Protein AF-A0AA94XTZ2-F1 (afdb_monomer_lite)

Organism: NCBI:txid1933880

Sequence (750 aa):
MRGGTSKCWVFERSELDVPGFTTDEVLLRLFGSPDPRQIDGVGGGSSTTSKAVILSPSDEPGIDVEYTFAQVGIDQAVVDWGSNCGNCSAVIAPYALKRGWVDPDHGILTVRIRNTNTGQILIERMDLDSSQAPVLIPGVPFPGQVVDIGFLDPAGATTGALFPDGQQLTTLGVHDEDADARSEISATLIDAGAPLVIIDADAAGLGAIGFGDWITESITEMPRLERIRRAGAVAMGLARTEAEAQRAIPKLAIVAAAEPGGDADINVMMLSMGAPHPALAITGSIGLSIAAHHPGTLIAQKLASAPDGELRLQTPAGLLTTWQRQIDGQLSVGTTRTARELADATLSFDPIGDRSGDPTVTVAQVAGLDEQQLEPDPEPHRRRTVFASVAAFAVLGLGATLVGGGLLNPPATTADGDYAGETLQMVIPLAEGGGTDTWARFVGQELVQDIPGQPGFAPVNEAGGEGITGSNRFASSAADDGTELLVSTATTVVPWVLDRHVVKYSFEDLEPVLVNGTGGVIYARTAAGVKSPKDLIGRKKPVVFGGITATGLDLTTLVAFDLLEADISATFGFEGRGPVNLALQRGEVDIDYSTTSSYHSAVEPIAKEGSATVLMSFGQLDEHGKVVRDPNFKDTPTVVEVYEQLYGKAPSGPKFEAYKTLLGLTYTYQKGLWAPKDAPEEAVDLLRNSAHELSGDTDFNNKAEKVLGGYPIVADENLSQRVKDAYTVTDETKGYVTALLKDSYGIELD

InterPro domains:
  IPR007400 PrpF-like [PF04303] (1-345)
  IPR007400 PrpF-like [PTHR43709] (1-348)
  IPR042100 Bordetella uptake gene, domain 1 [G3DSA:3.40.190.150] (422-706)

Foldseek 3Di:
DFFFLAAEAEEEQVVQPDPPDDSLRSLCQQQCPQDCCSPRHQARSDQRRQKYWYWDQDPDPPAGMEIFIWRCHHNDSDIDRQADFPSVVRVVQVVCVVVVSFDADPQKTWHWYQHPNQRWTKIKIFRRDPPDDFDDDQNDPGGFGKIWIWTFQQFCSPLNGQQLLPALKDWFWFADPPNVDTDTFIWGFGGGLATETEGECVQLVCPVPDLLCCQVVSVVSLVVQLRSQLSSCCSSVVAVHSVRDDQAPDKYKYKAADDPPDPAQIEIWIDGSSHTDQWDGFSVVQSLLVSLQDPPHPNVVRGPHRDPQKHWYQTNSGIFIKGWDQDPNTIIITGMIGDDDDDDDDGDDDCDDDPPDDDDDDDDDDPDDDPPDDDDDDDDDDDDDDDDPPPPPPPPPPPPPPPDPPPPDDPDFCLVQACAAHEQEEEELADPPDPLNLVCVLLQQLLLVLRHNSHHYHYHYNYDDLSQRSQLCCQVPNDQRLSYKYKFFQSLQLCVLLVFVSHPHDPVQWDFQWFWFWKKFKKWFVVVVDAELVVQAPDPAHFEEEEADCSGLCVLVLLLCVLSVGRYAYDHNDPDVQVRLVCRLVVVGTMYMDIPLCCVPRPVVCVVVVRMPTHAMQAAQDPVLDGHHDPSCNPGHHSQVSSCVVPVDGGDDQSVVLSSLSRLDRGHGGITIIRGNSHNPSNSVSSLVSQVVLLVDPVSQVVCCVRVVRTGMDSDPCRVVSNVVSSDDDPSSSVVSQCSCCVVPVDHRD

Radius of gyration: 29.19 Å; chains: 1; bounding box: 80×77×74 Å

pLDDT: mean 84.77, std 17.82, range [25.02, 98.75]

Structure (mmCIF, N/CA/C/O backbone):
data_AF-A0AA94XTZ2-F1
#
_entry.id   AF-A0AA94XTZ2-F1
#
loop_
_atom_site.group_PDB
_atom_site.id
_atom_site.type_symbol
_atom_site.label_atom_id
_atom_site.label_alt_id
_atom_site.label_comp_id
_atom_site.label_asym_id
_atom_site.label_entity_id
_atom_site.label_seq_id
_atom_site.pdbx_PDB_ins_code
_atom_site.Cartn_x
_atom_site.Cartn_y
_atom_site.Cartn_z
_atom_site.occupancy
_atom_site.B_iso_or_equiv
_atom_site.auth_seq_id
_atom_site.auth_comp_id
_atom_site.auth_asym_id
_atom_site.auth_atom_id
_atom_site.pdbx_PDB_model_num
ATOM 1 N N . MET A 1 1 ? -20.927 -5.439 2.887 1.00 95.62 1 MET A N 1
ATOM 2 C CA . MET A 1 1 ? -21.098 -4.326 3.860 1.00 95.62 1 MET A CA 1
ATOM 3 C C . MET A 1 1 ? -19.753 -3.647 4.134 1.00 95.62 1 MET A C 1
ATOM 5 O O . MET A 1 1 ? -18.718 -4.244 3.866 1.00 95.62 1 MET A O 1
ATOM 9 N N . ARG A 1 2 ? -19.734 -2.411 4.648 1.00 94.50 2 ARG A N 1
ATOM 10 C CA . ARG A 1 2 ? -18.543 -1.795 5.261 1.00 94.50 2 ARG A CA 1
ATOM 11 C C . ARG A 1 2 ? -18.619 -1.988 6.775 1.00 94.50 2 ARG A C 1
ATOM 13 O O . ARG A 1 2 ? -19.620 -1.591 7.365 1.00 94.50 2 ARG A O 1
ATOM 20 N N . GLY A 1 3 ? -17.567 -2.528 7.381 1.00 92.81 3 GLY A N 1
ATOM 21 C CA . GLY A 1 3 ? -17.376 -2.585 8.832 1.00 92.81 3 GLY A CA 1
ATOM 22 C C . GLY A 1 3 ? -16.056 -1.913 9.196 1.00 92.81 3 GLY A C 1
ATOM 23 O O . GLY A 1 3 ? -14.999 -2.319 8.711 1.00 92.81 3 GLY A O 1
ATOM 24 N N . GLY A 1 4 ? -16.105 -0.833 9.978 1.00 89.12 4 GLY A N 1
ATOM 25 C CA . GLY A 1 4 ? -14.921 -0.017 10.248 1.00 89.12 4 GLY A CA 1
ATOM 26 C C . GLY A 1 4 ? -14.252 0.462 8.951 1.00 89.12 4 GLY A C 1
ATOM 27 O O . GLY A 1 4 ? -14.915 0.904 8.014 1.00 89.12 4 GLY A O 1
ATOM 28 N N . THR A 1 5 ? -12.936 0.325 8.858 1.00 83.31 5 THR A N 1
ATOM 29 C CA . THR A 1 5 ? -12.151 0.669 7.659 1.00 83.31 5 THR A CA 1
ATOM 30 C C . THR A 1 5 ? -12.007 -0.502 6.670 1.00 83.31 5 THR A C 1
ATOM 32 O O . THR A 1 5 ? -11.021 -0.598 5.945 1.00 83.31 5 THR A O 1
ATOM 35 N N . SER A 1 6 ? -12.951 -1.452 6.642 1.00 85.44 6 SER A N 1
ATOM 36 C CA . SER A 1 6 ? -12.912 -2.620 5.744 1.00 85.44 6 SER A CA 1
ATOM 37 C C . SER A 1 6 ? -14.237 -2.843 5.014 1.00 85.44 6 SER A C 1
ATOM 39 O O . SER A 1 6 ? -15.312 -2.541 5.539 1.00 85.44 6 SER A O 1
ATOM 41 N N . LYS A 1 7 ? -14.166 -3.400 3.798 1.00 94.06 7 LYS A N 1
ATOM 42 C CA . LYS A 1 7 ? -15.328 -3.962 3.094 1.00 94.06 7 LYS A CA 1
ATOM 43 C C . LYS A 1 7 ? -15.348 -5.468 3.334 1.00 94.06 7 LYS A C 1
ATOM 45 O O . LYS A 1 7 ? -14.356 -6.141 3.077 1.00 94.06 7 LYS A O 1
ATOM 50 N N . CYS A 1 8 ? -16.472 -5.968 3.830 1.00 94.75 8 CYS A N 1
ATOM 51 C CA . CYS A 1 8 ? -16.656 -7.361 4.215 1.00 94.75 8 CYS A CA 1
ATOM 52 C C . CYS A 1 8 ? -17.920 -7.903 3.541 1.00 94.75 8 CYS A C 1
ATOM 54 O O . CYS A 1 8 ? -18.991 -7.285 3.631 1.00 94.75 8 CYS A O 1
ATOM 56 N N . TRP A 1 9 ? -17.799 -9.033 2.854 1.00 97.38 9 TRP A N 1
ATOM 57 C CA . TRP A 1 9 ? -18.938 -9.755 2.294 1.00 97.38 9 TRP A CA 1
ATOM 58 C C . TRP A 1 9 ? -19.522 -10.670 3.358 1.00 97.38 9 TRP A C 1
ATOM 60 O O . TRP A 1 9 ? -18.792 -11.459 3.948 1.00 97.38 9 TRP A O 1
ATOM 70 N N . VAL A 1 10 ? -20.811 -10.496 3.640 1.00 97.88 10 VAL A N 1
ATOM 71 C CA . VAL A 1 10 ? -21.521 -11.231 4.687 1.00 97.88 10 VAL A CA 1
ATOM 72 C C . VAL A 1 10 ? -22.329 -12.335 4.023 1.00 97.88 10 VAL A C 1
ATOM 74 O O . VAL A 1 10 ? -23.107 -12.044 3.119 1.00 97.88 10 VAL A O 1
ATOM 77 N N . PHE A 1 11 ? -22.133 -13.567 4.475 1.00 97.56 11 PHE A N 1
ATOM 78 C CA . PHE A 1 11 ? -22.809 -14.767 3.997 1.00 97.56 11 PHE A CA 1
ATOM 79 C C . PHE A 1 11 ? -23.503 -15.446 5.171 1.00 97.56 11 PHE A C 1
ATOM 81 O O . PHE A 1 11 ? -22.929 -15.523 6.262 1.00 97.56 11 PHE A O 1
ATOM 88 N N . GLU A 1 12 ? -24.698 -15.990 4.961 1.00 97.19 12 GLU A N 1
ATOM 89 C CA . GLU A 1 12 ? -25.225 -16.962 5.918 1.00 97.19 12 GLU A CA 1
ATOM 90 C C . GLU A 1 12 ? -24.527 -18.306 5.706 1.00 97.19 12 GLU A C 1
ATOM 92 O O . GLU A 1 12 ? -24.270 -18.710 4.572 1.00 97.19 12 GLU A O 1
ATOM 97 N N . ARG A 1 13 ? -24.216 -19.028 6.790 1.00 95.44 13 ARG A N 1
ATOM 98 C CA . ARG A 1 13 ? -23.502 -20.316 6.714 1.00 95.44 13 ARG A CA 1
ATOM 99 C C . ARG A 1 13 ? -24.133 -21.270 5.696 1.00 95.44 13 ARG A C 1
ATOM 101 O O . ARG A 1 13 ? -23.410 -21.848 4.892 1.00 95.44 13 ARG A O 1
ATOM 108 N N . SER A 1 14 ? -25.460 -21.378 5.704 1.00 94.06 14 SER A N 1
ATOM 109 C CA . SER A 1 14 ? -26.218 -22.257 4.809 1.00 94.06 14 SER A CA 1
ATOM 110 C C . SER A 1 14 ? -26.118 -21.890 3.327 1.00 94.06 14 SER A C 1
ATOM 112 O O . SER A 1 14 ? -26.384 -22.733 2.478 1.00 94.06 14 SER A O 1
ATOM 114 N N . GLU A 1 15 ? -25.760 -20.647 2.994 1.00 93.00 15 GLU A N 1
ATOM 115 C CA . GLU A 1 15 ? -25.596 -20.199 1.603 1.00 93.00 15 GLU A CA 1
ATOM 116 C C . GLU A 1 15 ? -24.255 -20.640 1.000 1.00 93.00 15 GLU A C 1
ATOM 118 O O . GLU A 1 15 ? -24.104 -20.659 -0.220 1.00 93.00 15 GLU A O 1
ATOM 123 N N . LEU A 1 16 ? -23.287 -21.019 1.841 1.00 93.94 16 LEU A N 1
ATOM 124 C CA . LEU A 1 16 ? -21.974 -21.514 1.416 1.00 93.94 16 LEU A CA 1
ATOM 125 C C . LEU A 1 16 ? -21.906 -23.047 1.330 1.00 93.94 16 LEU A C 1
ATOM 127 O O . LEU A 1 16 ? -20.900 -23.584 0.865 1.00 93.94 16 LEU A O 1
ATOM 131 N N . ASP A 1 17 ? -22.964 -23.752 1.740 1.00 90.75 17 ASP A N 1
ATOM 132 C CA . ASP A 1 17 ? -23.073 -25.213 1.670 1.00 90.75 17 ASP A CA 1
ATOM 133 C C . ASP A 1 17 ? -23.455 -25.668 0.247 1.00 90.75 17 ASP A C 1
ATOM 135 O O . ASP A 1 17 ? -24.562 -26.146 -0.016 1.00 90.75 17 ASP A O 1
ATOM 139 N N . VAL A 1 18 ? -22.528 -25.506 -0.703 1.00 88.69 18 VAL A N 1
ATOM 140 C CA . VAL A 1 18 ? -22.740 -25.875 -2.110 1.00 88.69 18 VAL A CA 1
ATOM 141 C C . VAL A 1 18 ? -22.352 -27.343 -2.352 1.00 88.69 18 VAL A C 1
ATOM 143 O O . VAL A 1 18 ? -21.190 -27.709 -2.162 1.00 88.69 18 VAL A O 1
ATOM 146 N N . PRO A 1 19 ? -23.274 -28.214 -2.814 1.00 87.44 19 PRO A N 1
ATOM 147 C CA . PRO A 1 19 ? -22.969 -29.623 -3.051 1.00 87.44 19 PRO A CA 1
ATOM 148 C C . PRO A 1 19 ? -21.793 -29.826 -4.013 1.00 87.44 19 PRO A C 1
ATOM 150 O O . PRO A 1 19 ? -21.813 -29.351 -5.146 1.00 87.44 19 PRO A O 1
ATOM 153 N N . GLY A 1 20 ? -20.794 -30.590 -3.570 1.00 86.56 20 GLY A N 1
ATOM 154 C CA . GLY A 1 20 ? -19.604 -30.906 -4.365 1.00 86.56 20 GLY A CA 1
ATOM 155 C C . GLY A 1 20 ? -18.461 -29.894 -4.254 1.00 86.56 20 GLY A C 1
ATOM 156 O O . GLY A 1 20 ? -17.419 -30.145 -4.849 1.00 86.56 20 GLY A O 1
ATOM 157 N N . PHE A 1 21 ? -18.622 -28.819 -3.476 1.00 89.00 21 PHE A N 1
ATOM 158 C CA . PHE A 1 21 ? -17.580 -27.827 -3.215 1.00 89.00 21 PHE A CA 1
ATOM 159 C C . PHE A 1 21 ? -17.342 -27.673 -1.713 1.00 89.00 21 PHE A C 1
ATOM 161 O O . PHE A 1 21 ? -18.264 -27.731 -0.900 1.00 89.00 21 PHE A O 1
ATOM 168 N N . THR A 1 22 ? -16.088 -27.467 -1.336 1.00 93.00 22 THR A N 1
ATOM 169 C CA . THR A 1 22 ? -15.715 -27.012 0.006 1.00 93.00 22 THR A CA 1
ATOM 170 C C . THR A 1 22 ? -15.983 -25.513 0.154 1.00 93.00 22 THR A C 1
ATOM 172 O O . THR A 1 22 ? -16.002 -24.775 -0.831 1.00 93.00 22 THR A O 1
ATOM 175 N N . THR A 1 23 ? -16.144 -25.026 1.390 1.00 93.81 23 THR A N 1
ATOM 176 C CA . THR A 1 23 ? -16.305 -23.583 1.646 1.00 93.81 23 THR A CA 1
ATOM 177 C C . THR A 1 23 ? -15.130 -22.769 1.097 1.00 93.81 23 THR A C 1
ATOM 179 O O . THR A 1 23 ? -15.351 -21.687 0.564 1.00 93.81 23 THR A O 1
ATOM 182 N N . ASP A 1 24 ? -13.902 -23.294 1.164 1.00 93.44 24 ASP A N 1
ATOM 183 C CA . ASP A 1 24 ? -12.717 -22.647 0.590 1.00 93.44 24 ASP A CA 1
ATOM 184 C C . ASP A 1 24 ? -12.854 -22.467 -0.923 1.00 93.44 24 ASP A C 1
ATOM 186 O O . ASP A 1 24 ? -12.644 -21.369 -1.433 1.00 93.44 24 ASP A O 1
ATOM 190 N N . GLU A 1 25 ? -13.253 -23.517 -1.645 1.00 93.19 25 GLU A N 1
ATOM 191 C CA . GLU A 1 25 ? -13.452 -23.454 -3.097 1.00 93.19 25 GLU A CA 1
ATOM 192 C C . GLU A 1 25 ? -14.556 -22.467 -3.473 1.00 93.19 25 GLU A C 1
ATOM 194 O O . GLU A 1 25 ? -14.376 -21.679 -4.402 1.00 93.19 25 GLU A O 1
ATOM 199 N N . VAL A 1 26 ? -15.667 -22.470 -2.729 1.00 94.94 26 VAL A N 1
ATOM 200 C CA . VAL A 1 26 ? -16.755 -21.506 -2.922 1.00 94.94 26 VAL A CA 1
ATOM 201 C C . VAL A 1 26 ? -16.233 -20.088 -2.713 1.00 94.94 26 VAL A C 1
ATOM 203 O O . VAL A 1 26 ? -16.354 -19.261 -3.611 1.00 94.94 26 VAL A O 1
ATOM 206 N N . LEU A 1 27 ? -15.603 -19.796 -1.573 1.00 95.88 27 LEU A N 1
ATOM 207 C CA . LEU A 1 27 ? -15.111 -18.452 -1.264 1.00 95.88 27 LEU A CA 1
ATOM 208 C C . LEU A 1 27 ? -14.063 -17.975 -2.268 1.00 95.88 27 LEU A C 1
ATOM 210 O O . LEU A 1 27 ? -14.152 -16.840 -2.725 1.00 95.88 27 LEU A O 1
ATOM 214 N N . LEU A 1 28 ? -13.111 -18.824 -2.659 1.00 94.81 28 LEU A N 1
ATOM 215 C CA . LEU A 1 28 ? -12.130 -18.471 -3.683 1.00 94.81 28 LEU A CA 1
ATOM 216 C C . LEU A 1 28 ? -12.817 -18.079 -4.992 1.00 94.81 28 LEU A C 1
ATOM 218 O O . LEU A 1 28 ? -12.464 -17.055 -5.568 1.00 94.81 28 LEU A O 1
ATOM 222 N N . ARG A 1 29 ? -13.845 -18.815 -5.431 1.00 92.88 29 ARG A N 1
ATOM 223 C CA . ARG A 1 29 ? -14.587 -18.451 -6.648 1.00 92.88 29 ARG A CA 1
ATOM 224 C C . ARG A 1 29 ? -15.426 -17.202 -6.495 1.00 92.88 29 ARG A C 1
ATOM 226 O O . ARG A 1 29 ? -15.356 -16.340 -7.358 1.00 92.88 29 ARG A O 1
ATOM 233 N N . LEU A 1 30 ? -16.164 -17.069 -5.398 1.00 95.75 30 LEU A N 1
ATOM 234 C CA . LEU A 1 30 ? -16.982 -15.885 -5.155 1.00 95.75 30 LEU A CA 1
ATOM 235 C C . LEU A 1 30 ? -16.135 -14.613 -5.134 1.00 95.75 30 LEU A C 1
ATOM 237 O O . LEU A 1 30 ? -16.575 -13.580 -5.625 1.00 95.75 30 LEU A O 1
ATOM 241 N N . PHE A 1 31 ? -14.919 -14.685 -4.595 1.00 95.56 31 PHE A N 1
ATOM 242 C CA . PHE A 1 31 ? -13.994 -13.558 -4.528 1.00 95.56 31 PHE A CA 1
ATOM 243 C C . PHE A 1 31 ? -13.140 -13.378 -5.783 1.00 95.56 31 PHE A C 1
ATOM 245 O O . PHE A 1 31 ? -12.438 -12.378 -5.854 1.00 95.56 31 PHE A O 1
ATOM 252 N N . GLY A 1 32 ? -13.202 -14.283 -6.763 1.00 93.69 32 GLY A N 1
ATOM 253 C CA . GLY A 1 32 ? -12.398 -14.188 -7.983 1.00 93.69 32 GLY A CA 1
ATOM 254 C C . GLY A 1 32 ? -10.924 -14.523 -7.758 1.00 93.69 32 GLY A C 1
ATOM 255 O O . GLY A 1 32 ? -10.070 -14.021 -8.473 1.00 93.69 32 GLY A O 1
ATOM 256 N N . SER A 1 33 ? -10.610 -15.340 -6.754 1.00 88.62 33 SER A N 1
ATOM 257 C CA . SER A 1 33 ? -9.248 -15.700 -6.362 1.00 88.62 33 SER A CA 1
ATOM 258 C C . SER A 1 33 ? -8.827 -17.086 -6.882 1.00 88.62 33 SER A C 1
ATOM 260 O O . SER A 1 33 ? -9.641 -18.015 -6.905 1.00 88.62 33 SER A O 1
ATOM 262 N N . PRO A 1 34 ? -7.538 -17.293 -7.222 1.00 82.00 34 PRO A N 1
ATOM 263 C CA . PRO A 1 34 ? -6.449 -16.317 -7.183 1.00 82.00 34 PRO A CA 1
ATOM 264 C C . PRO A 1 34 ? -6.459 -15.382 -8.403 1.00 82.00 34 PRO A C 1
ATOM 266 O O . PRO A 1 34 ? -6.365 -15.832 -9.541 1.00 82.00 34 PRO A O 1
ATOM 269 N N . ASP A 1 35 ? -6.514 -14.084 -8.147 1.00 70.62 35 ASP A N 1
ATOM 270 C CA . ASP A 1 35 ? -6.313 -12.997 -9.102 1.00 70.62 35 ASP A CA 1
ATOM 271 C C . ASP A 1 35 ? -5.981 -11.750 -8.275 1.00 70.62 35 ASP A C 1
ATOM 273 O O . ASP A 1 35 ? -6.823 -11.326 -7.484 1.00 70.62 35 ASP A O 1
ATOM 277 N N . PRO A 1 36 ? -4.795 -11.143 -8.433 1.00 58.16 36 PRO A N 1
ATOM 278 C CA . PRO A 1 36 ? -4.441 -9.881 -7.784 1.00 58.16 36 PRO A CA 1
ATOM 279 C C . PRO A 1 36 ? -5.519 -8.783 -7.920 1.00 58.16 36 PRO A C 1
ATOM 281 O O . PRO A 1 36 ? -5.777 -8.042 -6.971 1.00 58.16 36 PRO A O 1
ATOM 284 N N . ARG A 1 37 ? -6.257 -8.778 -9.040 1.00 67.25 37 ARG A N 1
ATOM 285 C CA . ARG A 1 37 ? -7.345 -7.824 -9.311 1.00 67.25 37 ARG A CA 1
ATOM 286 C C . ARG A 1 37 ? -8.694 -8.270 -8.759 1.00 67.25 37 ARG A C 1
ATOM 288 O O . ARG A 1 37 ? -9.579 -7.433 -8.597 1.00 67.25 37 ARG A O 1
ATOM 295 N N . GLN A 1 38 ? -8.861 -9.576 -8.532 1.00 83.38 38 GLN A N 1
ATOM 296 C CA . GLN A 1 38 ? -10.132 -10.221 -8.198 1.00 83.38 38 GLN A CA 1
ATOM 297 C C . GLN A 1 38 ? -11.257 -9.858 -9.185 1.00 83.38 38 GLN A C 1
ATOM 299 O O . GLN A 1 38 ? -12.404 -9.662 -8.790 1.00 83.38 38 GLN A O 1
ATOM 304 N N . ILE A 1 39 ? -10.925 -9.741 -10.480 1.00 87.19 39 ILE A N 1
ATOM 305 C CA . ILE A 1 39 ? -11.826 -9.157 -11.489 1.00 87.19 39 ILE A CA 1
ATOM 306 C C . ILE A 1 39 ? -13.051 -10.034 -11.772 1.00 87.19 39 ILE A C 1
ATOM 308 O O . ILE A 1 39 ? -14.094 -9.521 -12.168 1.00 87.19 39 ILE A O 1
ATOM 312 N N . ASP A 1 40 ? -12.918 -11.346 -11.564 1.00 91.69 40 ASP A N 1
ATOM 313 C CA . ASP A 1 40 ? -13.964 -12.355 -11.780 1.00 91.69 40 ASP A CA 1
ATOM 314 C C . ASP A 1 40 ? -14.642 -12.767 -10.463 1.00 91.69 40 ASP A C 1
ATOM 316 O O . ASP A 1 40 ? -14.956 -13.929 -10.217 1.00 91.69 40 ASP A O 1
ATOM 320 N N . GLY A 1 41 ? -14.812 -11.808 -9.555 1.00 93.62 41 GLY A N 1
ATOM 321 C CA . GLY A 1 41 ? -15.511 -12.024 -8.301 1.00 93.62 41 GLY A CA 1
ATOM 322 C C . GLY A 1 41 ? -15.730 -10.737 -7.526 1.00 93.62 41 GLY A C 1
ATOM 323 O O . GLY A 1 41 ? -15.625 -9.630 -8.046 1.00 93.62 41 GLY A O 1
ATOM 324 N N . VAL A 1 42 ? -16.097 -10.885 -6.258 1.00 94.88 42 VAL A N 1
ATOM 325 C CA . VAL A 1 42 ? -16.476 -9.756 -5.403 1.00 94.88 42 VAL A CA 1
ATOM 326 C C . VAL A 1 42 ? -15.341 -9.173 -4.572 1.00 94.88 42 VAL A C 1
ATOM 328 O O . VAL A 1 42 ? -15.544 -8.201 -3.829 1.00 94.88 42 VAL A O 1
ATOM 331 N N . GLY A 1 43 ? -14.165 -9.790 -4.650 1.00 93.19 43 GLY A N 1
ATOM 332 C CA . GLY A 1 43 ? -12.965 -9.269 -4.031 1.00 93.19 43 GLY A CA 1
ATOM 333 C C . GLY A 1 43 ? -12.576 -7.919 -4.636 1.00 93.19 43 GLY A C 1
ATOM 334 O O . GLY A 1 43 ? -12.951 -7.584 -5.754 1.00 93.19 43 GLY A O 1
ATOM 335 N N . GLY A 1 44 ? -11.881 -7.090 -3.862 1.00 87.19 44 GLY A N 1
ATOM 336 C CA . GLY A 1 44 ? -11.485 -5.747 -4.300 1.00 87.19 44 GLY A CA 1
ATOM 337 C C . GLY A 1 44 ? -9.994 -5.593 -4.584 1.00 87.19 44 GLY A C 1
ATOM 338 O O . GLY A 1 44 ? -9.522 -4.459 -4.594 1.00 87.19 44 GLY A O 1
ATOM 339 N N . GLY A 1 45 ? -9.253 -6.697 -4.714 1.00 77.88 45 GLY A N 1
ATOM 340 C CA . GLY A 1 45 ? -7.815 -6.686 -4.995 1.00 77.88 45 GLY A CA 1
ATOM 341 C C . GLY A 1 45 ? -6.950 -6.170 -3.839 1.00 77.88 45 GLY A C 1
ATOM 342 O O . GLY A 1 45 ? -5.783 -5.842 -4.016 1.00 77.88 45 GLY A O 1
ATOM 343 N N . SER A 1 46 ? -7.500 -6.063 -2.622 1.00 73.06 46 SER A N 1
ATOM 344 C CA . SER A 1 46 ? -6.746 -5.617 -1.446 1.00 73.06 46 SER A CA 1
ATOM 345 C C . SER A 1 46 ? -7.118 -6.380 -0.179 1.00 73.06 46 SER A C 1
ATOM 347 O O . SER A 1 46 ? -8.223 -6.909 -0.029 1.00 73.06 46 SER A O 1
ATOM 349 N N . SER A 1 47 ? -6.205 -6.415 0.796 1.00 70.06 47 SER A N 1
ATOM 350 C CA . SER A 1 47 ? -6.418 -7.163 2.044 1.00 70.06 47 SER A CA 1
ATOM 351 C C . SER A 1 47 ? -7.606 -6.637 2.861 1.00 70.06 47 SER A C 1
ATOM 353 O O . SER A 1 47 ? -8.223 -7.402 3.602 1.00 70.06 47 SER A O 1
ATOM 355 N N . THR A 1 48 ? -7.965 -5.354 2.712 1.00 78.00 48 THR A N 1
ATOM 356 C CA . THR A 1 48 ? -9.110 -4.691 3.366 1.00 78.00 48 THR A CA 1
ATOM 357 C C . THR A 1 48 ? -10.439 -4.890 2.634 1.00 78.00 48 THR A C 1
ATOM 359 O O . THR A 1 48 ? -11.486 -4.516 3.173 1.00 78.00 48 THR A O 1
ATOM 362 N N . THR A 1 49 ? -10.412 -5.486 1.438 1.00 90.19 49 THR A N 1
ATOM 363 C CA . THR A 1 49 ? -11.584 -5.690 0.573 1.00 90.19 49 THR A CA 1
ATOM 364 C C . THR A 1 49 ? -11.794 -7.144 0.129 1.00 90.19 49 THR A C 1
ATOM 366 O O . THR A 1 49 ? -12.863 -7.463 -0.382 1.00 90.19 49 THR A O 1
ATOM 369 N N . SER A 1 50 ? -10.840 -8.040 0.400 1.00 93.25 50 SER A N 1
ATOM 370 C CA . SER A 1 50 ? -10.945 -9.496 0.216 1.00 93.25 50 SER A CA 1
ATOM 371 C C . SER A 1 50 ? -11.256 -10.214 1.541 1.00 93.25 50 SER A C 1
ATOM 373 O O . SER A 1 50 ? -10.424 -10.927 2.109 1.00 93.25 50 SER A O 1
ATOM 375 N N . LYS A 1 51 ? -12.430 -9.938 2.120 1.00 94.69 51 LYS A N 1
ATOM 376 C CA . LYS A 1 51 ? -12.831 -10.420 3.452 1.00 94.69 51 LYS A CA 1
ATOM 377 C C . LYS A 1 51 ? -14.240 -11.005 3.453 1.00 94.69 51 LYS A C 1
ATOM 379 O O . LYS A 1 51 ? -15.189 -10.302 3.100 1.00 94.69 51 LYS A O 1
ATOM 384 N N . ALA A 1 52 ? -14.374 -12.243 3.921 1.00 97.19 52 ALA A N 1
ATOM 385 C CA . ALA A 1 52 ? -15.650 -12.918 4.121 1.00 97.19 52 ALA A CA 1
ATOM 386 C C . ALA A 1 52 ? -16.018 -12.974 5.612 1.00 97.19 52 ALA A C 1
ATOM 388 O O . ALA A 1 52 ? -15.176 -13.219 6.478 1.00 97.19 52 ALA A O 1
ATOM 389 N N . VAL A 1 53 ? -17.294 -12.737 5.893 1.00 97.88 53 VAL A N 1
ATOM 390 C CA . VAL A 1 53 ? -17.941 -12.839 7.201 1.00 97.88 53 VAL A CA 1
ATOM 391 C C . VAL A 1 53 ? -19.053 -13.861 7.048 1.00 97.88 53 VAL A C 1
ATOM 393 O O . VAL A 1 53 ? -19.956 -13.664 6.244 1.00 97.88 53 VAL A O 1
ATOM 396 N N . ILE A 1 54 ? -18.979 -14.955 7.790 1.00 98.25 54 ILE A N 1
ATOM 397 C CA . ILE A 1 54 ? -19.951 -16.045 7.727 1.00 98.25 54 ILE A CA 1
ATOM 398 C C . ILE A 1 54 ? -20.716 -16.044 9.037 1.00 98.25 54 ILE A C 1
ATOM 400 O O . ILE A 1 54 ? -20.096 -16.108 10.099 1.00 98.25 54 ILE A O 1
ATOM 404 N N . LEU A 1 55 ? -22.040 -15.945 8.958 1.00 98.31 55 LEU A N 1
ATOM 405 C CA . LEU A 1 55 ? -22.906 -15.819 10.122 1.00 98.31 55 LEU A CA 1
ATOM 406 C C . LEU A 1 55 ? -23.972 -16.908 10.161 1.00 98.31 55 LEU A C 1
ATOM 408 O O . LEU A 1 55 ? -24.466 -17.367 9.130 1.00 98.31 55 LEU A O 1
ATOM 412 N N . SER A 1 56 ? -24.373 -17.278 11.368 1.00 97.75 56 SER A N 1
ATOM 413 C CA . SER A 1 56 ? -25.596 -18.036 11.618 1.00 97.75 56 SER A CA 1
ATOM 414 C C . SER A 1 56 ? -26.151 -17.689 12.999 1.00 97.75 56 SER A C 1
ATOM 416 O O . SER A 1 56 ? -25.363 -17.363 13.890 1.00 97.75 56 SER A O 1
ATOM 418 N N . PRO A 1 57 ? -27.474 -17.781 13.223 1.00 97.62 57 PRO A N 1
ATOM 419 C CA . PRO A 1 57 ? -28.006 -17.768 14.582 1.00 97.62 57 PRO A CA 1
ATOM 420 C C . PRO A 1 57 ? -27.388 -18.921 15.390 1.00 97.62 57 PRO A C 1
ATOM 422 O O . PRO A 1 57 ? -27.102 -19.983 14.830 1.00 97.62 57 PRO A O 1
ATOM 425 N N . SER A 1 58 ? -27.152 -18.706 16.684 1.00 96.88 58 SER A N 1
ATOM 426 C CA . SER A 1 58 ? -26.683 -19.766 17.583 1.00 96.88 58 SER A CA 1
ATOM 427 C C . SER A 1 58 ? -27.859 -20.423 18.304 1.00 96.88 58 SER A C 1
ATOM 429 O O . SER A 1 58 ? -28.794 -19.752 18.736 1.00 96.88 58 SER A O 1
ATOM 431 N N . ASP A 1 59 ? -27.792 -21.744 18.468 1.00 93.31 59 ASP A N 1
ATOM 432 C CA . ASP A 1 59 ? -28.706 -22.497 19.337 1.00 93.31 59 ASP A CA 1
ATOM 433 C C . ASP A 1 59 ? -28.193 -22.563 20.790 1.00 93.31 59 ASP A C 1
ATOM 435 O O . ASP A 1 59 ? -28.862 -23.112 21.672 1.00 93.31 59 ASP A O 1
ATOM 439 N N . GLU A 1 60 ? -26.982 -22.057 21.061 1.00 94.62 60 GLU A N 1
ATOM 440 C CA . GLU A 1 60 ? -26.392 -22.127 22.391 1.00 94.62 60 GLU A CA 1
ATOM 441 C C . GLU A 1 60 ? -26.969 -21.054 23.325 1.00 94.62 60 GLU A C 1
ATOM 443 O O . GLU A 1 60 ? -26.884 -19.862 23.027 1.00 94.62 60 GLU A O 1
ATOM 448 N N . PRO A 1 61 ? -27.487 -21.434 24.510 1.00 92.88 61 PRO A N 1
ATOM 449 C CA . PRO A 1 61 ? -27.982 -20.465 25.474 1.00 92.88 61 PRO A CA 1
ATOM 450 C C . PRO A 1 61 ? -26.938 -19.400 25.820 1.00 92.88 61 PRO A C 1
ATOM 452 O O . PRO A 1 61 ? -25.872 -19.698 26.356 1.00 92.88 61 PRO A O 1
ATOM 455 N N . GLY A 1 62 ? -27.293 -18.143 25.571 1.00 91.94 62 GLY A N 1
ATOM 456 C CA . GLY A 1 62 ? -26.451 -16.991 25.867 1.00 91.94 62 GLY A CA 1
ATOM 457 C C . GLY A 1 62 ? -25.582 -16.523 24.703 1.00 91.94 62 GLY A C 1
ATOM 458 O O . GLY A 1 62 ? -25.005 -15.451 24.838 1.00 91.94 62 GLY A O 1
ATOM 459 N N . ILE A 1 63 ? -25.514 -17.244 23.584 1.00 97.81 63 ILE A N 1
ATOM 460 C CA . ILE A 1 63 ? -24.922 -16.759 22.333 1.00 97.81 63 ILE A CA 1
ATOM 461 C C . ILE A 1 63 ? -26.058 -16.489 21.351 1.00 97.81 63 ILE A C 1
ATOM 463 O O . ILE A 1 63 ? -26.931 -17.329 21.173 1.00 97.81 63 ILE A O 1
ATOM 467 N N . ASP A 1 64 ? -26.044 -15.325 20.713 1.00 98.19 64 ASP A N 1
ATOM 468 C CA . ASP A 1 64 ? -27.068 -14.948 19.740 1.00 98.19 64 ASP A CA 1
ATOM 469 C C . ASP A 1 64 ? -26.630 -15.310 18.313 1.00 98.19 64 ASP A C 1
ATOM 471 O O . ASP A 1 64 ? -27.410 -15.836 17.518 1.00 98.19 64 ASP A O 1
ATOM 475 N N . VAL A 1 65 ? -25.359 -15.049 17.981 1.00 98.50 65 VAL A N 1
ATOM 476 C CA . VAL A 1 65 ? -24.810 -15.222 16.627 1.00 98.50 65 VAL A CA 1
ATOM 477 C C . VAL A 1 65 ? -23.468 -15.949 16.671 1.00 98.50 65 VAL A C 1
ATOM 479 O O . VAL A 1 65 ? -22.563 -15.582 17.423 1.00 98.50 65 VAL A O 1
ATOM 482 N N . GLU A 1 66 ? -23.317 -16.954 15.815 1.00 98.25 66 GLU A N 1
ATOM 483 C CA . GLU A 1 66 ? -22.028 -17.554 15.477 1.00 98.25 66 GLU A CA 1
ATOM 484 C C . GLU A 1 66 ? -21.397 -16.775 14.318 1.00 98.25 66 GLU A C 1
ATOM 486 O O . GLU A 1 66 ? -22.048 -16.495 13.309 1.00 98.25 66 GLU A O 1
ATOM 491 N N . TYR A 1 67 ? -20.120 -16.433 14.459 1.00 97.12 67 TYR A N 1
ATOM 492 C CA . TYR A 1 67 ? -19.353 -15.657 13.488 1.00 97.12 67 TYR A CA 1
ATOM 493 C C . TYR A 1 67 ? -18.076 -16.394 13.096 1.00 97.12 67 TYR A C 1
ATOM 495 O O . TYR A 1 67 ? -17.286 -16.781 13.956 1.00 97.12 67 TYR A O 1
ATOM 503 N N . THR A 1 68 ? -17.848 -16.571 11.797 1.00 96.12 68 THR A N 1
ATOM 504 C CA . THR A 1 68 ? -16.563 -17.004 11.241 1.00 96.12 68 THR A CA 1
ATOM 505 C C . THR A 1 68 ? -16.027 -15.934 10.297 1.00 96.12 68 THR A C 1
ATOM 507 O O . THR A 1 68 ? -16.708 -15.500 9.369 1.00 96.12 68 THR A O 1
ATOM 510 N N . PHE A 1 69 ? -14.785 -15.527 10.506 1.00 94.38 69 PHE A N 1
ATOM 511 C CA . PHE A 1 69 ? -14.019 -14.696 9.593 1.00 94.38 69 PHE A CA 1
ATOM 512 C C . PHE A 1 69 ? -13.174 -15.557 8.650 1.00 94.38 69 PHE A C 1
ATOM 514 O O . PHE A 1 69 ? -12.516 -16.503 9.087 1.00 94.38 69 PHE A O 1
ATOM 521 N N . ALA A 1 70 ? -13.149 -15.177 7.374 1.00 92.50 70 ALA A N 1
ATOM 522 C CA . ALA A 1 70 ? -12.227 -15.709 6.379 1.00 92.50 70 ALA A CA 1
ATOM 523 C C . ALA A 1 70 ? -11.503 -14.561 5.668 1.00 92.50 70 ALA A C 1
ATOM 525 O O . ALA A 1 70 ? -12.125 -13.694 5.040 1.00 92.50 70 ALA A O 1
ATOM 526 N N . GLN A 1 71 ? -10.173 -14.573 5.731 1.00 87.88 71 GLN A N 1
ATOM 527 C CA . GLN A 1 71 ? -9.345 -13.748 4.861 1.00 87.88 71 GLN A CA 1
ATOM 528 C C . GLN A 1 71 ? -9.117 -14.524 3.565 1.00 87.88 71 GLN A C 1
ATOM 530 O O . GLN A 1 71 ? -8.386 -15.512 3.547 1.00 87.88 71 GLN A O 1
ATOM 535 N N . VAL A 1 72 ? -9.735 -14.079 2.473 1.00 89.44 72 VAL A N 1
ATOM 536 C CA . VAL A 1 72 ? -9.571 -14.743 1.178 1.00 89.44 72 VAL A CA 1
ATOM 537 C C . VAL A 1 72 ? -8.284 -14.231 0.534 1.00 89.44 72 VAL A C 1
ATOM 539 O O . VAL A 1 72 ? -8.086 -13.015 0.413 1.00 89.44 72 VAL A O 1
ATOM 542 N N . GLY A 1 73 ? -7.382 -15.149 0.183 1.00 73.75 73 GLY A N 1
ATOM 543 C CA . GLY A 1 73 ? -6.140 -14.850 -0.522 1.00 73.75 73 GLY A CA 1
ATOM 544 C C . GLY A 1 73 ? -6.432 -14.172 -1.854 1.00 73.75 73 GLY A C 1
ATOM 545 O O . GLY A 1 73 ? -7.424 -14.484 -2.504 1.00 73.75 73 GLY A O 1
ATOM 546 N N . ILE A 1 74 ? -5.609 -13.199 -2.235 1.00 74.31 74 ILE A N 1
ATOM 547 C CA . ILE A 1 74 ? -5.835 -12.397 -3.444 1.00 74.31 74 ILE A CA 1
ATOM 548 C C . ILE A 1 74 ? -5.091 -13.061 -4.602 1.00 74.31 74 ILE A C 1
ATOM 550 O O . ILE A 1 74 ? -5.697 -13.563 -5.536 1.00 74.31 74 ILE A O 1
ATOM 554 N N . ASP A 1 75 ? -3.773 -13.171 -4.477 1.00 56.72 75 ASP A N 1
ATOM 555 C CA . ASP A 1 75 ? -2.854 -13.766 -5.451 1.00 56.72 75 ASP A CA 1
ATOM 556 C C . ASP A 1 75 ? -2.637 -15.277 -5.245 1.00 56.72 75 ASP A C 1
ATOM 558 O O . ASP A 1 75 ? -1.955 -15.934 -6.030 1.00 56.72 75 ASP A O 1
ATOM 562 N N . GLN A 1 76 ? -3.204 -15.840 -4.178 1.00 57.12 76 GLN A N 1
ATOM 563 C CA . GLN A 1 76 ? -3.038 -17.235 -3.779 1.00 57.12 76 GLN A CA 1
ATOM 564 C C . GLN A 1 76 ? -4.396 -17.895 -3.570 1.00 57.12 76 GLN A C 1
ATOM 566 O O . GLN A 1 76 ? -5.302 -17.309 -2.979 1.00 57.12 76 GLN A O 1
ATOM 571 N N . ALA A 1 77 ? -4.517 -19.146 -4.019 1.00 81.50 77 ALA A N 1
ATOM 572 C CA . ALA A 1 77 ? -5.707 -19.977 -3.847 1.00 81.50 77 ALA A CA 1
ATOM 573 C C . ALA A 1 77 ? -5.793 -20.534 -2.414 1.00 81.50 77 ALA A C 1
ATOM 575 O O . ALA A 1 77 ? -5.755 -21.744 -2.202 1.00 81.50 77 ALA A O 1
ATOM 576 N N . VAL A 1 78 ? -5.823 -19.644 -1.425 1.00 75.62 78 VAL A N 1
ATOM 577 C CA . VAL A 1 78 ? -5.847 -19.972 0.003 1.00 75.62 78 VAL A CA 1
ATOM 578 C C . VAL A 1 78 ? -6.906 -19.124 0.691 1.00 75.62 78 VAL A C 1
ATOM 580 O O . VAL A 1 78 ? -7.011 -17.926 0.431 1.00 75.62 78 VAL A O 1
ATOM 583 N N . VAL A 1 79 ? -7.657 -19.731 1.606 1.00 84.88 79 VAL A N 1
ATOM 584 C CA . VAL A 1 79 ? -8.494 -19.015 2.571 1.00 84.88 79 VAL A CA 1
ATOM 585 C C . VAL A 1 79 ? -7.858 -19.165 3.949 1.00 84.88 79 VAL A C 1
ATOM 587 O O . VAL A 1 79 ? -7.593 -20.275 4.406 1.00 84.88 79 VAL A O 1
ATOM 590 N N . ASP A 1 80 ? -7.565 -18.041 4.598 1.00 78.94 80 ASP A N 1
ATOM 591 C CA . ASP A 1 80 ? -7.006 -18.024 5.947 1.00 78.94 80 ASP A CA 1
ATOM 592 C C . ASP A 1 80 ? -8.127 -17.886 6.986 1.00 78.94 80 ASP A C 1
ATOM 594 O O . ASP A 1 80 ? -8.859 -16.890 7.036 1.00 78.94 80 ASP A O 1
ATOM 598 N N . TRP A 1 81 ? -8.229 -18.921 7.819 1.00 82.62 81 TRP A N 1
ATOM 599 C CA . TRP A 1 81 ? -9.197 -19.084 8.903 1.00 82.62 81 TRP A CA 1
ATOM 600 C C . TRP A 1 81 ? -8.589 -18.847 10.293 1.00 82.62 81 TRP A C 1
ATOM 602 O O . TRP A 1 81 ? -9.285 -18.968 11.299 1.00 82.62 81 TRP A O 1
ATOM 612 N N . GLY A 1 82 ? -7.290 -18.550 10.383 1.00 67.75 82 GLY A N 1
ATOM 613 C CA . GLY A 1 82 ? -6.535 -18.541 11.638 1.00 67.75 82 GLY A CA 1
ATOM 614 C C . GLY A 1 82 ? -6.732 -17.301 12.509 1.00 67.75 82 GLY A C 1
ATOM 615 O O . GLY A 1 82 ? -6.073 -17.172 13.539 1.00 67.75 82 GLY A O 1
ATOM 616 N N . SER A 1 83 ? -7.588 -16.354 12.114 1.00 67.06 83 SER A N 1
ATOM 617 C CA . SER A 1 83 ? -7.712 -15.073 12.813 1.00 67.06 83 SER A CA 1
ATOM 618 C C . SER A 1 83 ? -9.142 -14.543 12.890 1.00 67.06 83 SER A C 1
ATOM 620 O O . SER A 1 83 ? -10.058 -15.035 12.242 1.00 67.06 83 SER A O 1
ATOM 622 N N . ASN A 1 84 ? -9.308 -13.494 13.694 1.00 80.50 84 ASN A N 1
ATOM 623 C CA . ASN A 1 84 ? -10.493 -12.646 13.754 1.00 80.50 84 ASN A CA 1
ATOM 624 C C . ASN A 1 84 ? -10.225 -11.323 13.011 1.00 80.50 84 ASN A C 1
ATOM 626 O O . ASN A 1 84 ? -9.099 -10.818 13.000 1.00 80.50 84 ASN A O 1
ATOM 630 N N . CYS A 1 85 ? -11.270 -10.682 12.490 1.00 84.69 85 CYS A N 1
ATOM 631 C CA . CYS A 1 85 ? -11.221 -9.299 12.033 1.00 84.69 85 CYS A CA 1
ATOM 632 C C . CYS A 1 85 ? -12.210 -8.420 12.809 1.00 84.69 85 CYS A C 1
ATOM 634 O O . CYS A 1 85 ? -13.400 -8.396 12.508 1.00 84.69 85 CYS A O 1
ATOM 636 N N . GLY A 1 86 ? -11.712 -7.622 13.758 1.00 81.94 86 GLY A N 1
ATOM 637 C CA . GLY A 1 86 ? -12.577 -6.730 14.544 1.00 81.94 86 GLY A CA 1
ATOM 638 C C . GLY A 1 86 ? -13.146 -5.529 13.771 1.00 81.94 86 GLY A C 1
ATOM 639 O O . GLY A 1 86 ? -14.079 -4.897 14.240 1.00 81.94 86 GLY A O 1
ATOM 640 N N . ASN A 1 87 ? -12.633 -5.207 12.575 1.00 86.44 87 ASN A N 1
ATOM 641 C CA . ASN A 1 87 ? -13.321 -4.260 11.684 1.00 86.44 87 ASN A CA 1
ATOM 642 C C . ASN A 1 87 ? -14.558 -4.912 11.056 1.00 86.44 87 ASN A C 1
ATOM 644 O O . ASN A 1 87 ? -15.626 -4.308 11.032 1.00 86.44 87 ASN A O 1
ATOM 648 N N . CYS A 1 88 ? -14.416 -6.148 10.566 1.00 92.31 88 CYS A N 1
ATOM 649 C CA . CYS A 1 88 ? -15.529 -6.871 9.970 1.00 92.31 88 CYS A CA 1
ATOM 650 C C . CYS A 1 88 ? -16.569 -7.315 10.993 1.00 92.31 88 CYS A C 1
ATOM 652 O O . CYS A 1 88 ? -17.726 -7.414 10.608 1.00 92.31 88 CYS A O 1
ATOM 654 N N . SER A 1 89 ? -16.209 -7.518 12.266 1.00 93.56 89 SER A N 1
ATOM 655 C CA . SER A 1 89 ? -17.214 -7.848 13.282 1.00 93.56 89 SER A CA 1
ATOM 656 C C . SER A 1 89 ? -18.287 -6.761 13.385 1.00 93.56 89 SER A C 1
ATOM 658 O O . SER A 1 89 ? -19.453 -7.100 13.465 1.00 93.56 89 SER A O 1
ATOM 660 N N . ALA A 1 90 ? -17.931 -5.483 13.186 1.00 94.75 90 ALA A N 1
ATOM 661 C CA . ALA A 1 90 ? -18.855 -4.344 13.245 1.00 94.75 90 ALA A CA 1
ATOM 662 C C . ALA A 1 90 ? -20.117 -4.477 12.368 1.00 94.75 90 ALA A C 1
ATOM 664 O O . ALA A 1 90 ? -21.066 -3.718 12.539 1.00 94.75 90 ALA A O 1
ATOM 665 N N . VAL A 1 91 ? -20.119 -5.364 11.366 1.00 96.62 91 VAL A N 1
ATOM 666 C CA . VAL A 1 91 ? -21.283 -5.588 10.497 1.00 96.62 91 VAL A CA 1
ATOM 667 C C . VAL A 1 91 ? -22.312 -6.544 11.109 1.00 96.62 91 VAL A C 1
ATOM 669 O O . VAL A 1 91 ? -23.427 -6.610 10.597 1.00 96.62 91 VAL A O 1
ATOM 672 N N . ILE A 1 92 ? -21.960 -7.270 12.175 1.00 97.94 92 ILE A N 1
ATOM 673 C CA . ILE A 1 92 ? -22.745 -8.379 12.723 1.00 97.94 92 ILE A CA 1
ATOM 674 C C . ILE A 1 92 ? -24.008 -7.864 13.397 1.00 97.94 92 ILE A C 1
ATOM 676 O O . ILE A 1 92 ? -25.088 -8.291 13.001 1.00 97.94 92 ILE A O 1
ATOM 680 N N . ALA A 1 93 ? -23.915 -6.930 14.348 1.00 96.75 93 ALA A N 1
ATOM 681 C CA . ALA A 1 93 ? -25.110 -6.368 14.981 1.00 96.75 93 ALA A CA 1
ATOM 682 C C . ALA A 1 93 ? -26.090 -5.719 13.972 1.00 96.75 93 ALA A C 1
ATOM 684 O O . ALA A 1 93 ? -27.275 -6.067 14.002 1.00 96.75 93 ALA A O 1
ATOM 685 N N . PRO A 1 94 ? -25.642 -4.882 13.008 1.00 95.31 94 PRO A N 1
ATOM 686 C CA . PRO A 1 94 ? -26.514 -4.385 11.942 1.00 95.31 94 PRO A CA 1
ATOM 687 C C . PRO A 1 94 ? -27.167 -5.496 11.107 1.00 95.31 94 PRO A C 1
ATOM 689 O O . PRO A 1 94 ? -28.343 -5.397 10.755 1.00 95.31 94 PRO A O 1
ATOM 692 N N . TYR A 1 95 ? -26.422 -6.559 10.785 1.00 97.31 95 TYR A N 1
ATOM 693 C CA . TYR A 1 95 ? -26.944 -7.679 10.003 1.00 97.31 95 TYR A CA 1
ATOM 694 C C . TYR A 1 95 ? -27.951 -8.519 10.804 1.00 97.31 95 TYR A C 1
ATOM 696 O O . TYR A 1 95 ? -29.026 -8.829 10.296 1.00 97.31 95 TYR A O 1
ATOM 704 N N . ALA A 1 96 ? -27.663 -8.817 12.073 1.00 97.44 96 ALA A N 1
ATOM 705 C CA . ALA A 1 96 ? -28.561 -9.536 12.974 1.00 97.44 96 ALA A CA 1
ATOM 706 C C . ALA A 1 96 ? -29.885 -8.783 13.179 1.00 97.44 96 ALA A C 1
ATOM 708 O O . ALA A 1 96 ? -30.951 -9.399 13.139 1.00 97.44 96 ALA A O 1
ATOM 709 N N . LEU A 1 97 ? -29.830 -7.450 13.299 1.00 95.88 97 LEU A N 1
ATOM 710 C CA . LEU A 1 97 ? -31.019 -6.594 13.320 1.00 95.88 97 LEU A CA 1
ATOM 711 C C . LEU A 1 97 ? -31.815 -6.704 12.016 1.00 95.88 97 LEU A C 1
ATOM 713 O O . LEU A 1 97 ? -33.024 -6.916 12.047 1.00 95.88 97 LEU A O 1
ATOM 717 N N . LYS A 1 98 ? -31.138 -6.591 10.863 1.00 94.62 98 LYS A N 1
ATOM 718 C CA . LYS A 1 98 ? -31.764 -6.699 9.533 1.00 94.62 98 LYS A CA 1
ATOM 719 C C . LYS A 1 98 ? -32.465 -8.045 9.336 1.00 94.62 98 LYS A C 1
ATOM 721 O O . LYS A 1 98 ? -33.533 -8.091 8.727 1.00 94.62 98 LYS A O 1
ATOM 726 N N . ARG A 1 99 ? -31.869 -9.134 9.825 1.00 96.25 99 ARG A N 1
ATOM 727 C CA . ARG A 1 99 ? -32.419 -10.493 9.715 1.00 96.25 99 ARG A CA 1
ATOM 728 C C . ARG A 1 99 ? -33.440 -10.836 10.802 1.00 96.25 99 ARG A C 1
ATOM 730 O O . ARG A 1 99 ? -34.081 -11.878 10.698 1.00 96.25 99 ARG A O 1
ATOM 737 N N . GLY A 1 100 ? -33.622 -9.974 11.805 1.00 96.44 100 GLY A N 1
ATOM 738 C CA . GLY A 1 100 ? -34.520 -10.230 12.933 1.00 96.44 100 GLY A CA 1
ATOM 739 C C . GLY A 1 100 ? -34.053 -11.392 13.811 1.00 96.44 100 GLY A C 1
ATOM 740 O O . GLY A 1 100 ? -34.878 -12.133 14.334 1.00 96.44 100 GLY A O 1
ATOM 741 N N . TRP A 1 101 ? -32.737 -11.598 13.920 1.00 97.00 101 TRP A N 1
ATOM 742 C CA . TRP A 1 101 ? -32.160 -12.645 14.770 1.00 97.00 101 TRP A CA 1
ATOM 743 C C . TRP A 1 101 ? -32.129 -12.249 16.244 1.00 97.00 101 TRP A C 1
ATOM 745 O O . TRP A 1 101 ? -32.181 -13.116 17.110 1.00 97.00 101 TRP A O 1
ATOM 755 N N . VAL A 1 102 ? -32.051 -10.946 16.521 1.00 96.88 102 VAL A N 1
ATOM 756 C CA . VAL A 1 102 ? -32.031 -10.389 17.874 1.00 96.88 102 VAL A CA 1
ATOM 757 C C . VAL A 1 102 ? -32.952 -9.180 17.919 1.00 96.88 102 VAL A C 1
ATOM 759 O O . VAL A 1 102 ? -32.836 -8.274 17.090 1.00 96.88 102 VAL A O 1
ATOM 762 N N . ASP A 1 103 ? -33.852 -9.163 18.899 1.00 94.25 103 ASP A N 1
ATOM 763 C CA . ASP A 1 103 ? -34.752 -8.041 19.132 1.00 94.25 103 ASP A CA 1
ATOM 764 C C . ASP A 1 103 ? -34.076 -6.980 20.018 1.00 94.25 103 ASP A C 1
ATOM 766 O O . ASP A 1 103 ? -33.467 -7.320 21.037 1.00 94.25 103 ASP A O 1
ATOM 770 N N . PRO A 1 104 ? -34.179 -5.684 19.676 1.00 95.31 104 PRO A N 1
ATOM 771 C CA . PRO A 1 104 ? -33.679 -4.620 20.534 1.00 95.31 104 PRO A CA 1
ATOM 772 C C . PRO A 1 104 ? -34.540 -4.470 21.794 1.00 95.31 104 PRO A C 1
ATOM 774 O O . PRO A 1 104 ? -35.771 -4.505 21.731 1.00 95.31 104 PRO A O 1
ATOM 777 N N . ASP A 1 105 ? -33.898 -4.194 22.928 1.00 93.25 105 ASP A N 1
ATOM 778 C CA . ASP A 1 105 ? -34.563 -3.880 24.191 1.00 93.25 105 ASP A CA 1
ATOM 779 C C . ASP A 1 105 ? -34.505 -2.373 24.460 1.00 93.25 105 ASP A C 1
ATOM 781 O O . ASP A 1 105 ? -33.434 -1.767 24.479 1.00 93.25 105 ASP A O 1
ATOM 785 N N . HIS A 1 106 ? -35.668 -1.740 24.632 1.00 91.62 106 HIS A N 1
ATOM 786 C CA . HIS A 1 106 ? -35.792 -0.294 24.860 1.00 91.62 106 HIS A CA 1
ATOM 787 C C . HIS A 1 106 ? -34.986 0.590 23.879 1.00 91.62 106 HIS A C 1
ATOM 789 O O . HIS A 1 106 ? -34.469 1.638 24.259 1.00 91.62 106 HIS A O 1
ATOM 795 N N . GLY A 1 107 ? -34.903 0.184 22.607 1.00 90.69 107 GLY A N 1
ATOM 796 C CA . GLY A 1 107 ? -34.161 0.906 21.565 1.00 90.69 107 GLY A CA 1
ATOM 797 C C . GLY A 1 107 ? -32.665 0.589 21.520 1.00 90.69 107 GLY A C 1
ATOM 798 O O . GLY A 1 107 ? -31.966 1.122 20.670 1.00 90.69 107 GLY A O 1
ATOM 799 N N . ILE A 1 108 ? -32.169 -0.303 22.377 1.00 93.69 108 ILE A N 1
ATOM 800 C CA . ILE A 1 108 ? -30.778 -0.748 22.389 1.00 93.69 108 ILE A CA 1
ATOM 801 C C . ILE A 1 108 ? -30.723 -2.193 21.904 1.00 93.69 108 ILE A C 1
ATOM 803 O O . ILE A 1 108 ? -31.275 -3.100 22.522 1.00 93.69 108 ILE A O 1
ATOM 807 N N . LEU A 1 109 ? -30.006 -2.426 20.812 1.00 96.19 109 LEU A N 1
ATOM 808 C CA . LEU A 1 109 ? -29.652 -3.767 20.375 1.00 96.19 109 LEU A CA 1
ATOM 809 C C . LEU A 1 109 ? -28.359 -4.191 21.070 1.00 96.19 109 LEU A C 1
ATOM 811 O O . LEU A 1 109 ? -27.365 -3.471 20.999 1.00 96.19 109 LEU A O 1
ATOM 815 N N . THR A 1 110 ? -28.361 -5.354 21.717 1.00 96.25 110 THR A N 1
ATOM 816 C CA . THR A 1 110 ? -27.148 -5.993 22.245 1.00 96.25 110 THR A CA 1
ATOM 817 C C . THR A 1 110 ? -27.058 -7.391 21.658 1.00 96.25 110 THR A C 1
ATOM 819 O O . THR A 1 110 ? -27.994 -8.163 21.818 1.00 96.25 110 THR A O 1
ATOM 822 N N . VAL A 1 111 ? -25.955 -7.704 20.983 1.00 97.75 111 VAL A N 1
ATOM 823 C CA . VAL A 1 111 ? -25.724 -9.000 20.338 1.00 97.75 111 VAL A CA 1
ATOM 824 C C . VAL A 1 111 ? -24.502 -9.645 20.977 1.00 97.75 111 VAL A C 1
ATOM 826 O O . VAL A 1 111 ? -23.399 -9.094 20.907 1.00 97.75 111 VAL A O 1
ATOM 829 N N . ARG A 1 112 ? -24.680 -10.810 21.605 1.00 97.56 112 ARG A N 1
ATOM 830 C CA . ARG A 1 112 ? -23.585 -11.651 22.093 1.00 97.56 112 ARG A CA 1
ATOM 831 C C . ARG A 1 112 ? -23.176 -12.624 20.994 1.00 97.56 112 ARG A C 1
ATOM 833 O O . ARG A 1 112 ? -23.958 -13.449 20.532 1.00 97.56 112 ARG A O 1
ATOM 840 N N . ILE A 1 113 ? -21.928 -12.517 20.570 1.00 97.88 113 ILE A N 1
ATOM 841 C CA . ILE A 1 113 ? -21.416 -13.173 19.372 1.00 97.88 113 ILE A CA 1
ATOM 842 C C . ILE A 1 113 ? -20.292 -14.109 19.784 1.00 97.88 113 ILE A C 1
ATOM 844 O O . ILE A 1 113 ? -19.374 -13.696 20.494 1.00 97.88 113 ILE A O 1
ATOM 848 N N . ARG A 1 114 ? -20.304 -15.345 19.294 1.00 96.19 114 ARG A N 1
ATOM 849 C CA . ARG A 1 114 ? -19.132 -16.215 19.375 1.00 96.19 114 ARG A CA 1
ATOM 850 C C . ARG A 1 114 ? -18.349 -16.141 18.075 1.00 96.19 114 ARG A C 1
ATOM 852 O O . ARG A 1 114 ? -18.847 -16.506 17.014 1.00 96.19 114 ARG A O 1
ATOM 859 N N . ASN A 1 115 ? -17.089 -15.729 18.164 1.00 92.88 115 ASN A N 1
ATOM 860 C CA . ASN A 1 115 ? -16.154 -15.899 17.065 1.00 92.88 115 ASN A CA 1
ATOM 861 C C . ASN A 1 115 ? -15.662 -17.350 17.018 1.00 92.88 115 ASN A C 1
ATOM 863 O O . ASN A 1 115 ? -14.793 -17.752 17.788 1.00 92.88 115 ASN A O 1
ATOM 867 N N . THR A 1 116 ? -16.180 -18.124 16.082 1.00 92.88 116 THR A N 1
ATOM 868 C CA . THR A 1 116 ? -15.835 -19.534 15.870 1.00 92.88 116 THR A CA 1
ATOM 869 C C . THR A 1 116 ? -14.371 -19.766 15.478 1.00 92.88 116 THR A C 1
ATOM 871 O O . THR A 1 116 ? -13.867 -20.856 15.730 1.00 92.88 116 THR A O 1
ATOM 874 N N . ASN A 1 117 ? -13.650 -18.767 14.939 1.00 86.31 117 ASN A N 1
ATOM 875 C CA . ASN A 1 117 ? -12.215 -18.912 14.652 1.00 86.31 117 ASN A CA 1
ATOM 876 C C . ASN A 1 117 ? -11.373 -19.055 15.928 1.00 86.31 117 ASN A C 1
ATOM 878 O O . ASN A 1 117 ? -10.361 -19.748 15.921 1.00 86.31 117 ASN A O 1
ATOM 882 N N . THR A 1 118 ? -11.756 -18.363 17.007 1.00 83.56 118 THR A N 1
ATOM 883 C CA . THR A 1 118 ? -10.917 -18.223 18.214 1.00 83.56 118 THR A CA 1
ATOM 884 C C . THR A 1 118 ? -11.624 -18.606 19.513 1.00 83.56 118 THR A C 1
ATOM 886 O O . THR A 1 118 ? -11.001 -18.606 20.566 1.00 83.56 118 THR A O 1
ATOM 889 N N . GLY A 1 119 ? -12.932 -18.867 19.479 1.00 88.50 119 GLY A N 1
ATOM 890 C CA . GLY A 1 119 ? -13.776 -19.035 20.667 1.00 88.50 119 GLY A CA 1
ATOM 891 C C . GLY A 1 119 ? -14.076 -17.735 21.428 1.00 88.50 119 GLY A C 1
ATOM 892 O O . GLY A 1 119 ? -14.845 -17.759 22.385 1.00 88.50 119 GLY A O 1
ATOM 893 N N . GLN A 1 120 ? -13.508 -16.599 21.006 1.00 90.44 120 GLN A N 1
ATOM 894 C CA . GLN A 1 120 ? -13.686 -15.301 21.657 1.00 90.44 120 GLN A CA 1
ATOM 895 C C . GLN A 1 120 ? -15.154 -14.867 21.628 1.00 90.44 120 GLN A C 1
ATOM 897 O O . GLN A 1 120 ? -15.778 -14.848 20.565 1.00 90.44 120 GLN A O 1
ATOM 902 N N . ILE A 1 121 ? -15.671 -14.436 22.778 1.00 94.06 121 ILE A N 1
ATOM 903 C CA . ILE A 1 121 ? -16.997 -13.828 22.871 1.00 94.06 121 ILE A CA 1
ATOM 904 C C . ILE A 1 121 ? -16.886 -12.321 22.641 1.00 94.06 121 ILE A C 1
ATOM 906 O O . ILE A 1 121 ? -16.085 -11.641 23.290 1.00 94.06 121 ILE A O 1
ATOM 910 N N . LEU A 1 122 ? -17.682 -11.811 21.706 1.00 95.06 122 LEU A N 1
ATOM 911 C CA . LEU A 1 122 ? -17.855 -10.389 21.445 1.00 95.06 122 LEU A CA 1
ATOM 912 C C . LEU A 1 122 ? -19.237 -9.952 21.933 1.00 95.06 122 LEU A C 1
ATOM 914 O O . LEU A 1 122 ? -20.197 -10.720 21.886 1.00 95.06 122 LEU A O 1
ATOM 918 N N . ILE A 1 123 ? -19.338 -8.711 22.387 1.00 95.88 123 ILE A N 1
ATOM 919 C CA . ILE A 1 123 ? -20.602 -8.056 22.705 1.00 95.88 123 ILE A CA 1
ATOM 920 C C . ILE A 1 123 ? -20.670 -6.802 21.854 1.00 95.88 123 ILE A C 1
ATOM 922 O O . ILE A 1 123 ? -19.879 -5.876 22.046 1.00 95.88 123 ILE A O 1
ATOM 926 N N . GLU A 1 124 ? -21.604 -6.787 20.912 1.00 96.38 124 GLU A N 1
ATOM 927 C CA . GLU A 1 124 ? -21.871 -5.619 20.086 1.00 96.38 124 GLU A CA 1
ATOM 928 C C . GLU A 1 124 ? -23.129 -4.909 20.559 1.00 96.38 124 GLU A C 1
ATOM 930 O O . GLU A 1 124 ? -24.153 -5.544 20.808 1.00 96.38 124 GLU A O 1
ATOM 935 N N . ARG A 1 125 ? -23.054 -3.585 20.694 1.00 94.50 125 ARG A N 1
ATOM 936 C CA . ARG A 1 125 ? -24.176 -2.759 21.134 1.00 94.50 125 ARG A CA 1
ATOM 937 C C . ARG A 1 125 ? -24.436 -1.631 20.147 1.00 94.50 125 ARG A C 1
ATOM 939 O O . ARG A 1 125 ? -23.520 -0.902 19.770 1.00 94.50 125 ARG A O 1
ATOM 946 N N . MET A 1 126 ? -25.698 -1.471 19.769 1.00 93.75 126 MET A N 1
ATOM 947 C CA . MET A 1 126 ? -26.184 -0.362 18.953 1.00 93.75 126 MET A CA 1
ATOM 948 C C . MET A 1 126 ? -27.321 0.336 19.686 1.00 93.75 126 MET A C 1
ATOM 950 O O . MET A 1 126 ? -28.250 -0.310 20.163 1.00 93.75 126 MET A O 1
ATOM 954 N N . ASP A 1 127 ? -27.255 1.655 19.758 1.00 91.56 127 ASP A N 1
ATOM 955 C CA . ASP A 1 127 ? -28.380 2.481 20.176 1.00 91.56 127 ASP A CA 1
ATOM 956 C C . ASP A 1 127 ? -29.131 2.922 18.917 1.00 91.56 127 ASP A C 1
ATOM 958 O O . ASP A 1 127 ? -28.552 3.508 18.001 1.00 91.56 127 ASP A O 1
ATOM 962 N N . LEU A 1 128 ? -30.401 2.540 18.835 1.00 89.62 128 LEU A N 1
ATOM 963 C CA . LEU A 1 128 ? -31.253 2.742 17.669 1.00 89.62 128 LEU A CA 1
ATOM 964 C C . LEU A 1 128 ? -32.034 4.062 17.742 1.00 89.62 128 LEU A C 1
ATOM 966 O O . LEU A 1 128 ? -32.852 4.326 16.856 1.00 89.62 128 LEU A O 1
ATOM 970 N N . ASP A 1 129 ? -31.812 4.895 18.765 1.00 81.25 129 ASP A N 1
ATOM 971 C CA . ASP A 1 129 ? -32.419 6.221 18.817 1.00 81.25 129 ASP A CA 1
ATOM 972 C C . ASP A 1 129 ? -31.833 7.158 17.740 1.00 81.25 129 ASP A C 1
ATOM 974 O O . ASP A 1 129 ? -30.632 7.414 17.650 1.00 81.25 129 ASP A O 1
ATOM 978 N N . SER A 1 130 ? -32.725 7.728 16.927 1.00 58.56 130 SER A N 1
ATOM 979 C CA . SER A 1 130 ? -32.431 8.628 15.800 1.00 58.56 130 SER A CA 1
ATOM 980 C C . SER A 1 130 ? -31.817 9.983 16.186 1.00 58.56 130 SER A C 1
ATOM 982 O O . SER A 1 130 ? -31.517 10.791 15.307 1.00 58.56 130 SER A O 1
ATOM 984 N N . SER A 1 131 ? -31.660 10.254 17.485 1.00 63.09 131 SER A N 1
ATOM 985 C CA . SER A 1 131 ? -31.099 11.499 18.018 1.00 63.09 131 SER A CA 1
ATOM 986 C C . SER A 1 131 ? -29.563 11.543 18.014 1.00 63.09 131 SER A C 1
ATOM 988 O O . SER A 1 131 ? -28.987 12.614 18.232 1.00 63.09 131 SER A O 1
ATOM 990 N N . GLN A 1 132 ? -28.887 10.418 17.748 1.00 63.81 132 GLN A N 1
ATOM 991 C CA . GLN A 1 132 ? -27.426 10.360 17.746 1.00 63.81 132 GLN A CA 1
ATOM 992 C C . GLN A 1 132 ? -26.811 11.148 16.582 1.00 63.81 132 GLN A C 1
ATOM 994 O O . GLN A 1 132 ? -27.210 11.024 15.422 1.00 63.81 132 GLN A O 1
ATOM 999 N N . ALA A 1 133 ? -25.799 11.958 16.901 1.00 63.50 133 ALA A N 1
ATOM 1000 C CA . ALA A 1 133 ? -25.040 12.689 15.898 1.00 63.50 133 ALA A CA 1
ATOM 1001 C C . ALA A 1 133 ? -24.306 11.712 14.956 1.00 63.50 133 ALA A C 1
ATOM 1003 O O . ALA A 1 133 ? -23.824 10.672 15.412 1.00 63.50 133 ALA A O 1
ATOM 1004 N N . PRO A 1 134 ? -24.170 12.034 13.657 1.00 69.81 134 PRO A N 1
ATOM 1005 C CA . PRO A 1 134 ? -23.394 11.215 12.734 1.00 69.81 134 PRO A CA 1
ATOM 1006 C C . PRO A 1 134 ? -21.951 11.052 13.229 1.00 69.81 134 PRO A C 1
ATOM 1008 O O . PRO A 1 134 ? -21.244 12.041 13.414 1.00 69.81 134 PRO A O 1
ATOM 1011 N N . VAL A 1 135 ? -21.503 9.810 13.421 1.00 79.00 135 VAL A N 1
ATOM 1012 C CA . VAL A 1 135 ? -20.127 9.520 13.847 1.00 79.00 135 VAL A CA 1
ATOM 1013 C C . VAL A 1 135 ? -19.250 9.281 12.626 1.00 79.00 135 VAL A C 1
ATOM 1015 O O . VAL A 1 135 ? -19.504 8.384 11.816 1.00 79.00 135 VAL A O 1
ATOM 1018 N N . LEU A 1 136 ? -18.194 10.081 12.514 1.00 79.25 136 LEU A N 1
ATOM 1019 C CA . LEU A 1 136 ? -17.085 9.855 11.596 1.00 79.25 136 LEU A CA 1
ATOM 1020 C C . LEU A 1 136 ? -16.017 9.034 12.317 1.00 79.25 136 LEU A C 1
ATOM 1022 O O . LEU A 1 136 ? -15.729 9.278 13.487 1.00 79.25 136 LEU A O 1
ATOM 1026 N N . ILE A 1 137 ? -15.435 8.061 11.619 1.00 79.44 137 ILE A N 1
ATOM 1027 C CA . ILE A 1 137 ? -14.250 7.350 12.105 1.00 79.44 137 ILE A CA 1
ATOM 1028 C C . ILE A 1 137 ? -13.084 7.640 11.161 1.00 79.44 137 ILE A C 1
ATOM 1030 O O . ILE A 1 137 ? -13.306 7.725 9.948 1.00 79.44 137 ILE A O 1
ATOM 1034 N N . PRO A 1 138 ? -11.854 7.769 11.677 1.00 70.69 138 PRO A N 1
ATOM 1035 C CA . PRO A 1 138 ? -10.700 8.002 10.824 1.00 70.69 138 PRO A CA 1
ATOM 1036 C C . PRO A 1 138 ? -10.532 6.900 9.765 1.00 70.69 138 PRO A C 1
ATOM 1038 O O . PRO A 1 138 ? -10.743 5.715 10.041 1.00 70.69 138 PRO A O 1
ATOM 1041 N N . GLY A 1 139 ? -10.193 7.297 8.536 1.00 68.62 139 GLY A N 1
ATOM 1042 C CA . GLY A 1 139 ? -10.102 6.403 7.375 1.00 68.62 139 GLY A CA 1
ATOM 1043 C C . GLY A 1 139 ? -11.432 6.090 6.671 1.00 68.62 139 GLY A C 1
ATOM 1044 O O . GLY A 1 139 ? -11.456 5.238 5.784 1.00 68.62 139 GLY A O 1
ATOM 1045 N N . VAL A 1 140 ? -12.546 6.740 7.041 1.00 77.81 140 VAL A N 1
ATOM 1046 C CA . VAL A 1 140 ? -13.839 6.604 6.345 1.00 77.81 140 VAL A CA 1
ATOM 1047 C C . VAL A 1 140 ? -14.444 7.990 6.072 1.00 77.81 140 VAL A C 1
ATOM 1049 O O . VAL A 1 140 ? -14.729 8.715 7.021 1.00 77.81 140 VAL A O 1
ATOM 1052 N N . PRO A 1 141 ? -14.714 8.355 4.803 1.00 76.44 141 PRO A N 1
ATOM 1053 C CA . PRO A 1 141 ? -15.142 9.714 4.445 1.00 76.44 141 PRO A CA 1
ATOM 1054 C C . PRO A 1 141 ? -16.601 10.036 4.805 1.00 76.44 141 PRO A C 1
ATOM 1056 O O . PRO A 1 141 ? -16.983 11.200 4.856 1.00 76.44 141 PRO A O 1
ATOM 1059 N N . PHE A 1 142 ? -17.434 9.019 5.044 1.00 84.62 142 PHE A N 1
ATOM 1060 C CA . PHE A 1 142 ? -18.859 9.186 5.333 1.00 84.62 142 PHE A CA 1
ATOM 1061 C C . PHE A 1 142 ? -19.235 8.536 6.668 1.00 84.62 142 PHE A C 1
ATOM 1063 O O . PHE A 1 142 ? -18.706 7.468 6.995 1.00 84.62 142 PHE A O 1
ATOM 1070 N N . PRO A 1 143 ? -20.194 9.113 7.414 1.00 84.81 143 PRO A N 1
ATOM 1071 C CA . PRO A 1 143 ? -20.662 8.521 8.657 1.00 84.81 143 PRO A CA 1
ATOM 1072 C C . PRO A 1 143 ? -21.359 7.175 8.411 1.00 84.81 143 PRO A C 1
ATOM 1074 O O . PRO A 1 143 ? -21.800 6.854 7.301 1.00 84.81 143 PRO A O 1
ATOM 1077 N N . GLY A 1 144 ? -21.464 6.366 9.462 1.00 87.38 144 GLY A N 1
ATOM 1078 C CA . GLY A 1 144 ? -22.193 5.096 9.440 1.00 87.38 144 GLY A CA 1
ATOM 1079 C C . GLY A 1 144 ? -22.942 4.845 10.742 1.00 87.38 144 GLY A C 1
ATOM 1080 O O . GLY A 1 144 ? -22.868 5.649 11.667 1.00 87.38 144 GLY A O 1
ATOM 1081 N N . GLN A 1 145 ? -23.648 3.717 10.806 1.00 89.75 145 GLN A N 1
ATOM 1082 C CA . GLN A 1 145 ? -24.316 3.272 12.027 1.00 89.75 145 GLN A CA 1
ATOM 1083 C C . GLN A 1 145 ? -23.269 2.950 13.085 1.00 89.75 145 GLN A C 1
ATOM 1085 O O . GLN A 1 145 ? -22.313 2.234 12.787 1.00 89.75 145 GLN A O 1
ATOM 1090 N N . VAL A 1 146 ? -23.442 3.490 14.285 1.00 92.12 146 VAL A N 1
ATOM 1091 C CA . VAL A 1 146 ? -22.516 3.305 15.402 1.00 92.12 146 VAL A CA 1
ATOM 1092 C C . VAL A 1 146 ? -22.688 1.909 15.986 1.00 92.12 146 VAL A C 1
ATOM 1094 O O . VAL A 1 146 ? -23.807 1.477 16.250 1.00 92.12 146 VAL A O 1
ATOM 1097 N N . VAL A 1 147 ? -21.569 1.217 16.183 1.00 93.44 147 VAL A N 1
ATOM 1098 C CA . VAL A 1 147 ? -21.509 -0.109 16.797 1.00 93.44 147 VAL A CA 1
ATOM 1099 C C . VAL A 1 147 ? -20.394 -0.094 17.833 1.00 93.44 147 VAL A C 1
ATOM 1101 O O . VAL A 1 147 ? -19.217 0.036 17.488 1.00 93.44 147 VAL A O 1
ATOM 1104 N N . ASP A 1 148 ? -20.757 -0.213 19.105 1.00 93.50 148 ASP A N 1
ATOM 1105 C CA . ASP A 1 148 ? -19.795 -0.468 20.172 1.00 93.50 148 ASP A CA 1
ATOM 1106 C C . ASP A 1 148 ? -19.430 -1.946 20.150 1.00 93.50 148 ASP A C 1
ATOM 1108 O O . ASP A 1 148 ? -20.312 -2.792 20.258 1.00 93.50 148 ASP A O 1
ATOM 1112 N N . ILE A 1 149 ? -18.141 -2.257 20.026 1.00 94.81 149 ILE A N 1
ATOM 1113 C CA . ILE A 1 149 ? -17.642 -3.634 19.970 1.00 94.81 149 ILE A CA 1
ATOM 1114 C C . ILE A 1 149 ? -16.804 -3.886 21.215 1.00 94.81 149 ILE A C 1
ATOM 1116 O O . ILE A 1 149 ? -15.777 -3.234 21.405 1.00 94.81 149 ILE A O 1
ATOM 1120 N N . GLY A 1 150 ? -17.224 -4.837 22.045 1.00 95.12 150 GLY A N 1
ATOM 1121 C CA . GLY A 1 150 ? -16.500 -5.305 23.222 1.00 95.12 150 GLY A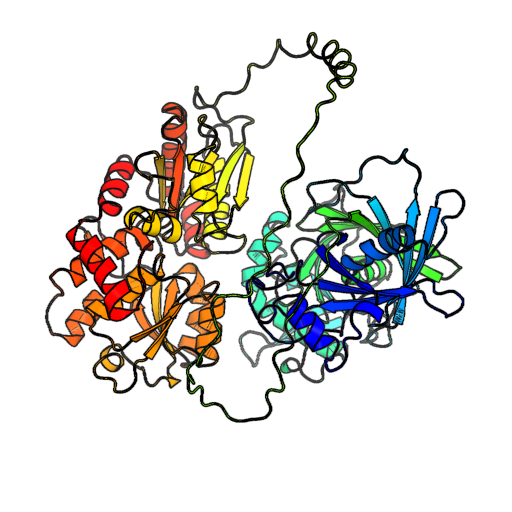 CA 1
ATOM 1122 C C . GLY A 1 150 ? -16.025 -6.744 23.073 1.00 95.12 150 GLY A C 1
ATOM 1123 O O . GLY A 1 150 ? -16.770 -7.600 22.614 1.00 95.12 150 GLY A O 1
ATOM 1124 N N . PHE A 1 151 ? -14.796 -7.021 23.491 1.00 94.94 151 PHE A N 1
ATOM 1125 C CA . PHE A 1 151 ? -14.235 -8.360 23.612 1.00 94.94 151 PHE A CA 1
ATOM 1126 C C . PHE A 1 151 ? -14.300 -8.764 25.082 1.00 94.94 151 PHE A C 1
ATOM 1128 O O . PHE A 1 151 ? -13.666 -8.123 25.923 1.00 94.94 151 PHE A O 1
ATOM 1135 N N . LEU A 1 152 ? -15.085 -9.796 25.383 1.00 95.06 152 LEU A N 1
ATOM 1136 C CA . LEU A 1 152 ? -15.334 -10.269 26.741 1.00 95.06 152 LEU A CA 1
ATOM 1137 C C . LEU A 1 152 ? -14.212 -11.208 27.198 1.00 95.06 152 LEU A C 1
ATOM 1139 O O . LEU A 1 152 ? -13.933 -12.196 26.528 1.00 95.06 152 LEU A O 1
ATOM 1143 N N . ASP A 1 153 ? -13.579 -10.891 28.321 1.00 93.50 153 ASP A N 1
ATOM 1144 C CA . ASP A 1 153 ? -12.441 -11.610 28.907 1.00 93.50 153 ASP A CA 1
ATOM 1145 C C . ASP A 1 153 ? -11.377 -12.031 27.867 1.00 93.50 153 ASP A C 1
ATOM 1147 O O . ASP A 1 153 ? -11.120 -13.217 27.664 1.00 93.50 153 ASP A O 1
ATOM 1151 N N . PRO A 1 154 ? -10.777 -11.076 27.130 1.00 93.19 154 PRO A N 1
ATOM 1152 C CA . PRO A 1 154 ? -10.034 -11.384 25.907 1.00 93.19 154 PRO A CA 1
ATOM 1153 C C . PRO A 1 154 ? -8.647 -12.001 26.127 1.00 93.19 154 PRO A C 1
ATOM 1155 O O . PRO A 1 154 ? -7.892 -12.148 25.167 1.00 93.19 154 PRO A O 1
ATOM 1158 N N . ALA A 1 155 ? -8.264 -12.291 27.368 1.00 93.38 155 ALA A N 1
ATOM 1159 C CA . ALA A 1 155 ? -6.905 -12.661 27.733 1.00 93.38 155 ALA A CA 1
ATOM 1160 C C . ALA A 1 155 ? -6.554 -14.103 27.330 1.00 93.38 155 ALA A C 1
ATOM 1162 O O . ALA A 1 155 ? -7.222 -15.056 27.721 1.00 93.38 155 ALA A O 1
ATOM 1163 N N . GLY A 1 156 ? -5.439 -14.272 26.615 1.00 89.12 156 GLY A N 1
ATOM 1164 C CA . GLY A 1 156 ? -4.795 -15.564 26.382 1.00 89.12 156 GLY A CA 1
ATOM 1165 C C . GLY A 1 156 ? -5.553 -16.530 25.473 1.00 89.12 156 GLY A C 1
ATOM 1166 O O . GLY A 1 156 ? -5.286 -17.728 25.528 1.00 89.12 156 GLY A O 1
ATOM 1167 N N . ALA A 1 157 ? -6.489 -16.052 24.648 1.00 83.81 157 ALA A N 1
ATOM 1168 C CA . ALA A 1 157 ? -7.313 -16.918 23.802 1.00 83.81 157 ALA A CA 1
ATOM 1169 C C . ALA A 1 157 ? -6.499 -17.759 22.793 1.00 83.81 157 ALA A C 1
ATOM 1171 O O . ALA A 1 157 ? -6.939 -18.839 22.406 1.00 83.81 157 ALA A O 1
ATOM 1172 N N . THR A 1 158 ? -5.316 -17.297 22.375 1.00 84.31 158 THR A N 1
ATOM 1173 C CA . THR A 1 158 ? -4.496 -17.964 21.347 1.00 84.31 158 THR A CA 1
ATOM 1174 C C . THR A 1 158 ? -3.373 -18.808 21.950 1.00 84.31 158 THR A C 1
ATOM 1176 O O . THR A 1 158 ? -3.085 -19.912 21.497 1.00 84.31 158 THR A O 1
ATOM 1179 N N . THR A 1 159 ? -2.710 -18.266 22.964 1.00 89.81 159 THR A N 1
ATOM 1180 C CA . THR A 1 159 ? -1.478 -18.786 23.580 1.00 89.81 159 THR A CA 1
ATOM 1181 C C . THR A 1 159 ? -1.722 -19.446 24.940 1.00 89.81 159 THR A C 1
ATOM 1183 O O . THR A 1 159 ? -0.842 -20.122 25.466 1.00 89.81 159 THR A O 1
ATOM 1186 N N . GLY A 1 160 ? -2.911 -19.262 25.521 1.00 90.31 160 GLY A N 1
ATOM 1187 C CA . GLY A 1 160 ? -3.301 -19.768 26.838 1.00 90.31 160 GLY A CA 1
ATOM 1188 C C . GLY A 1 160 ? -2.966 -18.846 28.017 1.00 90.31 160 GLY A C 1
ATOM 1189 O O . GLY A 1 160 ? -3.326 -19.170 29.148 1.00 90.31 160 GLY A O 1
ATOM 1190 N N . ALA A 1 161 ? -2.293 -17.712 27.795 1.00 94.94 161 ALA A N 1
ATOM 1191 C CA . ALA A 1 161 ? -1.941 -16.757 28.846 1.00 94.94 161 ALA A CA 1
ATOM 1192 C C . ALA A 1 161 ? -1.929 -15.314 28.326 1.00 94.94 161 ALA A C 1
ATOM 1194 O O . ALA A 1 161 ? -1.591 -15.073 27.174 1.00 94.94 161 ALA A O 1
ATOM 1195 N N . LEU A 1 162 ? -2.239 -14.340 29.191 1.00 96.44 162 LEU A N 1
ATOM 1196 C CA . LEU A 1 162 ? -2.189 -12.918 28.823 1.00 96.44 162 LEU A CA 1
ATOM 1197 C C . LEU A 1 162 ? -0.779 -12.481 28.395 1.00 96.44 162 LEU A C 1
ATOM 1199 O O . LEU A 1 162 ? -0.634 -11.791 27.394 1.00 96.44 162 LEU A O 1
ATOM 1203 N N . PHE A 1 163 ? 0.242 -12.902 29.146 1.00 98.12 163 PHE A N 1
ATOM 1204 C CA . PHE A 1 163 ? 1.660 -12.696 28.838 1.00 98.12 163 PHE A CA 1
ATOM 1205 C C . PHE A 1 163 ? 2.285 -14.071 28.568 1.00 98.12 163 PHE A C 1
ATOM 1207 O O . PHE A 1 163 ? 2.558 -14.797 29.529 1.00 98.12 163 PHE A O 1
ATOM 1214 N N . PRO A 1 164 ? 2.451 -14.485 27.298 1.00 96.56 164 PRO A N 1
ATOM 1215 C CA . PRO A 1 164 ? 2.808 -15.866 26.957 1.00 96.56 164 PRO A CA 1
ATOM 1216 C C . PRO A 1 164 ? 4.186 -16.308 27.465 1.00 96.56 164 PRO A C 1
ATOM 1218 O O . PRO A 1 164 ? 4.392 -17.481 27.761 1.00 96.56 164 PRO A O 1
ATOM 1221 N N . ASP A 1 165 ? 5.118 -15.368 27.613 1.00 94.94 165 ASP A N 1
ATOM 1222 C CA . ASP A 1 165 ? 6.452 -15.596 28.179 1.00 94.94 165 ASP A CA 1
ATOM 1223 C C . ASP A 1 165 ? 6.503 -15.402 29.710 1.00 94.94 165 ASP A C 1
ATOM 1225 O O . ASP A 1 165 ? 7.555 -15.546 30.337 1.00 94.94 165 ASP A O 1
ATOM 1229 N N . GLY A 1 166 ? 5.359 -15.083 30.323 1.00 95.56 166 GLY A N 1
ATOM 1230 C CA . GLY A 1 166 ? 5.202 -14.853 31.755 1.00 95.56 166 GLY A CA 1
ATOM 1231 C C . GLY A 1 166 ? 5.680 -13.485 32.250 1.00 95.56 166 GLY A C 1
ATOM 1232 O O . GLY A 1 166 ? 5.671 -13.272 33.465 1.00 95.56 166 GLY A O 1
ATOM 1233 N N . GLN A 1 167 ? 6.087 -12.565 31.367 1.00 96.62 167 GLN A N 1
ATOM 1234 C CA . GLN A 1 167 ? 6.657 -11.268 31.747 1.00 96.62 167 GLN A CA 1
ATOM 1235 C C . GLN A 1 167 ? 5.867 -10.100 31.142 1.00 96.62 167 GLN A C 1
ATOM 1237 O O . GLN A 1 167 ? 5.442 -10.134 29.994 1.00 96.62 167 GLN A O 1
ATOM 1242 N N . GLN A 1 168 ? 5.682 -9.018 31.906 1.00 97.06 168 GLN A N 1
ATOM 1243 C CA . GLN A 1 168 ? 5.059 -7.795 31.376 1.00 97.06 168 GLN A CA 1
ATOM 1244 C C . GLN A 1 168 ? 5.996 -7.035 30.422 1.00 97.06 16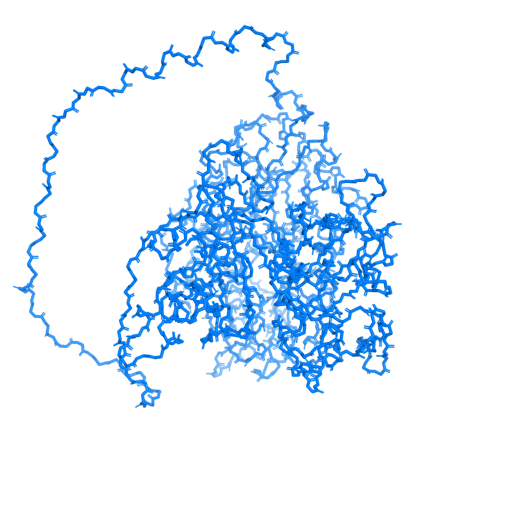8 GLN A C 1
ATOM 1246 O O . GLN A 1 168 ? 5.530 -6.362 29.501 1.00 97.06 168 GLN A O 1
ATOM 1251 N N . LEU A 1 169 ? 7.307 -7.144 30.639 1.00 97.94 169 LEU A N 1
ATOM 1252 C CA . LEU A 1 169 ? 8.360 -6.627 29.772 1.00 97.94 169 LEU A CA 1
ATOM 1253 C C . LEU A 1 169 ? 9.473 -7.671 29.697 1.00 97.94 169 LEU A C 1
ATOM 1255 O O . LEU A 1 169 ? 9.931 -8.149 30.731 1.00 97.94 169 LEU A O 1
ATOM 1259 N N . THR A 1 170 ? 9.902 -7.984 28.483 1.00 97.31 170 THR A N 1
ATOM 1260 C CA . THR A 1 170 ? 10.918 -8.987 28.175 1.00 97.31 170 THR A CA 1
ATOM 1261 C C . THR A 1 170 ? 12.001 -8.389 27.287 1.00 97.31 170 THR A C 1
ATOM 1263 O O . THR A 1 170 ? 11.809 -7.321 26.699 1.00 97.31 170 THR A O 1
ATOM 1266 N N . THR A 1 171 ? 13.121 -9.093 27.153 1.00 96.81 171 THR A N 1
ATOM 1267 C CA . THR A 1 171 ? 14.191 -8.744 26.213 1.00 96.81 171 THR A CA 1
ATOM 1268 C C . THR A 1 171 ? 14.248 -9.796 25.113 1.00 96.81 171 THR A C 1
ATOM 1270 O O . THR A 1 171 ? 14.586 -10.953 25.363 1.00 96.81 171 THR A O 1
ATOM 1273 N N . LEU A 1 172 ? 13.929 -9.396 23.884 1.00 95.56 172 LEU A N 1
ATOM 1274 C CA . LEU A 1 172 ? 14.043 -10.232 22.695 1.00 95.56 172 LEU A CA 1
ATOM 1275 C C . LEU A 1 172 ? 15.457 -10.141 22.124 1.00 95.56 172 LEU A C 1
ATOM 1277 O O . LEU A 1 172 ? 15.942 -9.048 21.842 1.00 95.56 172 LEU A O 1
ATOM 1281 N N . GLY A 1 173 ? 16.093 -11.290 21.897 1.00 93.00 173 GLY A N 1
ATOM 1282 C CA . GLY A 1 173 ? 17.287 -11.367 21.058 1.00 93.00 173 GLY A CA 1
ATOM 1283 C C . GLY A 1 173 ? 16.879 -11.437 19.590 1.00 93.00 173 GLY A C 1
ATOM 1284 O O . GLY A 1 173 ? 16.211 -12.388 19.194 1.00 93.00 173 GLY A O 1
ATOM 1285 N N . VAL A 1 174 ? 17.281 -10.449 18.796 1.00 91.38 174 VAL A N 1
ATOM 1286 C CA . VAL A 1 174 ? 16.928 -10.325 17.377 1.00 91.38 174 VAL A CA 1
ATOM 1287 C C . VAL A 1 174 ? 18.199 -10.378 16.546 1.00 91.38 174 VAL A C 1
ATOM 1289 O O . VAL A 1 174 ? 19.161 -9.676 16.840 1.00 91.38 174 VAL A O 1
ATOM 1292 N N . HIS A 1 175 ? 18.213 -11.224 15.520 1.00 82.88 175 HIS A N 1
ATOM 1293 C CA . HIS A 1 175 ? 19.339 -11.300 14.594 1.00 82.88 175 HIS A CA 1
ATOM 1294 C C . HIS A 1 175 ? 19.491 -9.993 13.802 1.00 82.88 175 HIS A C 1
ATOM 1296 O O . HIS A 1 175 ? 18.514 -9.472 13.249 1.00 82.88 175 HIS A O 1
ATOM 1302 N N . ASP A 1 176 ? 20.716 -9.474 13.748 1.00 74.00 176 ASP A N 1
ATOM 1303 C CA . ASP A 1 176 ? 21.059 -8.321 12.917 1.00 74.00 176 ASP A CA 1
ATOM 1304 C C . ASP A 1 176 ? 21.301 -8.751 11.458 1.00 74.00 176 ASP A C 1
ATOM 1306 O O . ASP A 1 176 ? 21.096 -9.908 11.088 1.00 74.00 176 ASP A O 1
ATOM 1310 N N . GLU A 1 177 ? 21.683 -7.808 10.592 1.00 66.75 177 GLU A N 1
ATOM 1311 C CA . GLU A 1 177 ? 22.061 -8.126 9.203 1.00 66.75 177 GLU A CA 1
ATOM 1312 C C . GLU A 1 177 ? 23.319 -9.002 9.127 1.00 66.75 177 GLU A C 1
ATOM 1314 O O . GLU A 1 177 ? 23.461 -9.810 8.210 1.00 66.75 177 GLU A O 1
ATOM 1319 N N . ASP A 1 178 ? 24.203 -8.875 10.117 1.00 68.25 178 ASP A N 1
ATOM 1320 C CA . ASP A 1 178 ? 25.279 -9.826 10.366 1.00 68.25 178 ASP A CA 1
ATOM 1321 C C . ASP A 1 178 ? 24.723 -11.002 11.184 1.00 68.25 178 ASP A C 1
ATOM 1323 O O . ASP A 1 178 ? 24.292 -10.831 12.325 1.00 68.25 178 ASP A O 1
ATOM 1327 N N . ALA A 1 179 ? 24.724 -12.201 10.597 1.00 61.16 179 ALA A N 1
ATOM 1328 C CA . ALA A 1 179 ? 24.126 -13.398 11.187 1.00 61.16 179 ALA A CA 1
ATOM 1329 C C . ALA A 1 179 ? 24.717 -13.780 12.560 1.00 61.16 179 ALA A C 1
ATOM 1331 O O . ALA A 1 179 ? 24.034 -14.443 13.350 1.00 61.16 179 ALA A O 1
ATOM 1332 N N . ASP A 1 180 ? 25.950 -13.348 12.851 1.00 68.12 180 ASP A N 1
ATOM 1333 C CA . ASP A 1 180 ? 26.636 -13.609 14.119 1.00 68.12 180 ASP A CA 1
ATOM 1334 C C . ASP A 1 180 ? 26.331 -12.555 15.205 1.00 68.12 180 ASP A C 1
ATOM 1336 O O . ASP A 1 180 ? 26.613 -12.786 16.386 1.00 68.12 180 ASP A O 1
ATOM 1340 N N . ALA A 1 181 ? 25.725 -11.420 14.839 1.00 72.12 181 ALA A N 1
ATOM 1341 C CA . ALA A 1 181 ? 25.344 -10.351 15.758 1.00 72.12 181 ALA A CA 1
ATOM 1342 C C . ALA A 1 181 ? 23.858 -10.434 16.153 1.00 72.12 181 ALA A C 1
ATOM 1344 O O . ALA A 1 181 ? 22.981 -10.820 15.372 1.00 72.12 181 ALA A O 1
ATOM 1345 N N . ARG A 1 182 ? 23.576 -10.096 17.416 1.00 82.06 182 ARG A N 1
ATOM 1346 C CA . ARG A 1 182 ? 22.219 -10.033 17.962 1.00 82.06 182 ARG A CA 1
ATOM 1347 C C . ARG A 1 182 ? 22.015 -8.733 18.720 1.00 82.06 182 ARG A C 1
ATOM 1349 O O . ARG A 1 182 ? 22.746 -8.455 19.671 1.00 82.06 182 ARG A O 1
ATOM 1356 N N . SER A 1 183 ? 20.958 -8.022 18.358 1.00 88.19 183 SER A N 1
ATOM 1357 C CA . SER A 1 183 ? 20.435 -6.891 19.111 1.00 88.19 183 SER A CA 1
ATOM 1358 C C . SER A 1 183 ? 19.477 -7.370 20.198 1.00 88.19 183 SER A C 1
ATOM 1360 O O . SER A 1 183 ? 18.669 -8.275 19.983 1.00 88.19 183 SER A O 1
ATOM 1362 N N . GLU A 1 184 ? 19.540 -6.739 21.368 1.00 94.12 184 GLU A N 1
ATOM 1363 C CA . GLU A 1 184 ? 18.579 -6.939 22.453 1.00 94.12 184 GLU A CA 1
ATOM 1364 C C . GLU A 1 184 ? 17.511 -5.845 22.413 1.00 94.12 184 GLU A C 1
ATOM 1366 O O . GLU A 1 184 ? 17.826 -4.655 22.448 1.00 94.12 184 GLU A O 1
ATOM 1371 N N . ILE A 1 185 ? 16.241 -6.244 22.333 1.00 95.69 185 ILE A N 1
ATOM 1372 C CA . ILE A 1 185 ? 15.108 -5.326 22.200 1.00 95.69 185 ILE A CA 1
ATOM 1373 C C . ILE A 1 185 ? 14.114 -5.559 23.328 1.00 95.69 185 ILE A C 1
ATOM 1375 O O . ILE A 1 185 ? 13.567 -6.652 23.471 1.00 95.69 185 ILE A O 1
ATOM 1379 N N . SER A 1 186 ? 13.837 -4.511 24.100 1.00 97.44 186 SER A N 1
ATOM 1380 C CA . SER A 1 186 ? 12.755 -4.519 25.083 1.00 97.44 186 SER A CA 1
ATOM 1381 C C . SER A 1 186 ? 11.400 -4.609 24.383 1.00 97.44 186 SER A C 1
ATOM 1383 O O . SER A 1 186 ? 11.095 -3.796 23.507 1.00 97.44 186 SER A O 1
ATOM 1385 N N . ALA A 1 187 ? 10.572 -5.569 24.786 1.00 98.31 187 ALA A N 1
ATOM 1386 C CA . ALA A 1 187 ? 9.248 -5.777 24.217 1.00 98.31 187 ALA A CA 1
ATOM 1387 C C . ALA A 1 187 ? 8.227 -6.203 25.278 1.00 98.31 187 ALA A C 1
ATOM 1389 O O . ALA A 1 187 ? 8.571 -6.844 26.269 1.00 98.31 187 ALA A O 1
ATOM 1390 N N . THR A 1 188 ? 6.951 -5.898 25.054 1.00 98.75 188 THR A N 1
ATOM 1391 C CA . THR A 1 188 ? 5.838 -6.569 25.745 1.00 98.75 188 THR A CA 1
ATOM 1392 C C . THR A 1 188 ? 5.229 -7.588 24.789 1.00 98.75 188 THR A C 1
ATOM 1394 O O . THR A 1 188 ? 4.812 -7.228 23.688 1.00 98.75 188 THR A O 1
ATOM 1397 N N . LEU A 1 189 ? 5.167 -8.851 25.210 1.00 98.50 189 LEU A N 1
ATOM 1398 C CA . LEU A 1 189 ? 4.503 -9.929 24.480 1.00 98.50 189 LEU A CA 1
ATOM 1399 C C . LEU A 1 189 ? 3.145 -10.178 25.126 1.00 98.50 189 LEU A C 1
ATOM 1401 O O . LEU A 1 189 ? 3.079 -10.637 26.263 1.00 98.50 189 LEU A O 1
ATOM 1405 N N . ILE A 1 190 ? 2.062 -9.849 24.428 1.00 98.06 190 ILE A N 1
ATOM 1406 C CA . ILE A 1 190 ? 0.710 -9.932 24.985 1.00 98.06 190 ILE A CA 1
ATOM 1407 C C . ILE A 1 190 ? -0.226 -10.654 24.024 1.00 98.06 190 ILE A C 1
ATOM 1409 O O . ILE A 1 190 ? -0.168 -10.455 22.814 1.00 98.06 190 ILE A O 1
ATOM 1413 N N . ASP A 1 191 ? -1.104 -11.491 24.557 1.00 94.75 191 ASP A N 1
ATOM 1414 C CA . ASP A 1 191 ? -2.176 -12.133 23.805 1.00 94.75 191 ASP A CA 1
ATOM 1415 C C . ASP A 1 191 ? -3.517 -11.698 24.386 1.00 94.75 191 ASP A C 1
ATOM 1417 O O . ASP A 1 191 ? -3.984 -12.225 25.396 1.00 94.75 191 ASP A O 1
ATOM 1421 N N . ALA A 1 192 ? -4.113 -10.683 23.763 1.00 92.94 192 ALA A N 1
ATOM 1422 C CA . ALA A 1 192 ? -5.492 -10.305 24.022 1.00 92.94 192 ALA A CA 1
ATOM 1423 C C . ALA A 1 192 ? -6.132 -9.694 22.775 1.00 92.94 192 ALA A C 1
ATOM 1425 O O . ALA A 1 192 ? -5.607 -8.741 22.197 1.00 92.94 192 ALA A O 1
ATOM 1426 N N . GLY A 1 193 ? -7.254 -10.265 22.334 1.00 88.25 193 GLY A N 1
ATOM 1427 C CA . GLY A 1 193 ? -7.860 -9.981 21.028 1.00 88.25 193 GLY A CA 1
ATOM 1428 C C . GLY A 1 193 ? -7.076 -10.591 19.855 1.00 88.25 193 GLY A C 1
ATOM 1429 O O . GLY A 1 193 ? -7.660 -11.292 19.030 1.00 88.25 193 GLY A O 1
ATOM 1430 N N . ALA A 1 194 ? -5.765 -10.351 19.786 1.00 88.31 194 ALA A N 1
ATOM 1431 C CA . ALA A 1 194 ? -4.805 -11.100 18.975 1.00 88.31 194 ALA A CA 1
ATOM 1432 C C . ALA A 1 194 ? -3.411 -11.092 19.637 1.00 88.31 194 ALA A C 1
ATOM 1434 O O . ALA A 1 194 ? -3.097 -10.144 20.364 1.00 88.31 194 ALA A O 1
ATOM 1435 N N . PRO A 1 195 ? -2.539 -12.073 19.332 1.00 93.19 195 PRO A N 1
ATOM 1436 C CA . PRO A 1 195 ? -1.151 -12.041 19.774 1.00 93.19 195 PRO A CA 1
ATOM 1437 C C . PRO A 1 195 ? -0.406 -10.826 19.211 1.00 93.19 195 PRO A C 1
ATOM 1439 O O . PRO A 1 195 ? -0.439 -10.566 18.001 1.00 93.19 195 PRO A O 1
ATOM 1442 N N . LEU A 1 196 ? 0.281 -10.094 20.085 1.00 96.31 196 LEU A N 1
ATOM 1443 C CA . LEU A 1 196 ? 0.926 -8.824 19.789 1.00 96.31 196 LEU A CA 1
ATOM 1444 C C . LEU A 1 196 ? 2.314 -8.736 20.435 1.00 96.31 196 LEU A C 1
ATOM 1446 O O . LEU A 1 196 ? 2.483 -8.959 21.633 1.00 96.31 196 LEU A O 1
ATOM 1450 N N . VAL A 1 197 ? 3.289 -8.335 19.625 1.00 98.31 197 VAL A N 1
ATOM 1451 C CA . VAL A 1 197 ? 4.604 -7.863 20.066 1.00 98.31 197 VAL A CA 1
ATOM 1452 C C . VAL A 1 197 ? 4.543 -6.339 20.111 1.00 98.31 197 VAL A C 1
ATOM 1454 O O . VAL A 1 197 ? 4.216 -5.720 19.102 1.00 98.31 197 VAL A O 1
ATOM 1457 N N . ILE A 1 198 ? 4.835 -5.724 21.255 1.00 98.56 198 ILE A N 1
ATOM 1458 C CA . ILE A 1 198 ? 4.847 -4.264 21.415 1.00 98.56 198 ILE A CA 1
ATOM 1459 C C . ILE A 1 198 ? 6.286 -3.811 21.650 1.00 98.56 198 ILE A C 1
ATOM 1461 O O . ILE A 1 198 ? 6.907 -4.257 22.615 1.00 98.56 198 ILE A O 1
ATOM 1465 N N . ILE A 1 199 ? 6.790 -2.918 20.799 1.00 98.44 199 ILE A N 1
ATOM 1466 C CA . ILE A 1 199 ? 8.141 -2.353 20.879 1.00 98.44 199 ILE A CA 1
ATOM 1467 C C . ILE A 1 199 ? 8.124 -0.828 20.869 1.00 98.44 199 ILE A C 1
ATOM 1469 O O . ILE A 1 199 ? 7.151 -0.193 20.466 1.00 98.44 199 ILE A O 1
ATOM 1473 N N . ASP A 1 200 ? 9.239 -0.251 21.296 1.00 97.88 200 ASP A N 1
ATOM 1474 C CA . ASP A 1 200 ? 9.465 1.188 21.290 1.00 97.88 200 ASP A CA 1
ATOM 1475 C C . ASP A 1 200 ? 9.744 1.703 19.873 1.00 97.88 200 ASP A C 1
ATOM 1477 O O . ASP A 1 200 ? 10.372 1.002 19.074 1.00 97.88 200 ASP A O 1
ATOM 1481 N N . ALA A 1 201 ? 9.350 2.940 19.577 1.00 97.12 201 ALA A N 1
ATOM 1482 C CA . ALA A 1 201 ? 9.754 3.630 18.356 1.00 97.12 201 ALA A CA 1
ATOM 1483 C C . ALA A 1 201 ? 11.282 3.686 18.195 1.00 97.12 201 ALA A C 1
ATOM 1485 O O . ALA A 1 201 ? 11.776 3.496 17.086 1.00 97.12 201 ALA A O 1
ATOM 1486 N N . ASP A 1 202 ? 12.046 3.841 19.281 1.00 95.00 202 ASP A N 1
ATOM 1487 C CA . ASP A 1 202 ? 13.515 3.791 19.235 1.00 95.00 202 ASP A CA 1
ATOM 1488 C C . ASP A 1 202 ? 14.023 2.433 18.716 1.00 95.00 202 ASP A C 1
ATOM 1490 O O . ASP A 1 202 ? 14.882 2.354 17.833 1.00 95.00 202 ASP A O 1
ATOM 1494 N N . ALA A 1 203 ? 13.440 1.337 19.211 1.00 93.94 203 ALA A N 1
ATOM 1495 C CA . ALA A 1 203 ? 13.778 -0.017 18.774 1.00 93.94 203 ALA A CA 1
ATOM 1496 C C . ALA A 1 203 ? 13.338 -0.304 17.331 1.00 93.94 203 ALA A C 1
ATOM 1498 O O . ALA A 1 203 ? 13.905 -1.179 16.678 1.00 93.94 203 ALA A O 1
ATOM 1499 N N . ALA A 1 204 ? 12.349 0.438 16.835 1.00 93.38 204 ALA A N 1
ATOM 1500 C CA . ALA A 1 204 ? 11.884 0.387 15.458 1.00 93.38 204 ALA A CA 1
ATOM 1501 C C . ALA A 1 204 ? 12.709 1.258 14.494 1.00 93.38 204 ALA A C 1
ATOM 1503 O O . ALA A 1 204 ? 12.446 1.206 13.301 1.00 93.38 204 ALA A O 1
ATOM 1504 N N . GLY A 1 205 ? 13.668 2.059 14.983 1.00 92.62 205 GLY A N 1
ATOM 1505 C CA . GLY A 1 205 ? 14.387 3.044 14.159 1.00 92.62 205 GLY A CA 1
ATOM 1506 C C . GLY A 1 205 ? 13.609 4.343 13.906 1.00 92.62 205 GLY A C 1
ATOM 1507 O O . GLY A 1 205 ? 14.057 5.187 13.143 1.00 92.62 205 GLY A O 1
ATOM 1508 N N . LEU A 1 206 ? 12.467 4.535 14.573 1.00 94.19 206 LEU A N 1
ATOM 1509 C CA . LEU A 1 206 ? 11.532 5.644 14.352 1.00 94.19 206 LEU A CA 1
ATOM 1510 C C . LEU A 1 206 ? 11.515 6.677 15.490 1.00 94.19 206 LEU A C 1
ATOM 1512 O O . LEU A 1 206 ? 10.750 7.634 15.441 1.00 94.19 206 LEU A O 1
ATOM 1516 N N . GLY A 1 207 ? 12.328 6.504 16.534 1.00 91.25 207 GLY A N 1
ATOM 1517 C CA . GLY A 1 207 ? 12.276 7.358 17.728 1.00 91.25 207 GLY A CA 1
ATOM 1518 C C . GLY A 1 207 ? 12.665 8.823 17.499 1.00 91.25 207 GLY A C 1
ATOM 1519 O O . GLY A 1 207 ? 12.159 9.707 18.184 1.00 91.25 207 GLY A O 1
ATOM 1520 N N . ALA A 1 208 ? 13.514 9.092 16.502 1.00 89.69 208 ALA A N 1
ATOM 1521 C CA . ALA A 1 208 ? 13.872 10.447 16.071 1.00 89.69 208 ALA A CA 1
ATOM 1522 C C . ALA A 1 208 ? 12.990 10.977 14.921 1.00 89.69 208 ALA A C 1
ATOM 1524 O O . ALA A 1 208 ? 13.214 12.089 14.446 1.00 89.69 208 ALA A O 1
ATOM 1525 N N . ILE A 1 209 ? 12.019 10.182 14.463 1.00 89.31 209 ILE A N 1
ATOM 1526 C CA . ILE A 1 209 ? 11.145 10.482 13.328 1.00 89.31 209 ILE A CA 1
ATOM 1527 C C . ILE A 1 209 ? 9.812 11.026 13.846 1.00 89.31 209 ILE A C 1
ATOM 1529 O O . ILE A 1 209 ? 9.217 10.467 14.774 1.00 89.31 209 ILE A O 1
ATOM 1533 N N . GLY A 1 210 ? 9.322 12.106 13.230 1.00 89.50 210 GLY A N 1
ATOM 1534 C CA . GLY A 1 210 ? 8.007 12.664 13.536 1.00 89.50 210 GLY A CA 1
ATOM 1535 C C . GLY A 1 210 ? 6.895 11.640 13.291 1.00 89.50 210 GLY A C 1
ATOM 1536 O O . GLY A 1 210 ? 6.933 10.894 12.317 1.00 89.50 210 GLY A O 1
ATOM 1537 N N . PHE A 1 211 ? 5.881 11.598 14.163 1.00 90.06 211 PHE A N 1
ATOM 1538 C CA . PHE A 1 211 ? 4.819 10.582 14.075 1.00 90.06 211 PHE A CA 1
ATOM 1539 C C . PHE A 1 211 ? 4.081 10.582 12.721 1.00 90.06 211 PHE A C 1
ATOM 1541 O O . PHE A 1 211 ? 3.666 9.524 12.251 1.00 90.06 211 PHE A O 1
ATOM 1548 N N . GLY A 1 212 ? 3.958 11.747 12.073 1.00 82.50 212 GLY A N 1
ATOM 1549 C CA . GLY A 1 212 ? 3.350 11.880 10.744 1.00 82.50 212 GLY A CA 1
ATOM 1550 C C . GLY A 1 212 ? 4.077 11.101 9.641 1.00 82.50 212 GLY A C 1
ATOM 1551 O O . GLY A 1 212 ? 3.430 10.628 8.709 1.00 82.50 212 GLY A O 1
ATOM 1552 N N . ASP A 1 213 ? 5.383 10.879 9.794 1.00 82.94 213 ASP A N 1
ATOM 1553 C CA . ASP A 1 213 ? 6.227 10.233 8.785 1.00 82.94 213 ASP A CA 1
ATOM 1554 C C . ASP A 1 213 ? 6.439 8.738 9.056 1.00 82.94 213 ASP A C 1
ATOM 1556 O O . ASP A 1 213 ? 7.039 8.034 8.247 1.00 82.94 213 ASP A O 1
ATOM 1560 N N . TRP A 1 214 ? 5.917 8.209 10.171 1.00 89.12 214 TRP A N 1
ATOM 1561 C CA . TRP A 1 214 ? 6.144 6.818 10.577 1.00 89.12 214 TRP A CA 1
ATOM 1562 C C . TRP A 1 214 ? 5.741 5.798 9.510 1.00 89.12 214 TRP A C 1
ATOM 1564 O O . TRP A 1 214 ? 6.454 4.812 9.337 1.00 89.12 214 TRP A O 1
ATOM 1574 N N . ILE A 1 215 ? 4.637 6.012 8.779 1.00 78.56 215 ILE A N 1
ATOM 1575 C CA . ILE A 1 215 ? 4.250 5.101 7.688 1.00 78.56 215 ILE A CA 1
ATOM 1576 C C . ILE A 1 215 ? 5.354 5.049 6.634 1.00 78.56 215 ILE A C 1
ATOM 1578 O O . ILE A 1 215 ? 5.824 3.957 6.320 1.00 78.56 215 ILE A O 1
ATOM 1582 N N . THR A 1 216 ? 5.775 6.204 6.122 1.00 75.06 216 THR A N 1
ATOM 1583 C CA . THR A 1 216 ? 6.765 6.307 5.045 1.00 75.06 216 THR A CA 1
ATOM 1584 C C . THR A 1 216 ? 8.120 5.771 5.494 1.00 75.06 216 THR A C 1
ATOM 1586 O O . THR A 1 216 ? 8.690 4.903 4.836 1.00 75.06 216 THR A O 1
ATOM 1589 N N . GLU A 1 217 ? 8.601 6.211 6.655 1.00 84.75 217 GLU A N 1
ATOM 1590 C CA . GLU A 1 217 ? 9.931 5.858 7.152 1.00 84.75 217 GLU A CA 1
ATOM 1591 C C . GLU A 1 217 ? 10.015 4.390 7.585 1.00 84.75 217 GLU A C 1
ATOM 1593 O O . GLU A 1 217 ? 11.022 3.724 7.347 1.00 84.75 217 GLU A O 1
ATOM 1598 N N . SER A 1 218 ? 8.934 3.812 8.125 1.00 85.25 218 SER A N 1
ATOM 1599 C CA . SER A 1 218 ? 8.935 2.396 8.524 1.00 85.25 218 SER A CA 1
ATOM 1600 C C . SER A 1 218 ? 9.099 1.418 7.368 1.00 85.25 218 SER A C 1
ATOM 1602 O O . SER A 1 218 ? 9.544 0.294 7.600 1.00 85.25 218 SER A O 1
ATOM 1604 N N . ILE A 1 219 ? 8.795 1.833 6.131 1.00 75.81 219 ILE A N 1
ATOM 1605 C CA . ILE A 1 219 ? 9.018 1.017 4.931 1.00 75.81 219 ILE A CA 1
ATOM 1606 C C . ILE A 1 219 ? 10.505 0.656 4.809 1.00 75.81 219 ILE A C 1
ATOM 1608 O O . ILE A 1 219 ? 10.833 -0.478 4.454 1.00 75.81 219 ILE A O 1
ATOM 1612 N N . THR A 1 220 ? 11.398 1.585 5.161 1.00 79.50 220 THR A N 1
ATOM 1613 C CA . THR A 1 220 ? 12.853 1.372 5.122 1.00 79.50 220 THR A CA 1
ATOM 1614 C C . THR A 1 220 ? 13.333 0.397 6.204 1.00 79.50 220 THR A C 1
ATOM 1616 O O . THR A 1 220 ? 14.265 -0.372 5.981 1.00 79.50 220 THR A O 1
ATOM 1619 N N . GLU A 1 221 ? 12.620 0.329 7.330 1.00 87.94 221 GLU A N 1
ATOM 1620 C CA . GLU A 1 221 ? 12.934 -0.529 8.480 1.00 87.94 221 GLU A CA 1
ATOM 1621 C C . GLU A 1 221 ? 12.245 -1.908 8.419 1.00 87.94 221 GLU A C 1
ATOM 1623 O O . GLU A 1 221 ? 12.459 -2.765 9.283 1.00 87.94 221 GLU A O 1
ATOM 1628 N N . MET A 1 222 ? 11.431 -2.180 7.391 1.00 85.69 222 MET A N 1
ATOM 1629 C CA . MET A 1 222 ? 10.625 -3.406 7.289 1.00 85.69 222 MET A CA 1
ATOM 1630 C C . MET A 1 222 ? 11.400 -4.719 7.488 1.00 85.69 222 MET A C 1
ATOM 1632 O O . MET A 1 222 ? 10.888 -5.587 8.205 1.00 85.69 222 MET A O 1
ATOM 1636 N N . PRO A 1 223 ? 12.616 -4.912 6.928 1.00 86.56 223 PRO A N 1
ATOM 1637 C CA . PRO A 1 223 ? 13.392 -6.126 7.175 1.00 86.56 223 PRO A CA 1
ATOM 1638 C C . PRO A 1 223 ? 13.702 -6.337 8.659 1.00 86.56 223 PRO A C 1
ATOM 1640 O O . PRO A 1 223 ? 13.599 -7.458 9.159 1.00 86.56 223 PRO A O 1
ATOM 1643 N N . ARG A 1 224 ? 14.046 -5.263 9.379 1.00 90.56 224 ARG A N 1
ATOM 1644 C CA . ARG A 1 224 ? 14.316 -5.300 10.819 1.00 90.56 224 ARG A CA 1
ATOM 1645 C C . ARG A 1 224 ? 13.038 -5.589 11.594 1.00 90.56 224 ARG A C 1
ATOM 1647 O O . ARG A 1 224 ? 13.022 -6.507 12.410 1.00 90.56 224 ARG A O 1
ATOM 1654 N N . LEU A 1 225 ? 11.957 -4.871 11.300 1.00 94.19 225 LEU A N 1
ATOM 1655 C CA . LEU A 1 225 ? 10.669 -5.040 11.973 1.00 94.19 225 LEU A CA 1
ATOM 1656 C C . LEU A 1 225 ? 10.118 -6.468 11.819 1.00 94.19 225 LEU A C 1
ATOM 1658 O O . LEU A 1 225 ? 9.607 -7.045 12.781 1.00 94.19 225 LEU A O 1
ATOM 1662 N N . GLU A 1 226 ? 10.285 -7.089 10.649 1.00 92.56 226 GLU A N 1
ATOM 1663 C CA . GLU A 1 226 ? 9.895 -8.486 10.439 1.00 92.56 226 GLU A CA 1
ATOM 1664 C C . GLU A 1 226 ? 10.753 -9.460 11.264 1.00 92.56 226 GLU A C 1
ATOM 1666 O O . GLU A 1 226 ? 10.203 -10.406 11.833 1.00 92.56 226 GLU A O 1
ATOM 1671 N N . ARG A 1 227 ? 12.069 -9.232 11.403 1.00 93.31 227 ARG A N 1
ATOM 1672 C CA . ARG A 1 227 ? 12.922 -10.048 12.292 1.00 93.31 227 ARG A CA 1
ATOM 1673 C C . ARG A 1 227 ? 12.470 -9.949 13.750 1.00 93.31 227 ARG A C 1
ATOM 1675 O O . ARG A 1 227 ? 12.319 -10.977 14.408 1.00 93.31 227 ARG A O 1
ATOM 1682 N N . ILE A 1 228 ? 12.155 -8.743 14.230 1.00 96.06 228 ILE A N 1
ATOM 1683 C CA . ILE A 1 228 ? 11.629 -8.523 15.590 1.00 96.06 228 ILE A CA 1
ATOM 1684 C C . ILE A 1 228 ? 10.323 -9.294 15.799 1.00 96.06 228 ILE A C 1
ATOM 1686 O O . ILE A 1 228 ? 10.166 -10.015 16.787 1.00 96.06 228 ILE A O 1
ATOM 1690 N N . ARG A 1 229 ? 9.384 -9.178 14.853 1.00 96.81 229 ARG A N 1
ATOM 1691 C CA . ARG A 1 229 ? 8.092 -9.870 14.918 1.00 96.81 229 ARG A CA 1
ATOM 1692 C C . ARG A 1 229 ? 8.268 -11.391 14.976 1.00 96.81 229 ARG A C 1
ATOM 1694 O O . ARG A 1 229 ? 7.592 -12.048 15.765 1.00 96.81 229 ARG A O 1
ATOM 1701 N N . ARG A 1 230 ? 9.172 -11.955 14.166 1.00 95.06 230 ARG A N 1
ATOM 1702 C CA . ARG A 1 230 ? 9.469 -13.399 14.145 1.00 95.06 230 ARG A CA 1
ATOM 1703 C C . ARG A 1 230 ? 10.102 -13.881 15.447 1.00 95.06 230 ARG A C 1
ATOM 1705 O O . ARG A 1 230 ? 9.676 -14.912 15.962 1.00 95.06 230 ARG A O 1
ATOM 1712 N N . ALA A 1 231 ? 11.047 -13.125 16.003 1.00 96.06 231 ALA A N 1
ATOM 1713 C CA . ALA A 1 231 ? 11.628 -13.421 17.311 1.00 96.06 231 ALA A CA 1
ATOM 1714 C C . ALA A 1 231 ? 10.549 -13.424 18.408 1.00 96.06 231 ALA A C 1
ATOM 1716 O O . ALA A 1 231 ? 10.467 -14.360 19.205 1.00 96.06 231 ALA A O 1
ATOM 1717 N N . GLY A 1 232 ? 9.648 -12.435 18.386 1.00 97.12 232 GLY A N 1
ATOM 1718 C CA . GLY A 1 232 ? 8.483 -12.396 19.270 1.00 97.12 232 GLY A CA 1
ATOM 1719 C C . GLY A 1 232 ? 7.541 -13.590 19.076 1.00 97.12 232 GLY A C 1
ATOM 1720 O O . GLY A 1 232 ? 7.095 -14.174 20.056 1.00 97.12 232 GLY A O 1
ATOM 1721 N N . ALA A 1 233 ? 7.294 -14.029 17.838 1.00 96.50 233 ALA A N 1
ATOM 1722 C CA . ALA A 1 233 ? 6.471 -15.209 17.553 1.00 96.50 233 ALA A CA 1
ATOM 1723 C C . ALA A 1 233 ? 7.019 -16.484 18.215 1.00 96.50 233 ALA A C 1
ATOM 1725 O O . ALA A 1 233 ? 6.257 -17.265 18.789 1.00 96.50 233 ALA A O 1
ATOM 1726 N N . VAL A 1 234 ? 8.339 -16.680 18.155 1.00 96.62 234 VAL A N 1
ATOM 1727 C CA . VAL A 1 234 ? 9.016 -17.810 18.806 1.00 96.62 234 VAL A CA 1
ATOM 1728 C C . VAL A 1 234 ? 8.942 -17.679 20.325 1.00 96.62 234 VAL A C 1
ATOM 1730 O O . VAL A 1 234 ? 8.585 -18.642 21.000 1.00 96.62 234 VAL A O 1
ATOM 1733 N N . ALA A 1 235 ? 9.208 -16.487 20.866 1.00 97.06 235 ALA A N 1
ATOM 1734 C CA . ALA A 1 235 ? 9.132 -16.229 22.304 1.00 97.06 235 ALA A CA 1
ATOM 1735 C C . ALA A 1 235 ? 7.715 -16.439 22.874 1.00 97.06 235 ALA A C 1
ATOM 1737 O O . ALA A 1 235 ? 7.568 -16.911 23.997 1.00 97.06 235 ALA A O 1
ATOM 1738 N N . MET A 1 236 ? 6.676 -16.162 22.081 1.00 97.00 236 MET A N 1
ATOM 1739 C CA . MET A 1 236 ? 5.274 -16.413 22.435 1.00 97.00 236 MET A CA 1
ATOM 1740 C C . MET A 1 236 ? 4.843 -17.881 22.276 1.00 97.00 236 MET A C 1
ATOM 1742 O O . MET A 1 236 ? 3.701 -18.214 22.582 1.00 97.00 236 MET A O 1
ATOM 1746 N N . GLY A 1 237 ? 5.710 -18.759 21.759 1.00 95.44 237 GLY A N 1
ATOM 1747 C CA . GLY A 1 237 ? 5.380 -20.161 21.486 1.00 95.44 237 GLY A CA 1
ATOM 1748 C C . GLY A 1 237 ? 4.474 -20.381 20.266 1.00 95.44 237 GLY A C 1
ATOM 1749 O O . GLY A 1 237 ? 3.964 -21.484 20.080 1.00 95.44 237 GLY A O 1
ATOM 1750 N N . LEU A 1 238 ? 4.283 -19.362 19.420 1.00 91.06 238 LEU A N 1
ATOM 1751 C CA . LEU A 1 238 ? 3.454 -19.434 18.208 1.00 91.06 238 LEU A CA 1
ATOM 1752 C C . LEU A 1 238 ? 4.167 -20.137 17.043 1.00 91.06 238 LEU A C 1
ATOM 1754 O O . LEU A 1 238 ? 3.520 -20.607 16.110 1.00 91.06 238 LEU A O 1
ATOM 1758 N N . ALA A 1 239 ? 5.498 -20.209 17.088 1.00 92.88 239 ALA A N 1
ATOM 1759 C CA . ALA A 1 239 ? 6.327 -20.904 16.110 1.00 92.88 239 ALA A CA 1
ATOM 1760 C C . ALA A 1 239 ? 7.533 -21.559 16.792 1.00 92.88 239 ALA A C 1
ATOM 1762 O O . ALA A 1 239 ? 8.014 -21.073 17.815 1.00 92.88 239 ALA A O 1
ATOM 1763 N N . ARG A 1 240 ? 8.055 -22.654 16.220 1.00 92.81 240 ARG A N 1
ATOM 1764 C CA . ARG A 1 240 ? 9.261 -23.314 16.758 1.00 92.81 240 ARG A CA 1
ATOM 1765 C C . ARG A 1 240 ? 10.539 -22.590 16.352 1.00 92.81 240 ARG A C 1
ATOM 1767 O O . ARG A 1 240 ? 11.522 -22.627 17.084 1.00 92.81 240 ARG A O 1
ATOM 1774 N N . THR A 1 241 ? 10.527 -21.973 15.174 1.00 92.56 241 THR A N 1
ATOM 1775 C CA . THR A 1 241 ? 11.648 -21.228 14.599 1.00 92.56 241 THR A CA 1
ATOM 1776 C C . THR A 1 241 ? 11.152 -19.922 13.984 1.00 92.56 241 THR A C 1
ATOM 1778 O O . THR A 1 241 ? 9.981 -19.806 13.619 1.00 92.56 241 THR A O 1
ATOM 1781 N N . GLU A 1 242 ? 12.038 -18.935 13.829 1.00 89.56 242 GLU A N 1
ATOM 1782 C CA . GLU A 1 242 ? 11.689 -17.653 13.199 1.00 89.56 242 GLU A CA 1
ATOM 1783 C C . GLU A 1 242 ? 11.198 -17.834 11.756 1.00 89.56 242 GLU A C 1
ATOM 1785 O O . GLU A 1 242 ? 10.302 -17.117 11.313 1.00 89.56 242 GLU A O 1
ATOM 1790 N N . ALA A 1 243 ? 11.738 -18.813 11.024 1.00 84.12 243 ALA A N 1
ATOM 1791 C CA . ALA A 1 243 ? 11.329 -19.128 9.655 1.00 84.12 243 ALA A CA 1
ATOM 1792 C C . ALA A 1 243 ? 9.882 -19.649 9.579 1.00 84.12 243 ALA A C 1
ATOM 1794 O O . ALA A 1 243 ? 9.153 -19.297 8.652 1.00 84.12 243 ALA A O 1
ATOM 1795 N N . GLU A 1 244 ? 9.453 -20.427 10.578 1.00 83.31 244 GLU A N 1
ATOM 1796 C CA . GLU A 1 244 ? 8.100 -20.993 10.685 1.00 83.31 244 GLU A CA 1
ATOM 1797 C C . GLU A 1 244 ? 7.040 -19.974 11.132 1.00 83.31 244 GLU A C 1
ATOM 1799 O O . GLU A 1 244 ? 5.844 -20.257 11.048 1.00 83.31 244 GLU A O 1
ATOM 1804 N N . ALA A 1 245 ? 7.446 -18.791 11.602 1.00 84.38 245 ALA A N 1
ATOM 1805 C CA . ALA A 1 245 ? 6.518 -17.773 12.071 1.00 84.38 245 ALA A CA 1
ATOM 1806 C C . ALA A 1 245 ? 5.592 -17.292 10.943 1.00 84.38 245 ALA A C 1
ATOM 1808 O O . ALA A 1 245 ? 6.023 -16.655 9.972 1.00 84.38 245 ALA A O 1
ATOM 1809 N N . GLN A 1 246 ? 4.294 -17.555 11.110 1.00 76.94 246 GLN A N 1
ATOM 1810 C CA . GLN A 1 246 ? 3.248 -17.081 10.207 1.00 76.94 246 GLN A CA 1
ATOM 1811 C C . GLN A 1 246 ? 3.243 -15.550 10.142 1.00 76.94 246 GLN A C 1
ATOM 1813 O O . GLN A 1 246 ? 3.611 -14.878 11.102 1.00 76.94 246 GLN A O 1
ATOM 1818 N N . ARG A 1 247 ? 2.833 -14.973 9.007 1.00 74.62 247 ARG A N 1
ATOM 1819 C CA . ARG A 1 247 ? 2.797 -13.507 8.836 1.00 74.62 247 ARG A CA 1
ATOM 1820 C C . ARG A 1 247 ? 1.605 -12.835 9.525 1.00 74.62 247 ARG A C 1
ATOM 1822 O O . ARG A 1 247 ? 1.685 -11.648 9.828 1.00 74.62 247 ARG A O 1
ATOM 1829 N N . ALA A 1 248 ? 0.512 -13.567 9.742 1.00 70.44 248 ALA A N 1
ATOM 1830 C CA . ALA A 1 248 ? -0.723 -13.018 10.302 1.00 70.44 248 ALA A CA 1
ATOM 1831 C C . ALA A 1 248 ? -0.637 -12.767 11.817 1.00 70.44 248 ALA A C 1
ATOM 1833 O O . ALA A 1 248 ? -1.181 -11.773 12.303 1.00 70.44 248 ALA A O 1
ATOM 1834 N N . ILE A 1 249 ? 0.058 -13.649 12.547 1.00 84.31 249 ILE A N 1
ATOM 1835 C CA . ILE A 1 249 ? 0.249 -13.579 14.000 1.00 84.31 249 ILE A CA 1
ATOM 1836 C C . ILE A 1 249 ? 1.699 -13.929 14.392 1.00 84.31 249 ILE A C 1
ATOM 1838 O O . ILE A 1 249 ? 2.321 -14.770 13.741 1.00 84.31 249 ILE A O 1
ATOM 1842 N N . PRO A 1 250 ? 2.253 -13.314 15.451 1.00 92.69 250 PRO A N 1
ATOM 1843 C CA . PRO A 1 250 ? 1.717 -12.147 16.141 1.00 92.69 250 PRO A CA 1
ATOM 1844 C C . PRO A 1 250 ? 1.815 -10.898 15.256 1.00 92.69 250 PRO A C 1
ATOM 1846 O O . PRO A 1 250 ? 2.603 -10.849 14.306 1.00 92.69 250 PRO A O 1
ATOM 1849 N N . LYS A 1 251 ? 1.017 -9.880 15.580 1.00 92.38 251 LYS A N 1
ATOM 1850 C CA . LYS A 1 251 ? 1.190 -8.529 15.027 1.00 92.38 251 LYS A CA 1
ATOM 1851 C C . LYS A 1 251 ? 2.371 -7.834 15.715 1.00 92.38 251 LYS A C 1
ATOM 1853 O O . LYS A 1 251 ? 2.778 -8.244 16.801 1.00 92.38 251 LYS A O 1
ATOM 1858 N N . LEU A 1 252 ? 2.887 -6.765 15.111 1.00 97.12 252 LEU A N 1
ATOM 1859 C CA . LEU A 1 252 ? 3.888 -5.889 15.730 1.00 97.12 252 LEU A CA 1
ATOM 1860 C C . LEU A 1 252 ? 3.289 -4.495 15.918 1.00 97.12 252 LEU A C 1
ATOM 1862 O O . LEU A 1 252 ? 2.847 -3.899 14.941 1.00 97.12 252 LEU A O 1
ATOM 1866 N N . ALA A 1 253 ? 3.267 -3.979 17.143 1.00 97.88 253 ALA A N 1
ATOM 1867 C CA . ALA A 1 253 ? 2.941 -2.590 17.444 1.00 97.88 253 ALA A CA 1
ATOM 1868 C C . ALA A 1 253 ? 4.204 -1.825 17.836 1.00 97.88 253 ALA A C 1
ATOM 1870 O O . ALA A 1 253 ? 4.997 -2.289 18.652 1.00 97.88 253 ALA A O 1
ATOM 1871 N N . ILE A 1 254 ? 4.348 -0.637 17.266 1.00 98.19 254 ILE A N 1
ATOM 1872 C CA . ILE A 1 254 ? 5.397 0.330 17.558 1.00 98.19 254 ILE A CA 1
ATOM 1873 C C . ILE A 1 254 ? 4.738 1.468 18.324 1.00 98.19 254 ILE A C 1
ATOM 1875 O O . ILE A 1 254 ? 3.727 2.007 17.863 1.00 98.19 254 ILE A O 1
ATOM 1879 N N . VAL A 1 255 ? 5.279 1.806 19.494 1.00 98.12 255 VAL A N 1
ATOM 1880 C CA . VAL A 1 255 ? 4.689 2.807 20.387 1.00 98.12 255 VAL A CA 1
ATOM 1881 C C . VAL A 1 255 ? 5.688 3.877 20.811 1.00 98.12 255 VAL A C 1
ATOM 1883 O O . VAL A 1 255 ? 6.867 3.603 21.031 1.00 98.12 255 VAL A O 1
ATOM 1886 N N . ALA A 1 256 ? 5.193 5.099 20.982 1.00 97.25 256 ALA A N 1
ATOM 1887 C CA . ALA A 1 256 ? 5.920 6.208 21.593 1.00 97.25 256 ALA A CA 1
ATOM 1888 C C . ALA A 1 256 ? 4.976 7.028 22.474 1.00 97.25 256 ALA A C 1
ATOM 1890 O O . ALA A 1 256 ? 3.762 7.019 22.268 1.00 97.25 256 ALA A O 1
ATOM 1891 N N . ALA A 1 257 ? 5.529 7.749 23.451 1.00 95.69 257 ALA A N 1
ATOM 1892 C CA . ALA A 1 257 ? 4.740 8.687 24.243 1.00 95.69 257 ALA A CA 1
ATOM 1893 C C . ALA A 1 257 ? 4.096 9.735 23.319 1.00 95.69 257 ALA A C 1
ATOM 1895 O O . ALA A 1 257 ? 4.736 10.201 22.375 1.00 95.69 257 ALA A O 1
ATOM 1896 N N . ALA A 1 258 ? 2.836 10.080 23.583 1.00 92.62 258 ALA A N 1
ATOM 1897 C CA . ALA A 1 258 ? 2.192 11.197 22.905 1.00 92.62 258 ALA A CA 1
ATOM 1898 C C . ALA A 1 258 ? 2.777 12.535 23.387 1.00 92.62 258 ALA A C 1
ATOM 1900 O O . ALA A 1 258 ? 3.387 12.621 24.459 1.00 92.62 258 ALA A O 1
ATOM 1901 N N . GLU A 1 259 ? 2.580 13.590 22.597 1.00 86.56 259 GLU A N 1
ATOM 1902 C CA . GLU A 1 259 ? 3.004 14.933 22.985 1.00 86.56 259 GLU A CA 1
ATOM 1903 C C . GLU A 1 259 ? 2.262 15.406 24.250 1.00 86.56 259 GLU A C 1
ATOM 1905 O O . GLU A 1 259 ? 1.037 15.257 24.345 1.00 86.56 259 GLU A O 1
ATOM 1910 N N . PRO A 1 260 ? 2.962 16.003 25.235 1.00 83.00 260 PRO A N 1
ATOM 1911 C CA . PRO A 1 260 ? 2.320 16.515 26.439 1.00 83.00 260 PRO A CA 1
ATOM 1912 C C . PRO A 1 260 ? 1.233 17.548 26.120 1.00 83.00 260 PRO A C 1
ATOM 1914 O O . PRO A 1 260 ? 1.504 18.583 25.518 1.00 83.00 260 PRO A O 1
ATOM 1917 N N . GLY A 1 261 ? 0.009 17.295 26.590 1.00 79.88 261 GLY A N 1
ATOM 1918 C CA . GLY A 1 261 ? -1.132 18.194 26.389 1.00 79.88 261 GLY A CA 1
ATOM 1919 C C . GLY A 1 261 ? -1.893 17.997 25.074 1.00 79.88 261 GLY A C 1
ATOM 1920 O O . GLY A 1 261 ? -2.845 18.737 24.842 1.00 79.88 261 GLY A O 1
ATOM 1921 N N . GLY A 1 262 ? -1.513 17.016 24.248 1.00 85.94 262 GLY A N 1
ATOM 1922 C CA . GLY A 1 262 ? -2.286 16.605 23.075 1.00 85.94 262 GLY A CA 1
ATOM 1923 C C . GLY A 1 262 ? -3.544 15.791 23.416 1.00 85.94 262 GLY A C 1
ATOM 1924 O O . GLY A 1 262 ? -3.786 15.407 24.564 1.00 85.94 262 GLY A O 1
ATOM 1925 N N . ASP A 1 263 ? -4.342 15.494 22.388 1.00 89.81 263 ASP A N 1
ATOM 1926 C CA . ASP A 1 263 ? -5.595 14.732 22.520 1.00 89.81 263 ASP A CA 1
ATOM 1927 C C . ASP A 1 263 ? -5.388 13.221 22.706 1.00 89.81 263 ASP A C 1
ATOM 1929 O O . ASP A 1 263 ? -6.329 12.508 23.063 1.00 89.81 263 ASP A O 1
ATOM 1933 N N . ALA A 1 264 ? -4.173 12.724 22.478 1.00 94.50 264 ALA A N 1
ATOM 1934 C CA . ALA A 1 264 ? -3.823 11.314 22.582 1.00 94.50 264 ALA A CA 1
ATOM 1935 C C . ALA A 1 264 ? -3.035 11.000 23.855 1.00 94.50 264 ALA A C 1
ATOM 1937 O O . ALA A 1 264 ? -2.288 11.830 24.367 1.00 94.50 264 ALA A O 1
ATOM 1938 N N . ASP A 1 265 ? -3.164 9.763 24.330 1.00 95.75 265 ASP A N 1
ATOM 1939 C CA . ASP A 1 265 ? -2.383 9.241 25.453 1.00 95.75 265 ASP A CA 1
ATOM 1940 C C . ASP A 1 265 ? -1.083 8.583 24.968 1.00 95.75 265 ASP A C 1
ATOM 1942 O O . ASP A 1 265 ? -0.057 8.631 25.647 1.00 95.75 265 ASP A O 1
ATOM 1946 N N . ILE A 1 266 ? -1.110 7.968 23.780 1.00 96.75 266 ILE A N 1
ATOM 1947 C CA . ILE A 1 266 ? 0.043 7.283 23.190 1.00 96.75 266 ILE A CA 1
ATOM 1948 C C . ILE A 1 266 ? -0.021 7.284 21.658 1.00 96.75 266 ILE A C 1
ATOM 1950 O O . ILE A 1 266 ? -1.096 7.151 21.068 1.00 96.75 266 ILE A O 1
ATOM 1954 N N . ASN A 1 267 ? 1.144 7.387 21.024 1.00 96.75 267 ASN A N 1
ATOM 1955 C CA . ASN A 1 267 ? 1.320 7.222 19.586 1.00 96.75 267 ASN A CA 1
ATOM 1956 C C . ASN A 1 267 ? 1.509 5.741 19.261 1.00 96.75 267 ASN A C 1
ATOM 1958 O O . ASN A 1 267 ? 2.323 5.067 19.900 1.00 96.75 267 ASN A O 1
ATOM 1962 N N . VAL A 1 268 ? 0.781 5.228 18.268 1.00 97.06 268 VAL A N 1
ATOM 1963 C CA . VAL A 1 268 ? 0.885 3.830 17.852 1.00 97.06 268 VAL A CA 1
ATOM 1964 C C . VAL A 1 268 ? 0.799 3.654 16.342 1.00 97.06 268 VAL A C 1
ATOM 1966 O O . VAL A 1 268 ? -0.096 4.170 15.678 1.00 97.06 268 VAL A O 1
ATOM 1969 N N . MET A 1 269 ? 1.685 2.817 15.816 1.00 94.50 269 MET A N 1
ATOM 1970 C CA . MET A 1 269 ? 1.561 2.221 14.491 1.00 94.50 269 MET A CA 1
ATOM 1971 C C . MET A 1 269 ? 1.657 0.706 14.618 1.00 94.50 269 MET A C 1
ATOM 1973 O O . MET A 1 269 ? 2.342 0.181 15.493 1.00 94.50 269 MET A O 1
ATOM 1977 N N . MET A 1 270 ? 0.955 -0.019 13.756 1.00 91.50 270 MET A N 1
ATOM 1978 C CA . MET A 1 270 ? 0.938 -1.477 13.786 1.00 91.50 270 MET A CA 1
ATOM 1979 C C . MET A 1 270 ? 1.283 -2.032 12.420 1.00 91.50 270 MET A C 1
ATOM 1981 O O . MET A 1 270 ? 0.790 -1.534 11.414 1.00 91.50 270 MET A O 1
ATOM 1985 N N . LEU A 1 271 ? 2.070 -3.100 12.385 1.00 85.81 271 LEU A N 1
ATOM 1986 C CA . LEU A 1 271 ? 2.294 -3.877 11.178 1.00 85.81 271 LEU A CA 1
ATOM 1987 C C . LEU A 1 271 ? 1.300 -5.033 11.100 1.00 85.81 271 LEU A C 1
ATOM 1989 O O . LEU A 1 271 ? 1.010 -5.709 12.093 1.00 85.81 271 LEU A O 1
ATOM 1993 N N . SER A 1 272 ? 0.802 -5.292 9.896 1.00 74.94 272 SER A N 1
ATOM 1994 C CA . SER A 1 272 ? -0.064 -6.427 9.599 1.00 74.94 272 SER A CA 1
ATOM 1995 C C . SER A 1 272 ? 0.320 -7.009 8.246 1.00 74.94 272 SER A C 1
ATOM 1997 O O . SER A 1 272 ? 0.500 -6.269 7.287 1.00 74.94 272 SER A O 1
ATOM 1999 N N . MET A 1 273 ? 0.440 -8.336 8.157 1.00 72.38 273 MET A N 1
ATOM 2000 C CA . MET A 1 273 ? 0.823 -9.040 6.921 1.00 72.38 273 MET A CA 1
ATOM 2001 C C . MET A 1 273 ? 2.145 -8.560 6.288 1.00 72.38 273 MET A C 1
ATOM 2003 O O . MET A 1 273 ? 2.348 -8.719 5.088 1.00 72.38 273 MET A O 1
ATOM 2007 N N . GLY A 1 274 ? 3.063 -8.021 7.098 1.00 69.25 274 GLY A N 1
ATOM 2008 C CA . GLY A 1 274 ? 4.361 -7.530 6.630 1.00 69.25 274 GLY A CA 1
ATOM 2009 C C . GLY A 1 274 ? 4.329 -6.132 6.007 1.00 69.25 274 GLY A C 1
ATOM 2010 O O . GLY A 1 274 ? 5.213 -5.824 5.220 1.00 69.25 274 GLY A O 1
ATOM 2011 N N . ALA A 1 275 ? 3.340 -5.300 6.339 1.00 74.69 275 ALA A N 1
ATOM 2012 C CA . ALA A 1 275 ? 3.294 -3.891 5.945 1.00 74.69 275 ALA A CA 1
ATOM 2013 C C . ALA A 1 275 ? 2.703 -3.014 7.067 1.00 74.69 275 ALA A C 1
ATOM 2015 O O . ALA A 1 275 ? 1.963 -3.538 7.914 1.00 74.69 275 ALA A O 1
ATOM 2016 N N . PRO A 1 276 ? 2.984 -1.696 7.083 1.00 81.00 276 PRO A N 1
ATOM 2017 C CA . PRO A 1 276 ? 2.302 -0.748 7.959 1.00 81.00 276 PRO A CA 1
ATOM 2018 C C . PRO A 1 276 ? 0.792 -0.781 7.727 1.00 81.00 276 PRO A C 1
ATOM 2020 O O . PRO A 1 276 ? 0.306 -0.724 6.598 1.00 81.00 276 PRO A O 1
ATOM 2023 N N . HIS A 1 277 ? 0.028 -0.911 8.805 1.00 77.50 277 HIS A N 1
ATOM 2024 C CA . HIS A 1 277 ? -1.421 -0.864 8.737 1.00 77.50 277 HIS A CA 1
ATOM 2025 C C . HIS A 1 277 ? -1.859 0.604 8.579 1.00 77.50 277 HIS A C 1
ATOM 2027 O O . HIS A 1 277 ? -1.462 1.426 9.402 1.00 77.50 277 HIS A O 1
ATOM 2033 N N . PRO A 1 278 ? -2.723 0.948 7.603 1.00 64.94 278 PRO A N 1
ATOM 2034 C CA . PRO A 1 278 ? -3.058 2.346 7.292 1.00 64.94 278 PRO A CA 1
ATOM 2035 C C . PRO A 1 278 ? -3.795 3.073 8.429 1.00 64.94 278 PRO A C 1
ATOM 2037 O O . PRO A 1 278 ? -3.800 4.292 8.494 1.00 64.94 278 PRO A O 1
ATOM 2040 N N . ALA A 1 279 ? -4.420 2.316 9.334 1.00 75.44 279 ALA A N 1
ATOM 2041 C CA . ALA A 1 279 ? -5.040 2.816 10.563 1.00 75.44 279 ALA A CA 1
ATOM 2042 C C . ALA A 1 279 ? -4.543 2.017 11.782 1.00 75.44 279 ALA A C 1
ATOM 2044 O O . ALA A 1 279 ? -3.384 2.096 12.165 1.00 75.44 279 ALA A O 1
ATOM 2045 N N . LEU A 1 280 ? -5.382 1.141 12.339 1.00 84.44 280 LEU A N 1
ATOM 2046 C CA . LEU A 1 280 ? -4.989 0.167 13.359 1.00 84.44 280 LEU A CA 1
ATOM 2047 C C . LEU A 1 280 ? -5.902 -1.063 13.301 1.00 84.44 280 LEU A C 1
ATOM 2049 O O . LEU A 1 280 ? -7.102 -0.932 13.050 1.00 84.44 280 LEU A O 1
ATOM 2053 N N . ALA A 1 281 ? -5.364 -2.258 13.550 1.00 83.88 281 ALA A N 1
ATOM 2054 C CA . ALA A 1 281 ? -6.190 -3.456 13.664 1.00 83.88 281 ALA A CA 1
ATOM 2055 C C . ALA A 1 281 ? -6.859 -3.525 15.047 1.00 83.88 281 ALA A C 1
ATOM 2057 O O . ALA A 1 281 ? -6.175 -3.516 16.067 1.00 83.88 281 ALA A O 1
ATOM 2058 N N . ILE A 1 282 ? -8.188 -3.667 15.079 1.00 88.62 282 ILE A N 1
ATOM 2059 C CA . ILE A 1 282 ? -8.993 -3.652 16.321 1.00 88.62 282 ILE A CA 1
ATOM 2060 C C . ILE A 1 282 ? -8.580 -4.741 17.296 1.00 88.62 282 ILE A C 1
ATOM 2062 O O . ILE A 1 282 ? -8.446 -4.503 18.486 1.00 88.62 282 ILE A O 1
ATOM 2066 N N . THR A 1 283 ? -8.323 -5.941 16.785 1.00 87.75 283 THR A N 1
ATOM 2067 C CA . THR A 1 283 ? -7.880 -7.063 17.615 1.00 87.75 283 THR A CA 1
ATOM 2068 C C . THR A 1 283 ? -6.563 -6.756 18.323 1.00 87.75 283 THR A C 1
ATOM 2070 O O . THR A 1 283 ? -6.406 -7.112 19.483 1.00 87.75 283 THR A O 1
ATOM 2073 N N . GLY A 1 284 ? -5.652 -6.027 17.670 1.00 91.00 284 GLY A N 1
ATOM 2074 C CA . GLY A 1 284 ? -4.415 -5.566 18.295 1.00 91.00 284 GLY A CA 1
ATOM 2075 C C . GLY A 1 284 ? -4.634 -4.413 19.277 1.00 91.00 284 GLY A C 1
ATOM 2076 O O . GLY A 1 284 ? -3.937 -4.348 20.285 1.00 91.00 284 GLY A O 1
ATOM 2077 N N . SER A 1 285 ? -5.618 -3.534 19.043 1.00 93.81 285 SER A N 1
ATOM 2078 C CA . SER A 1 285 ? -5.910 -2.445 19.983 1.00 93.81 285 SER A CA 1
ATOM 2079 C C . SER A 1 285 ? -6.370 -2.951 21.345 1.00 93.81 285 SER A C 1
ATOM 2081 O O . SER A 1 285 ? -6.033 -2.330 22.340 1.00 93.81 285 SER A O 1
ATOM 2083 N N . ILE A 1 286 ? -7.048 -4.103 21.407 1.00 95.00 286 ILE A N 1
ATOM 2084 C CA . ILE A 1 286 ? -7.434 -4.748 22.673 1.00 95.00 286 ILE A CA 1
ATOM 2085 C C . ILE A 1 286 ? -6.207 -5.064 23.541 1.00 95.00 286 ILE A C 1
ATOM 2087 O O . ILE A 1 286 ? -6.177 -4.714 24.723 1.00 95.00 286 ILE A O 1
ATOM 2091 N N . GLY A 1 287 ? -5.171 -5.660 22.942 1.00 95.75 287 GLY A N 1
ATOM 2092 C CA . GLY A 1 287 ? -3.895 -5.917 23.608 1.00 95.75 287 GLY A CA 1
ATOM 2093 C C . GLY A 1 287 ? -3.214 -4.634 24.088 1.00 95.75 287 GLY A C 1
ATOM 2094 O O . GLY A 1 287 ? -2.763 -4.575 25.229 1.00 95.75 287 GLY A O 1
ATOM 2095 N N . LEU A 1 288 ? -3.208 -3.573 23.273 1.00 97.25 288 LEU A N 1
ATOM 2096 C CA . LEU A 1 288 ? -2.661 -2.269 23.678 1.00 97.25 288 LEU A CA 1
ATOM 2097 C C . LEU A 1 288 ? -3.403 -1.691 24.894 1.00 97.25 288 LEU A C 1
ATOM 2099 O O . LEU A 1 288 ? -2.768 -1.242 25.849 1.00 97.25 288 LEU A O 1
ATOM 2103 N N . SER A 1 289 ? -4.738 -1.742 24.887 1.00 96.56 289 SER A N 1
ATOM 2104 C CA . SER A 1 289 ? -5.574 -1.244 25.982 1.00 96.56 289 SER A CA 1
ATOM 2105 C C . SER A 1 289 ? -5.323 -2.000 27.279 1.00 96.56 289 SER A C 1
ATOM 2107 O O . SER A 1 289 ? -5.252 -1.379 28.337 1.00 96.56 289 SER A O 1
ATOM 2109 N N . ILE A 1 290 ? -5.183 -3.326 27.226 1.00 96.25 290 ILE A N 1
ATOM 2110 C CA . ILE A 1 290 ? -4.885 -4.130 28.420 1.00 96.25 290 ILE A CA 1
ATOM 2111 C C . ILE A 1 290 ? -3.465 -3.867 28.904 1.00 96.25 290 ILE A C 1
ATOM 2113 O O . ILE A 1 290 ? -3.268 -3.659 30.101 1.00 96.25 290 ILE A O 1
ATOM 2117 N N . ALA A 1 291 ? -2.493 -3.792 27.992 1.00 96.88 291 ALA A N 1
ATOM 2118 C CA . ALA A 1 291 ? -1.118 -3.469 28.340 1.00 96.88 291 ALA A CA 1
ATOM 2119 C C . ALA A 1 291 ? -1.023 -2.117 29.067 1.00 96.88 291 ALA A C 1
ATOM 2121 O O . ALA A 1 291 ? -0.356 -2.038 30.096 1.00 96.88 291 ALA A O 1
ATOM 2122 N N . ALA A 1 292 ? -1.754 -1.092 28.617 1.00 96.81 292 ALA A N 1
ATOM 2123 C CA . ALA A 1 292 ? -1.803 0.223 29.265 1.00 96.81 292 ALA A CA 1
ATOM 2124 C C . ALA A 1 292 ? -2.262 0.195 30.734 1.00 96.81 292 ALA A C 1
ATOM 2126 O O . ALA A 1 292 ? -1.846 1.043 31.521 1.00 96.81 292 ALA A O 1
ATOM 2127 N N . HIS A 1 293 ? -3.095 -0.779 31.112 1.00 93.69 293 HIS A N 1
ATOM 2128 C CA . HIS A 1 293 ? -3.618 -0.932 32.474 1.00 93.69 293 HIS A CA 1
ATOM 2129 C C . HIS A 1 293 ? -2.804 -1.922 33.321 1.00 93.69 293 HIS A C 1
ATOM 2131 O O . HIS A 1 293 ? -3.128 -2.150 34.486 1.00 93.69 293 HIS A O 1
ATOM 2137 N N . HIS A 1 294 ? -1.743 -2.509 32.761 1.00 94.25 294 HIS A N 1
ATOM 2138 C CA . HIS A 1 294 ? -0.889 -3.468 33.448 1.00 94.25 294 HIS A CA 1
ATOM 2139 C C . HIS A 1 294 ? 0.470 -2.832 33.785 1.00 94.25 294 HIS A C 1
ATOM 2141 O O . HIS A 1 294 ? 1.294 -2.629 32.887 1.00 94.25 294 HIS A O 1
ATOM 2147 N N . PRO A 1 295 ? 0.752 -2.534 35.071 1.00 94.75 295 PRO A N 1
ATOM 2148 C CA . PRO A 1 295 ? 2.045 -2.000 35.477 1.00 94.75 295 PRO A CA 1
ATOM 2149 C C . PRO A 1 295 ? 3.196 -2.902 35.024 1.00 94.75 295 PRO A C 1
ATOM 2151 O O . PRO A 1 295 ? 3.139 -4.123 35.174 1.00 94.75 295 PRO A O 1
ATOM 2154 N N . GLY A 1 296 ? 4.247 -2.283 34.490 1.00 95.31 296 GLY A N 1
ATOM 2155 C CA . GLY A 1 296 ? 5.442 -2.974 34.012 1.00 95.31 296 GLY A CA 1
ATOM 2156 C C . GLY A 1 296 ? 5.489 -3.200 32.503 1.00 95.31 296 GLY A C 1
ATOM 2157 O O . GLY A 1 296 ? 6.584 -3.417 32.001 1.00 95.31 296 GLY A O 1
ATOM 2158 N N . THR A 1 297 ? 4.381 -3.080 31.765 1.00 98.12 297 THR A N 1
ATOM 2159 C CA . THR A 1 297 ? 4.412 -3.162 30.291 1.00 98.12 297 THR A CA 1
ATOM 2160 C C . THR A 1 297 ? 5.055 -1.927 29.665 1.00 98.12 297 THR A C 1
ATOM 2162 O O . THR A 1 297 ? 5.108 -0.859 30.280 1.00 98.12 297 THR A O 1
ATOM 2165 N N . LEU A 1 298 ? 5.502 -2.046 28.412 1.00 96.94 298 LEU A N 1
ATOM 2166 C CA . LEU A 1 298 ? 6.116 -0.934 27.688 1.00 96.94 298 LEU A CA 1
ATOM 2167 C C . LEU A 1 298 ? 5.161 0.263 27.532 1.00 96.94 298 LEU A C 1
ATOM 2169 O O . LEU A 1 298 ? 5.566 1.409 27.703 1.00 96.94 298 LEU A O 1
ATOM 2173 N N . ILE A 1 299 ? 3.875 0.005 27.278 1.00 96.69 299 ILE A N 1
ATOM 2174 C CA . ILE A 1 299 ? 2.858 1.061 27.164 1.00 96.69 299 ILE A CA 1
ATOM 2175 C C . ILE A 1 299 ? 2.654 1.756 28.505 1.00 96.69 299 ILE A C 1
ATOM 2177 O O . ILE A 1 299 ? 2.717 2.979 28.562 1.00 96.69 299 ILE A O 1
ATOM 2181 N N . ALA A 1 300 ? 2.482 1.000 29.594 1.00 96.69 300 ALA A N 1
ATOM 2182 C CA . ALA A 1 300 ? 2.309 1.586 30.922 1.00 96.69 300 ALA A CA 1
ATOM 2183 C C . ALA A 1 300 ? 3.507 2.461 31.342 1.00 96.69 300 ALA A C 1
ATOM 2185 O O . ALA A 1 300 ? 3.327 3.417 32.089 1.00 96.69 300 ALA A O 1
ATOM 2186 N N . GLN A 1 301 ? 4.716 2.166 30.849 1.00 96.00 301 GLN A N 1
ATOM 2187 C CA . GLN A 1 301 ? 5.918 2.975 31.088 1.00 96.00 301 GLN A CA 1
ATOM 2188 C C . GLN A 1 301 ? 5.968 4.276 30.272 1.00 96.00 301 GLN A C 1
ATOM 2190 O O . GLN A 1 301 ? 6.649 5.216 30.677 1.00 96.00 301 GLN A O 1
ATOM 2195 N N . LYS A 1 302 ? 5.282 4.336 29.124 1.00 94.94 302 LYS A N 1
ATOM 2196 C CA . LYS A 1 302 ? 5.226 5.522 28.250 1.00 94.94 302 LYS A CA 1
ATOM 2197 C C . LYS A 1 302 ? 4.109 6.491 28.621 1.00 94.94 302 LYS A C 1
ATOM 2199 O O . LYS A 1 302 ? 4.168 7.656 28.237 1.00 94.94 302 LYS A O 1
ATOM 2204 N N . LEU A 1 303 ? 3.100 6.018 29.345 1.00 94.56 303 LEU A N 1
ATOM 2205 C CA . LEU A 1 303 ? 1.984 6.835 29.798 1.00 94.56 303 LEU A CA 1
ATOM 2206 C C . LEU A 1 303 ? 2.374 7.677 31.019 1.00 94.56 303 LEU A C 1
ATOM 2208 O O . LEU A 1 303 ? 3.056 7.207 31.927 1.00 94.56 303 LEU A O 1
ATOM 2212 N N . ALA A 1 304 ? 1.887 8.919 31.072 1.00 87.56 304 ALA A N 1
ATOM 2213 C CA . ALA A 1 304 ? 2.103 9.802 32.223 1.00 87.56 304 ALA A CA 1
ATOM 2214 C C . ALA A 1 304 ? 1.400 9.291 33.498 1.00 87.56 304 ALA A C 1
ATOM 2216 O O . ALA A 1 304 ? 1.885 9.484 34.613 1.00 87.56 304 ALA A O 1
ATOM 2217 N N . SER A 1 305 ? 0.256 8.628 33.330 1.00 87.25 305 SER A N 1
ATOM 2218 C CA . SER A 1 305 ? -0.506 7.959 34.381 1.00 87.25 305 SER A CA 1
ATOM 2219 C C . SER A 1 305 ? -1.287 6.791 33.788 1.00 87.25 305 SER A C 1
ATOM 2221 O O . SER A 1 305 ? -1.538 6.761 32.584 1.00 87.25 305 SER A O 1
ATOM 2223 N N . ALA A 1 306 ? -1.704 5.844 34.631 1.00 86.19 306 ALA A N 1
ATOM 2224 C CA . ALA A 1 306 ? -2.612 4.790 34.193 1.00 86.19 306 ALA A CA 1
ATOM 2225 C C . ALA A 1 306 ? -3.917 5.410 33.640 1.00 86.19 306 ALA A C 1
ATOM 2227 O O . ALA A 1 306 ? -4.417 6.363 34.249 1.00 86.19 306 ALA A O 1
ATOM 2228 N N . PRO A 1 307 ? -4.460 4.902 32.520 1.00 87.88 307 PRO A N 1
ATOM 2229 C CA . PRO A 1 307 ? -5.710 5.410 31.970 1.00 87.88 307 PRO A CA 1
ATOM 2230 C C . PRO A 1 307 ? -6.892 5.083 32.894 1.00 87.88 307 PRO A C 1
ATOM 2232 O O . PRO A 1 307 ? -6.916 4.027 33.528 1.00 87.88 307 PRO A O 1
ATOM 2235 N N . ASP A 1 308 ? -7.883 5.975 32.964 1.00 87.75 308 ASP A N 1
ATOM 2236 C CA . ASP A 1 308 ? -9.124 5.754 33.723 1.00 87.75 308 ASP A CA 1
ATOM 2237 C C . ASP A 1 308 ? -10.183 5.104 32.824 1.00 87.75 308 ASP A C 1
ATOM 2239 O O . ASP A 1 308 ? -11.131 5.737 32.363 1.00 87.75 308 ASP A O 1
ATOM 2243 N N . GLY A 1 309 ? -9.960 3.835 32.482 1.00 86.44 309 GLY A N 1
ATOM 2244 C CA . GLY A 1 309 ? -10.890 3.024 31.697 1.00 86.44 309 GLY A CA 1
ATOM 2245 C C . GLY A 1 309 ? -10.901 3.307 30.192 1.00 86.44 309 GLY A C 1
ATOM 2246 O O . GLY A 1 309 ? -11.250 2.406 29.436 1.00 86.44 309 GLY A O 1
ATOM 2247 N N . GLU A 1 310 ? -10.480 4.481 29.724 1.00 94.75 310 GLU A N 1
ATOM 2248 C CA . GLU A 1 310 ? -10.311 4.788 28.296 1.00 94.75 310 GLU A CA 1
ATOM 2249 C C . GLU A 1 310 ? -8.847 5.030 27.931 1.00 94.75 310 GLU A C 1
ATOM 2251 O O . GLU A 1 310 ? -8.094 5.606 28.708 1.00 94.75 310 GLU A O 1
ATOM 2256 N N . LEU A 1 311 ? -8.447 4.603 26.732 1.00 96.06 311 LEU A N 1
ATOM 2257 C CA . LEU A 1 311 ? -7.121 4.854 26.169 1.00 96.06 311 LEU A CA 1
ATOM 2258 C C . LEU A 1 311 ? -7.262 5.432 24.760 1.00 96.06 311 LEU A C 1
ATOM 2260 O O . LEU A 1 311 ? -7.832 4.783 23.873 1.00 96.06 311 LEU A O 1
ATOM 2264 N N . ARG A 1 312 ? -6.710 6.630 24.561 1.00 95.44 312 ARG A N 1
ATOM 2265 C CA . ARG A 1 312 ? -6.715 7.383 23.304 1.00 95.44 312 ARG A CA 1
ATOM 2266 C C . ARG A 1 312 ? -5.411 7.127 22.548 1.00 95.44 312 ARG A C 1
ATOM 2268 O O . ARG A 1 312 ? -4.334 7.557 22.953 1.00 95.44 312 ARG A O 1
ATOM 2275 N N . LEU A 1 313 ? -5.523 6.394 21.452 1.00 95.12 313 LEU A N 1
ATOM 2276 C CA . LEU A 1 313 ? -4.434 5.949 20.592 1.00 95.12 313 LEU A CA 1
ATOM 2277 C C . LEU A 1 313 ? -4.341 6.881 19.379 1.00 95.12 313 LEU A C 1
ATOM 2279 O O . LEU A 1 313 ? -5.238 6.872 18.534 1.00 95.12 313 LEU A O 1
ATOM 2283 N N . GLN A 1 314 ? -3.267 7.655 19.252 1.00 94.75 314 GLN A N 1
ATOM 2284 C CA . GLN A 1 314 ? -2.985 8.351 18.000 1.00 94.75 314 GLN A CA 1
ATOM 2285 C C . GLN A 1 314 ? -2.460 7.328 16.990 1.00 94.75 314 GLN A C 1
ATOM 2287 O O . GLN A 1 314 ? -1.416 6.716 17.205 1.00 94.75 314 GLN A O 1
ATOM 2292 N N . THR A 1 315 ? -3.199 7.124 15.902 1.00 91.38 315 THR A N 1
ATOM 2293 C CA . THR A 1 315 ? -2.815 6.242 14.788 1.00 91.38 315 THR A CA 1
ATOM 2294 C C . THR A 1 315 ? -2.459 7.087 13.562 1.00 91.38 315 THR A C 1
ATOM 2296 O O . THR A 1 315 ? -2.859 8.255 13.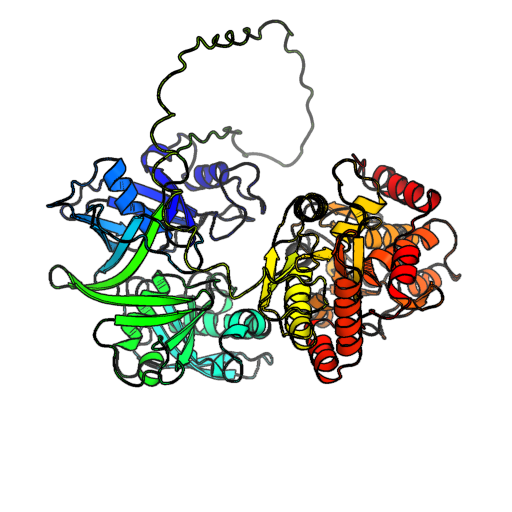515 1.00 91.38 315 THR A O 1
ATOM 2299 N N . PRO A 1 316 ? -1.783 6.536 12.536 1.00 82.50 316 PRO A N 1
ATOM 2300 C CA . PRO A 1 316 ? -1.519 7.282 11.304 1.00 82.50 316 PRO A CA 1
ATOM 2301 C C . PRO A 1 316 ? -2.782 7.796 10.596 1.00 82.50 316 PRO A C 1
ATOM 2303 O O . PRO A 1 316 ? -2.744 8.827 9.937 1.00 82.50 316 PRO A O 1
ATOM 2306 N N . ALA A 1 317 ? -3.922 7.115 10.766 1.00 78.81 317 ALA A N 1
ATOM 2307 C CA . ALA A 1 317 ? -5.198 7.559 10.207 1.00 78.81 317 ALA A CA 1
ATOM 2308 C C . ALA A 1 317 ? -5.897 8.632 11.055 1.00 78.81 317 ALA A C 1
ATOM 2310 O O . ALA A 1 317 ? -6.833 9.253 10.563 1.00 78.81 317 ALA A O 1
ATOM 2311 N N . GLY A 1 318 ? -5.503 8.814 12.320 1.00 85.56 318 GLY A N 1
ATOM 2312 C CA . GLY A 1 318 ? -6.165 9.692 13.286 1.00 85.56 318 GLY A CA 1
ATOM 2313 C C . GLY A 1 318 ? -6.371 9.044 14.658 1.00 85.56 318 GLY A C 1
ATOM 2314 O O . GLY A 1 318 ? -5.847 7.964 14.949 1.00 85.56 318 GLY A O 1
ATOM 2315 N N . LEU A 1 319 ? -7.148 9.712 15.511 1.00 89.88 319 LEU A N 1
ATOM 2316 C CA . LEU A 1 319 ? -7.361 9.312 16.901 1.00 89.88 319 LEU A CA 1
ATOM 2317 C C . LEU A 1 319 ? -8.344 8.139 17.030 1.00 89.88 319 LEU A C 1
ATOM 2319 O O . LEU A 1 319 ? -9.449 8.160 16.486 1.00 89.88 319 LEU A O 1
ATOM 2323 N N . LEU A 1 320 ? -7.958 7.133 17.810 1.00 90.75 320 LEU A N 1
ATOM 2324 C CA . LEU A 1 320 ? -8.774 5.978 18.151 1.00 90.75 320 LEU A CA 1
ATOM 2325 C C . LEU A 1 320 ? -8.903 5.836 19.669 1.00 90.75 320 LEU A C 1
ATOM 2327 O O . LEU A 1 320 ? -7.919 5.575 20.350 1.00 90.75 320 LEU A O 1
ATOM 2331 N N . THR A 1 321 ? -10.125 5.876 20.193 1.00 93.56 321 THR A N 1
ATOM 2332 C CA . THR A 1 321 ? -10.382 5.588 21.610 1.00 93.56 321 THR A CA 1
ATOM 2333 C C . THR A 1 321 ? -10.787 4.133 21.820 1.00 93.56 321 THR A C 1
ATOM 2335 O O . THR A 1 321 ? -11.653 3.590 21.128 1.00 93.56 321 THR A O 1
ATOM 2338 N N . THR A 1 322 ? -10.161 3.499 22.803 1.00 95.94 322 THR A N 1
ATOM 2339 C CA . THR A 1 322 ? -10.545 2.185 23.329 1.00 95.94 322 THR A CA 1
ATOM 2340 C C . THR A 1 322 ? -11.031 2.325 24.763 1.00 95.94 322 THR A C 1
ATOM 2342 O O . THR A 1 322 ? -10.655 3.273 25.446 1.00 95.94 322 THR A O 1
ATOM 2345 N N . TRP A 1 323 ? -11.852 1.387 25.221 1.00 95.31 323 TRP A N 1
ATOM 2346 C CA . TRP A 1 323 ? -12.427 1.391 26.562 1.00 95.31 323 TRP A CA 1
ATOM 2347 C C . TRP A 1 323 ? -12.288 0.027 27.243 1.00 95.31 323 TRP A C 1
ATOM 2349 O O . TRP A 1 323 ? -12.238 -1.010 26.583 1.00 95.31 323 TRP A O 1
ATOM 2359 N N . GLN A 1 324 ? -12.276 0.030 28.574 1.00 94.50 324 GLN A N 1
ATOM 2360 C CA . GLN A 1 324 ? -12.405 -1.128 29.452 1.00 94.50 324 GLN A CA 1
ATOM 2361 C C . GLN A 1 324 ? -13.625 -0.938 30.356 1.00 94.50 324 GLN A C 1
ATOM 2363 O O . GLN A 1 324 ? -13.760 0.074 31.040 1.00 94.50 324 GLN A O 1
ATOM 2368 N N . ARG A 1 325 ? -14.543 -1.905 30.352 1.00 92.56 325 ARG A N 1
ATOM 2369 C CA . ARG A 1 325 ? -15.803 -1.864 31.110 1.00 92.56 325 ARG A CA 1
ATOM 2370 C C . ARG A 1 325 ? -16.084 -3.227 31.734 1.00 92.56 325 ARG A C 1
ATOM 2372 O O . ARG A 1 325 ? -15.531 -4.233 31.305 1.00 92.56 325 ARG A O 1
ATOM 2379 N N . GLN A 1 326 ? -16.962 -3.270 32.730 1.00 92.31 326 GLN A N 1
ATOM 2380 C CA . GLN A 1 326 ? -17.516 -4.525 33.240 1.00 92.31 326 GLN A CA 1
ATOM 2381 C C . GLN A 1 326 ? -18.859 -4.791 32.559 1.00 92.31 326 GLN A C 1
ATOM 2383 O O . GLN A 1 326 ? -19.756 -3.951 32.632 1.00 92.31 326 GLN A O 1
ATOM 2388 N N . ILE A 1 327 ? -18.994 -5.944 31.908 1.00 87.38 327 ILE A N 1
ATOM 2389 C CA . ILE A 1 327 ? -20.247 -6.425 31.319 1.00 87.38 327 ILE A CA 1
ATOM 2390 C C . ILE A 1 327 ? -20.512 -7.808 31.906 1.00 87.38 327 ILE A C 1
ATOM 2392 O O . ILE A 1 327 ? -19.637 -8.666 31.876 1.00 87.38 327 ILE A O 1
ATOM 2396 N N . ASP A 1 328 ? -21.681 -7.996 32.518 1.00 85.25 328 ASP A N 1
ATOM 2397 C CA . ASP A 1 328 ? -22.067 -9.245 33.195 1.00 85.25 328 ASP A CA 1
ATOM 2398 C C . ASP A 1 328 ? -21.044 -9.748 34.238 1.00 85.25 328 ASP A C 1
ATOM 2400 O O . ASP A 1 328 ? -20.888 -10.943 34.474 1.00 85.25 328 ASP A O 1
ATOM 2404 N N . GLY A 1 329 ? -20.338 -8.817 34.893 1.00 90.06 329 GLY A N 1
ATOM 2405 C CA . GLY A 1 329 ? -19.303 -9.125 35.887 1.00 90.06 329 GLY A CA 1
ATOM 2406 C C . GLY A 1 329 ? -17.975 -9.614 35.298 1.00 90.06 329 GLY A C 1
ATOM 2407 O O . GLY A 1 329 ? -17.115 -10.064 36.053 1.00 90.06 329 GLY A O 1
ATOM 2408 N N . GLN A 1 330 ? -17.808 -9.529 33.978 1.00 91.88 330 GLN A N 1
ATOM 2409 C CA . GLN A 1 330 ? -16.574 -9.841 33.267 1.00 91.88 330 GLN A CA 1
ATOM 2410 C C . GLN A 1 330 ? -15.980 -8.577 32.642 1.00 91.88 330 GLN A C 1
ATOM 2412 O O . GLN A 1 330 ? -16.691 -7.648 32.244 1.00 91.88 330 GLN A O 1
ATOM 2417 N N . LEU A 1 331 ? -14.651 -8.547 32.536 1.00 93.75 331 LEU A N 1
ATOM 2418 C CA . LEU A 1 331 ? -13.954 -7.479 31.832 1.00 93.75 331 LEU A CA 1
ATOM 2419 C C . LEU A 1 331 ? -14.312 -7.538 30.346 1.00 93.75 331 LEU A C 1
ATOM 2421 O O . LEU A 1 331 ? -14.146 -8.570 29.710 1.00 93.75 331 LEU A O 1
ATOM 2425 N N . SER A 1 332 ? -14.748 -6.420 29.785 1.00 95.12 332 SER A N 1
ATOM 2426 C CA . SER A 1 332 ? -14.895 -6.229 28.350 1.00 95.12 332 SER A CA 1
ATOM 2427 C C . SER A 1 332 ? -13.996 -5.088 27.909 1.00 95.12 332 SER A C 1
ATOM 2429 O O . SER A 1 332 ? -14.040 -4.000 28.485 1.00 95.12 332 SER A O 1
ATOM 2431 N N . VAL A 1 333 ? -13.217 -5.319 26.859 1.00 96.12 333 VAL A N 1
ATOM 2432 C CA . VAL A 1 333 ? -12.327 -4.311 26.273 1.00 96.12 333 VAL A CA 1
ATOM 2433 C C . VAL A 1 333 ? -12.750 -4.064 24.839 1.00 96.12 333 VAL A C 1
ATOM 2435 O O . VAL A 1 333 ? -12.991 -5.014 24.100 1.00 96.12 333 VAL A O 1
ATOM 2438 N N . GLY A 1 334 ? -12.885 -2.808 24.438 1.00 94.44 334 GLY A N 1
ATOM 2439 C CA . GLY A 1 334 ? -13.571 -2.500 23.196 1.00 94.44 334 GLY A CA 1
ATOM 2440 C C . GLY A 1 334 ? -13.276 -1.138 22.606 1.00 94.44 334 GLY A C 1
ATOM 2441 O O . GLY A 1 334 ? -12.429 -0.386 23.082 1.00 94.44 334 GLY A O 1
ATOM 2442 N N . THR A 1 335 ? -13.976 -0.836 21.521 1.00 93.81 335 THR A N 1
ATOM 2443 C CA . THR A 1 335 ? -13.932 0.456 20.833 1.00 93.81 335 THR A CA 1
ATOM 2444 C C . THR A 1 335 ? -15.234 0.680 20.072 1.00 93.81 335 THR A C 1
ATOM 2446 O O . THR A 1 335 ? -15.976 -0.262 19.791 1.00 93.81 335 THR A O 1
ATOM 2449 N N . THR A 1 336 ? -15.507 1.929 19.721 1.00 91.19 336 THR A N 1
ATOM 2450 C CA . THR A 1 336 ? -16.651 2.298 18.890 1.00 91.19 336 THR A CA 1
ATOM 2451 C C . THR A 1 336 ? -16.257 2.261 17.420 1.00 91.19 336 THR A C 1
ATOM 2453 O O . THR A 1 336 ? -15.233 2.814 17.010 1.00 91.19 336 THR A O 1
ATOM 2456 N N . ARG A 1 337 ? -17.063 1.610 16.588 1.00 90.88 337 ARG A N 1
ATOM 2457 C CA . ARG A 1 337 ? -16.897 1.579 15.134 1.00 90.88 337 ARG A CA 1
ATOM 2458 C C . ARG A 1 337 ? -18.160 2.029 14.437 1.00 90.88 337 ARG A C 1
ATOM 2460 O O . ARG A 1 337 ? -19.185 2.282 15.058 1.00 90.88 337 ARG A O 1
ATOM 2467 N N . THR A 1 338 ? -18.054 2.166 13.122 1.00 92.56 338 THR A N 1
ATOM 2468 C CA . THR A 1 338 ? -19.222 2.387 12.283 1.00 92.56 338 THR A CA 1
ATOM 2469 C C . THR A 1 338 ? -19.335 1.312 11.225 1.00 92.56 338 THR A C 1
ATOM 2471 O O . THR A 1 338 ? -18.325 0.867 10.669 1.00 92.56 338 THR A O 1
ATOM 2474 N N . ALA A 1 339 ? -20.567 0.943 10.908 1.00 93.62 339 ALA A N 1
ATOM 2475 C CA . ALA A 1 339 ? -20.897 0.018 9.843 1.00 93.62 339 ALA A CA 1
ATOM 2476 C C . ALA A 1 339 ? -21.910 0.633 8.878 1.00 93.62 339 ALA A C 1
ATOM 2478 O O . ALA A 1 339 ? -22.630 1.584 9.196 1.00 93.62 339 ALA A O 1
ATOM 2479 N N . ARG A 1 340 ? -21.927 0.123 7.649 1.00 92.62 340 ARG A N 1
ATOM 2480 C CA . ARG A 1 340 ? -22.892 0.525 6.628 1.00 92.62 340 ARG A CA 1
ATOM 2481 C C . ARG A 1 340 ? -23.140 -0.615 5.653 1.00 92.62 340 ARG A C 1
ATOM 2483 O O . ARG A 1 340 ? -22.203 -1.213 5.123 1.00 92.62 340 ARG A O 1
ATOM 2490 N N . GLU A 1 341 ? -24.404 -0.869 5.354 1.00 93.81 341 GLU A N 1
ATOM 2491 C CA . GLU A 1 341 ? -24.771 -1.702 4.217 1.00 93.81 341 GLU A CA 1
ATOM 2492 C C . GLU A 1 341 ? -24.466 -0.973 2.902 1.00 93.81 341 GLU A C 1
ATOM 2494 O O . GLU A 1 341 ? -24.790 0.205 2.739 1.00 93.81 341 GLU A O 1
ATOM 2499 N N . LEU A 1 342 ? -23.784 -1.665 1.987 1.00 94.56 342 LEU A N 1
ATOM 2500 C CA . LEU A 1 342 ? -23.385 -1.103 0.692 1.00 94.56 342 LEU A CA 1
ATOM 2501 C C . LEU A 1 342 ? -24.278 -1.626 -0.433 1.00 94.56 342 LEU A C 1
ATOM 2503 O O . LEU A 1 342 ? -24.732 -0.842 -1.258 1.00 94.56 342 LEU A O 1
ATOM 2507 N N . ALA A 1 343 ? -24.508 -2.938 -0.448 1.00 94.50 343 ALA A N 1
ATOM 2508 C CA . ALA A 1 343 ? -25.346 -3.639 -1.405 1.00 94.50 343 ALA A CA 1
ATOM 2509 C C . ALA A 1 343 ? -25.733 -5.014 -0.838 1.00 94.50 343 ALA A C 1
ATOM 2511 O O . ALA A 1 343 ? -24.978 -5.573 -0.035 1.00 94.50 343 ALA A O 1
ATOM 2512 N N . ASP A 1 344 ? -26.852 -5.542 -1.331 1.00 93.69 344 ASP A N 1
ATOM 2513 C CA . ASP A 1 344 ? -27.186 -6.966 -1.337 1.00 93.69 344 ASP A CA 1
ATOM 2514 C C . ASP A 1 344 ? -26.947 -7.498 -2.760 1.00 93.69 344 ASP A C 1
ATOM 2516 O O . ASP A 1 344 ? -27.273 -6.814 -3.736 1.00 93.69 344 ASP A O 1
ATOM 2520 N N . ALA A 1 345 ? -26.377 -8.696 -2.900 1.00 92.31 345 ALA A N 1
ATOM 2521 C CA . ALA A 1 345 ? -26.106 -9.295 -4.206 1.00 92.31 345 ALA A CA 1
ATOM 2522 C C . ALA A 1 345 ? -26.292 -10.817 -4.185 1.00 92.31 345 ALA A C 1
ATOM 2524 O O . ALA A 1 345 ? -26.024 -11.467 -3.178 1.00 92.31 345 ALA A O 1
ATOM 2525 N N . THR A 1 346 ? -26.699 -11.380 -5.324 1.00 93.19 346 THR A N 1
ATOM 2526 C CA . THR A 1 346 ? -26.651 -12.823 -5.590 1.00 93.19 346 THR A CA 1
ATOM 2527 C C . THR A 1 346 ? -25.423 -13.106 -6.440 1.00 93.19 346 THR A C 1
ATOM 2529 O O . THR A 1 346 ? -25.290 -12.554 -7.531 1.00 93.19 346 THR A O 1
ATOM 2532 N N . LEU A 1 347 ? -24.526 -13.950 -5.940 1.00 91.56 347 LEU A N 1
ATOM 2533 C CA . LEU A 1 347 ? -23.277 -14.280 -6.618 1.00 91.56 347 LEU A CA 1
ATOM 2534 C C . LEU A 1 347 ? -23.407 -15.639 -7.302 1.00 91.56 347 LEU A C 1
ATOM 2536 O O . LEU A 1 347 ? -23.907 -16.589 -6.706 1.00 91.56 347 LEU A O 1
ATOM 2540 N N . SER A 1 348 ? -22.972 -15.716 -8.557 1.00 86.62 348 SER A N 1
ATOM 2541 C CA . SER A 1 348 ? -22.973 -16.950 -9.349 1.00 86.62 348 SER A CA 1
ATOM 2542 C C . SER A 1 348 ? -21.537 -17.379 -9.620 1.00 86.62 348 SER A C 1
ATOM 2544 O O . SER A 1 348 ? -20.673 -16.527 -9.804 1.00 86.62 348 SER A O 1
ATOM 2546 N N . PHE A 1 349 ? -21.287 -18.685 -9.666 1.00 82.38 349 PHE A N 1
ATOM 2547 C CA . PHE A 1 349 ? -20.025 -19.240 -10.145 1.00 82.38 349 PHE A CA 1
ATOM 2548 C C . PHE A 1 349 ? -20.291 -20.533 -10.918 1.00 82.38 349 PHE A C 1
ATOM 2550 O O . PHE A 1 349 ? -21.180 -21.307 -10.555 1.00 82.38 349 PHE A O 1
ATOM 2557 N N . ASP A 1 350 ? -19.521 -20.768 -11.981 1.00 72.69 350 ASP A N 1
ATOM 2558 C CA . ASP A 1 350 ? -19.669 -21.969 -12.798 1.00 72.69 350 ASP A CA 1
ATOM 2559 C C . ASP A 1 350 ? -18.928 -23.161 -12.169 1.00 72.69 350 ASP A C 1
ATOM 2561 O O . ASP A 1 350 ? -17.719 -23.076 -11.902 1.00 72.69 350 ASP A O 1
ATOM 2565 N N . PRO A 1 351 ? -19.599 -24.311 -11.972 1.00 54.12 351 PRO A N 1
ATOM 2566 C CA . PRO A 1 351 ? -18.946 -25.534 -11.538 1.00 54.12 351 PRO A CA 1
ATOM 2567 C C . PRO A 1 351 ? -18.168 -26.150 -12.711 1.00 54.12 351 PRO A C 1
ATOM 2569 O O . PRO A 1 351 ? -18.665 -27.023 -13.419 1.00 54.12 351 PRO A O 1
ATOM 2572 N N . ILE A 1 352 ? -16.934 -25.704 -12.954 1.00 50.03 352 ILE A N 1
ATOM 2573 C CA . ILE A 1 352 ? -16.049 -26.398 -13.902 1.00 50.03 352 ILE A CA 1
ATOM 2574 C C . ILE A 1 352 ? -15.559 -27.691 -13.235 1.00 50.03 352 ILE A C 1
ATOM 2576 O O . ILE A 1 352 ? -14.968 -27.651 -12.157 1.00 50.03 352 ILE A O 1
ATOM 2580 N N . GLY A 1 353 ? -15.849 -28.825 -13.880 1.00 38.38 353 GLY A N 1
ATOM 2581 C CA . GLY A 1 353 ? -15.667 -30.177 -13.353 1.00 38.38 353 GLY A CA 1
ATOM 2582 C C . GLY A 1 353 ? -14.240 -30.564 -12.946 1.00 38.38 353 GLY A C 1
ATOM 2583 O O . GLY A 1 353 ? -13.253 -29.967 -13.372 1.00 38.38 353 GLY A O 1
ATOM 2584 N N . ASP A 1 354 ? -14.200 -31.603 -12.110 1.00 35.41 354 ASP A N 1
ATOM 2585 C CA . ASP A 1 354 ? -13.050 -32.317 -11.545 1.00 35.41 354 ASP A CA 1
ATOM 2586 C C . ASP A 1 354 ? -11.732 -32.194 -12.342 1.00 35.41 354 ASP A C 1
ATOM 2588 O O . ASP A 1 354 ? -11.604 -32.683 -13.465 1.00 35.41 354 ASP A O 1
ATOM 2592 N N . ARG A 1 355 ? -10.715 -31.580 -11.718 1.00 40.75 355 ARG A N 1
ATOM 2593 C CA . ARG A 1 355 ? -9.328 -31.517 -12.214 1.00 40.75 355 ARG A CA 1
ATOM 2594 C C . ARG A 1 355 ? -8.535 -32.781 -11.854 1.00 40.75 355 ARG A C 1
ATOM 2596 O O . ARG A 1 355 ? -7.392 -32.695 -11.402 1.00 40.75 355 ARG A O 1
ATOM 2603 N N . SER A 1 356 ? -9.100 -33.962 -12.083 1.00 34.72 356 SER A N 1
ATOM 2604 C CA . SER A 1 356 ? -8.372 -35.228 -11.987 1.00 34.72 356 SER A CA 1
ATOM 2605 C C . SER A 1 356 ? -7.853 -35.678 -13.367 1.00 34.72 356 SER A C 1
ATOM 2607 O O . SER A 1 356 ? -8.391 -36.580 -13.999 1.00 34.72 356 SER A O 1
ATOM 2609 N N . GLY A 1 357 ? -6.758 -35.071 -13.852 1.00 29.72 357 GLY A N 1
ATOM 2610 C CA . GLY A 1 357 ? -5.940 -35.687 -14.915 1.00 29.72 357 GLY A CA 1
ATOM 2611 C C . GLY A 1 357 ? -5.223 -34.757 -15.904 1.00 29.72 357 GLY A C 1
ATOM 2612 O O . GLY A 1 357 ? -5.864 -34.131 -16.733 1.00 29.72 357 GLY A O 1
ATOM 2613 N N . ASP A 1 358 ? -3.886 -34.787 -15.834 1.00 28.02 358 ASP A N 1
ATOM 2614 C CA . ASP A 1 358 ? -2.857 -34.583 -16.882 1.00 28.02 358 ASP A CA 1
ATOM 2615 C C . ASP A 1 358 ? -2.826 -33.265 -17.719 1.00 28.02 358 ASP A C 1
ATOM 2617 O O . ASP A 1 358 ? -3.802 -32.895 -18.373 1.00 28.02 358 ASP A O 1
ATOM 2621 N N . PRO A 1 359 ? -1.680 -32.545 -17.790 1.00 36.44 359 PRO A N 1
ATOM 2622 C CA . PRO A 1 359 ? -1.581 -31.209 -18.358 1.00 36.44 359 PRO A CA 1
ATOM 2623 C C . PRO A 1 359 ? -1.211 -31.280 -19.844 1.00 36.44 359 PRO A C 1
ATOM 2625 O O . PRO A 1 359 ? -0.057 -31.105 -20.221 1.00 36.44 359 PRO A O 1
ATOM 2628 N N . THR A 1 360 ? -2.183 -31.511 -20.721 1.00 30.19 360 THR A N 1
ATOM 2629 C CA . THR A 1 360 ? -2.018 -31.204 -22.151 1.00 30.19 360 THR A CA 1
ATOM 2630 C C . THR A 1 360 ? -3.317 -30.651 -22.719 1.00 30.19 360 THR A C 1
ATOM 2632 O O . THR A 1 360 ? -4.229 -31.378 -23.100 1.00 30.19 360 THR A O 1
ATOM 2635 N N . VAL A 1 361 ? -3.402 -29.321 -22.784 1.00 29.25 361 VAL A N 1
ATOM 2636 C CA . VAL A 1 361 ? -4.476 -28.628 -23.499 1.00 29.25 361 VAL A CA 1
ATOM 2637 C C . VAL A 1 361 ? -4.331 -28.952 -24.983 1.00 29.25 361 VAL A C 1
ATOM 2639 O O . VAL A 1 361 ? -3.466 -28.418 -25.673 1.00 29.25 361 VAL A O 1
ATOM 2642 N N . THR A 1 362 ? -5.186 -29.843 -25.479 1.00 25.83 362 THR A N 1
ATOM 2643 C CA . THR A 1 362 ? -5.514 -29.915 -26.902 1.00 25.83 362 THR A CA 1
ATOM 2644 C C . THR A 1 362 ? -6.892 -29.306 -27.088 1.00 25.83 362 THR A C 1
ATOM 2646 O O . THR A 1 362 ? -7.888 -29.787 -26.556 1.00 25.83 362 THR A O 1
ATOM 2649 N N . VAL A 1 363 ? -6.928 -28.207 -27.840 1.00 35.66 363 VAL A N 1
ATOM 2650 C CA . VAL A 1 363 ? -8.157 -27.576 -28.312 1.00 35.66 363 VAL A CA 1
ATOM 2651 C C . VAL A 1 363 ? -8.888 -28.582 -29.202 1.00 35.66 363 VAL A C 1
ATOM 2653 O O . VAL A 1 363 ? -8.421 -28.897 -30.297 1.00 35.66 363 VAL A O 1
ATOM 2656 N N . ALA A 1 364 ? -10.028 -29.092 -28.737 1.00 27.81 364 ALA A N 1
ATOM 2657 C CA . ALA A 1 364 ? -10.934 -29.906 -29.536 1.00 27.81 364 ALA A CA 1
ATOM 2658 C C . ALA A 1 364 ? -12.200 -29.103 -29.867 1.00 27.81 364 ALA A C 1
ATOM 2660 O O . ALA A 1 364 ? -13.060 -28.857 -29.029 1.00 27.81 364 ALA A O 1
ATOM 2661 N N . GLN A 1 365 ? -12.219 -28.677 -31.127 1.00 27.39 365 GLN A N 1
ATOM 2662 C CA . GLN A 1 365 ? -13.324 -28.246 -31.983 1.00 27.39 365 GLN A CA 1
ATOM 2663 C C . GLN A 1 365 ? -14.747 -28.422 -31.424 1.00 27.39 365 GLN A C 1
ATOM 2665 O O . GLN A 1 365 ? -15.237 -29.538 -31.258 1.00 27.39 365 GLN A O 1
ATOM 2670 N N . VAL A 1 366 ? -15.456 -27.299 -31.286 1.00 29.19 366 VAL A N 1
ATOM 2671 C CA . VAL A 1 366 ? -16.916 -27.280 -31.158 1.00 29.19 366 VAL A CA 1
ATOM 2672 C C . VAL A 1 366 ? -17.521 -27.597 -32.526 1.00 29.19 366 VAL A C 1
ATOM 2674 O O . VAL A 1 366 ? -17.443 -26.801 -33.460 1.00 29.19 366 VAL A O 1
ATOM 2677 N N . ALA A 1 367 ? -18.115 -28.782 -32.643 1.00 29.00 367 ALA A N 1
ATOM 2678 C CA . ALA A 1 367 ? -18.993 -29.141 -33.743 1.00 29.00 367 ALA A CA 1
ATOM 2679 C C . ALA A 1 367 ? -20.449 -28.869 -33.337 1.00 29.00 367 ALA A C 1
ATOM 2681 O O . ALA A 1 367 ? -20.953 -29.499 -32.414 1.00 29.00 367 ALA A O 1
ATOM 2682 N N . GLY A 1 368 ? -21.098 -27.961 -34.072 1.00 35.78 368 GLY A N 1
ATOM 2683 C CA . GLY A 1 368 ? -22.545 -27.914 -34.296 1.00 35.78 368 GLY A CA 1
ATOM 2684 C C . GLY A 1 368 ? -23.443 -27.629 -33.091 1.00 35.78 368 GLY A C 1
ATOM 2685 O O . GLY A 1 368 ? -23.889 -28.555 -32.421 1.00 35.78 368 GLY A O 1
ATOM 2686 N N . LEU A 1 369 ? -23.843 -26.366 -32.933 1.00 29.88 369 LEU A N 1
ATOM 2687 C CA . LEU A 1 369 ? -25.141 -26.024 -32.350 1.00 29.88 369 LEU A CA 1
ATOM 2688 C C . LEU A 1 369 ? -25.890 -25.104 -33.320 1.00 29.88 369 LEU A C 1
ATOM 2690 O O . LEU A 1 369 ? -25.358 -24.090 -33.766 1.00 29.88 369 LEU A O 1
ATOM 2694 N N . ASP A 1 370 ? -27.091 -25.549 -33.686 1.00 30.55 370 ASP A N 1
ATOM 2695 C CA . ASP A 1 370 ? -28.042 -24.914 -34.597 1.00 30.55 370 ASP A CA 1
ATOM 2696 C C . ASP A 1 370 ? -28.507 -23.544 -34.078 1.00 30.55 370 ASP A C 1
ATOM 2698 O O . ASP A 1 370 ? -28.870 -23.378 -32.914 1.00 30.55 370 ASP A O 1
ATOM 2702 N N . GLU A 1 371 ? -28.574 -22.575 -34.984 1.00 36.41 371 GLU A N 1
ATOM 2703 C CA . GLU A 1 371 ? -28.820 -21.151 -34.732 1.00 36.41 371 GLU A CA 1
ATOM 2704 C C . GLU A 1 371 ? -30.315 -20.800 -34.509 1.00 36.41 371 GLU A C 1
ATOM 2706 O O . GLU A 1 371 ? -30.769 -19.725 -34.893 1.00 36.41 371 GLU A O 1
ATOM 2711 N N . GLN A 1 372 ? -31.135 -21.696 -33.938 1.00 34.34 372 GLN A N 1
ATOM 2712 C CA . GLN A 1 372 ? -32.607 -21.536 -33.968 1.00 34.34 372 GLN A CA 1
ATOM 2713 C C . GLN A 1 372 ? -33.396 -21.700 -32.657 1.00 34.34 372 GLN A C 1
ATOM 2715 O O . GLN A 1 372 ? -34.617 -21.841 -32.718 1.00 34.34 372 GLN A O 1
ATOM 2720 N N . GLN A 1 373 ? -32.790 -21.601 -31.469 1.00 35.28 373 GLN A N 1
ATOM 2721 C CA . GLN A 1 373 ? -33.566 -21.607 -30.209 1.00 35.28 373 GLN A CA 1
ATOM 2722 C C . GLN A 1 373 ? -33.074 -20.607 -29.150 1.00 35.28 373 GLN A C 1
ATOM 2724 O O . GLN A 1 373 ? -32.845 -20.969 -28.001 1.00 35.28 373 GLN A O 1
ATOM 2729 N N . LEU A 1 374 ? -32.958 -19.331 -29.520 1.00 31.17 374 LEU A N 1
ATOM 2730 C CA . LEU A 1 374 ? -32.968 -18.234 -28.546 1.00 31.17 374 LEU A CA 1
ATOM 2731 C C . LEU A 1 374 ? -34.412 -17.732 -28.411 1.00 31.17 374 LEU A C 1
ATOM 2733 O O . LEU A 1 374 ? -35.002 -17.270 -29.390 1.00 31.17 374 LEU A O 1
ATOM 2737 N N . GLU A 1 375 ? -35.006 -17.874 -27.223 1.00 34.00 375 GLU A N 1
ATOM 2738 C CA . GLU A 1 375 ? -36.280 -17.215 -26.917 1.00 34.00 375 GLU A CA 1
ATOM 2739 C C . GLU A 1 375 ? -36.095 -15.685 -26.940 1.00 34.00 375 GLU A C 1
ATOM 2741 O O . GLU A 1 375 ? -35.042 -15.194 -26.531 1.00 34.00 375 GLU A O 1
ATOM 2746 N N . PRO A 1 376 ? -37.079 -14.916 -27.440 1.00 34.53 376 PRO A N 1
ATOM 2747 C CA . PRO A 1 376 ? -36.955 -13.467 -27.534 1.00 34.53 376 PRO A CA 1
ATOM 2748 C C . PRO A 1 376 ? -37.031 -12.796 -26.156 1.00 34.53 376 PRO A C 1
ATOM 2750 O O . PRO A 1 376 ? -37.842 -13.182 -25.313 1.00 34.53 376 PRO A O 1
ATOM 2753 N N . ASP A 1 377 ? -36.230 -11.742 -25.978 1.00 31.59 377 ASP A N 1
ATOM 2754 C CA . ASP A 1 377 ? -36.266 -10.866 -24.804 1.00 31.59 377 ASP A CA 1
ATOM 2755 C C . ASP A 1 377 ? -37.694 -10.368 -24.502 1.00 31.59 377 ASP A C 1
ATOM 2757 O O . ASP A 1 377 ? -38.442 -10.010 -25.424 1.00 31.59 377 ASP A O 1
ATOM 2761 N N . PRO A 1 378 ? -38.095 -10.285 -23.220 1.00 32.50 378 PRO A N 1
ATOM 2762 C CA . PRO A 1 378 ? -39.382 -9.714 -22.853 1.00 32.50 378 PRO A CA 1
ATOM 2763 C C . PRO A 1 378 ? -39.453 -8.219 -23.211 1.00 32.50 378 PRO A C 1
ATOM 2765 O O . PRO A 1 378 ? -38.497 -7.464 -23.031 1.00 32.50 378 PRO A O 1
ATOM 2768 N N . GLU A 1 379 ? -40.618 -7.775 -23.699 1.00 31.00 379 GLU A N 1
ATOM 2769 C CA . GLU A 1 379 ? -40.816 -6.389 -24.141 1.00 31.00 379 GLU A CA 1
ATOM 2770 C C . GLU A 1 379 ? -40.595 -5.349 -23.019 1.00 31.00 379 GLU A C 1
ATOM 2772 O O . GLU A 1 379 ? -41.040 -5.538 -21.881 1.00 31.00 379 GLU A O 1
ATOM 2777 N N . PRO A 1 380 ? -40.007 -4.180 -23.343 1.00 30.23 380 PRO A N 1
ATOM 2778 C CA . PRO A 1 380 ? -39.746 -3.124 -22.375 1.00 30.23 380 PRO A CA 1
ATOM 2779 C C . PRO A 1 380 ? -41.045 -2.477 -21.871 1.00 30.23 380 PRO A C 1
ATOM 2781 O O . PRO A 1 380 ? -41.895 -2.012 -22.638 1.00 30.23 380 PRO A O 1
ATOM 2784 N N . HIS A 1 381 ? -41.184 -2.370 -20.548 1.00 30.27 381 HIS A N 1
ATOM 2785 C CA . HIS A 1 381 ? -42.328 -1.715 -19.919 1.00 30.27 381 HIS A CA 1
ATOM 2786 C C . HIS A 1 381 ? -42.436 -0.227 -20.307 1.00 30.27 381 HIS A C 1
ATOM 2788 O O . HIS A 1 381 ? -41.584 0.604 -19.984 1.00 30.27 381 HIS A O 1
ATOM 2794 N N . ARG A 1 382 ? -43.551 0.133 -20.959 1.00 27.94 382 ARG A N 1
ATOM 2795 C CA . ARG A 1 382 ? -43.932 1.520 -21.271 1.00 27.94 382 ARG A CA 1
ATOM 2796 C C . ARG A 1 382 ? -44.185 2.321 -19.988 1.00 27.94 382 ARG A C 1
ATOM 2798 O O . ARG A 1 382 ? -45.180 2.100 -19.299 1.00 27.94 382 ARG A O 1
ATOM 2805 N N . ARG A 1 383 ? -43.338 3.319 -19.720 1.00 29.67 383 ARG A N 1
ATOM 2806 C CA . ARG A 1 383 ? -43.571 4.349 -18.693 1.00 29.67 383 ARG A CA 1
ATOM 2807 C C . ARG A 1 383 ? -44.858 5.122 -19.003 1.00 29.67 383 ARG A C 1
ATOM 2809 O O . ARG A 1 383 ? -44.957 5.782 -20.036 1.00 29.67 383 ARG A O 1
ATOM 2816 N N . ARG A 1 384 ? -45.831 5.075 -18.088 1.00 28.36 384 ARG A N 1
ATOM 2817 C CA . ARG A 1 384 ? -46.937 6.038 -18.020 1.00 28.36 384 ARG A CA 1
ATOM 2818 C C . ARG A 1 384 ? -46.711 7.007 -16.864 1.00 28.36 384 ARG A C 1
ATOM 2820 O O . ARG A 1 384 ? -46.393 6.624 -15.747 1.00 28.36 384 ARG A O 1
ATOM 2827 N N . THR A 1 385 ? -46.873 8.266 -17.223 1.00 27.80 385 THR A N 1
ATOM 2828 C CA . THR A 1 385 ? -46.689 9.515 -16.496 1.00 27.80 385 THR A CA 1
ATOM 2829 C C . THR A 1 385 ? -47.585 9.638 -15.263 1.00 27.80 385 THR A C 1
ATOM 2831 O O . THR A 1 385 ? -48.798 9.505 -15.395 1.00 27.80 385 THR A O 1
ATOM 2834 N N . VAL A 1 386 ? -47.019 10.041 -14.120 1.00 25.27 386 VAL A N 1
ATOM 2835 C CA . VAL A 1 386 ? -47.695 10.923 -13.151 1.00 25.27 386 VAL A CA 1
ATOM 2836 C C . VAL A 1 386 ? -46.677 11.949 -12.648 1.00 25.27 386 VAL A C 1
ATOM 2838 O O . VAL A 1 386 ? -45.803 11.647 -11.843 1.00 25.27 386 VAL A O 1
ATOM 2841 N N . PHE A 1 387 ? -46.795 13.171 -13.166 1.00 26.03 387 PHE A N 1
ATOM 2842 C CA . PHE A 1 387 ? -46.278 14.389 -12.548 1.00 26.03 387 PHE A CA 1
ATOM 2843 C C . PHE A 1 387 ? -47.222 14.775 -11.404 1.00 26.03 387 PHE A C 1
ATOM 2845 O O . PHE A 1 387 ? -48.405 14.975 -11.667 1.00 26.03 387 PHE A O 1
ATOM 2852 N N . ALA A 1 388 ? -46.704 14.906 -10.181 1.00 25.61 388 ALA A N 1
ATOM 2853 C CA . ALA A 1 388 ? -47.068 15.923 -9.182 1.00 25.61 388 ALA A CA 1
ATOM 2854 C C . ALA A 1 388 ? -46.446 15.558 -7.822 1.00 25.61 388 ALA A C 1
ATOM 2856 O O . ALA A 1 388 ? -46.544 14.411 -7.398 1.00 25.61 388 ALA A O 1
ATOM 2857 N N . SER A 1 389 ? -45.931 16.569 -7.108 1.00 25.02 389 SER A N 1
ATOM 2858 C CA . SER A 1 389 ? -45.518 16.559 -5.682 1.00 25.02 389 SER A CA 1
ATOM 2859 C C . SER A 1 389 ? -44.018 16.429 -5.355 1.00 25.02 389 SER A C 1
ATOM 2861 O O . SER A 1 389 ? -43.651 15.667 -4.470 1.00 25.02 389 SER A O 1
ATOM 2863 N N . VAL A 1 390 ? -43.143 17.229 -5.982 1.00 27.72 390 VAL A N 1
ATOM 2864 C CA . VAL A 1 390 ? -41.824 17.587 -5.380 1.00 27.72 390 VAL A CA 1
ATOM 2865 C C . VAL A 1 390 ? -41.600 19.112 -5.290 1.00 27.72 390 VAL A C 1
ATOM 2867 O O . VAL A 1 390 ? -40.659 19.589 -4.663 1.00 27.72 390 VAL A O 1
ATOM 2870 N N . ALA A 1 391 ? -42.537 19.926 -5.782 1.00 28.56 391 ALA A N 1
ATOM 2871 C CA . ALA A 1 391 ? -42.535 21.372 -5.552 1.00 28.56 391 ALA A CA 1
ATOM 2872 C C . ALA A 1 391 ? -43.124 21.716 -4.167 1.00 28.56 391 ALA A C 1
ATOM 2874 O O . ALA A 1 391 ? -44.230 22.240 -4.079 1.00 28.56 391 ALA A O 1
ATOM 2875 N N . ALA A 1 392 ? -42.420 21.374 -3.081 1.00 26.92 392 ALA A N 1
ATOM 2876 C CA . ALA A 1 392 ? -42.757 21.867 -1.735 1.00 26.92 392 ALA A CA 1
ATOM 2877 C C . ALA A 1 392 ? -41.583 21.942 -0.737 1.00 26.92 392 ALA A C 1
ATOM 2879 O O . ALA A 1 392 ? -41.721 22.627 0.269 1.00 26.92 392 ALA A O 1
ATOM 2880 N N . PHE A 1 393 ? -40.418 21.333 -1.002 1.00 29.77 393 PHE A N 1
ATOM 2881 C CA . PHE A 1 393 ? -39.268 21.411 -0.078 1.00 29.77 393 PHE A CA 1
ATOM 2882 C C . PHE A 1 393 ? -38.103 22.302 -0.546 1.00 29.77 393 PHE A C 1
ATOM 2884 O O . PHE A 1 393 ? -37.157 22.508 0.204 1.00 29.77 393 PHE A O 1
ATOM 2891 N N . ALA A 1 394 ? -38.198 22.926 -1.724 1.00 28.83 394 ALA A N 1
ATOM 2892 C CA . ALA A 1 394 ? -37.146 23.800 -2.262 1.00 28.83 394 ALA A CA 1
ATOM 2893 C C . ALA A 1 394 ? -37.302 25.303 -1.922 1.00 28.83 394 ALA A C 1
ATOM 2895 O O . ALA A 1 394 ? -36.553 26.120 -2.446 1.00 28.83 394 ALA A O 1
ATOM 2896 N N . VAL A 1 395 ? -38.261 25.704 -1.071 1.00 29.48 395 VAL A N 1
ATOM 2897 C CA . VAL A 1 395 ? -38.591 27.138 -0.856 1.00 29.48 395 VAL A CA 1
ATOM 2898 C C . VAL A 1 395 ? -38.392 27.632 0.591 1.00 29.48 395 VAL A C 1
ATOM 2900 O O . VAL A 1 395 ? -38.569 28.813 0.858 1.00 29.48 395 VAL A O 1
ATOM 2903 N N . LEU A 1 396 ? -37.930 26.803 1.535 1.00 31.70 396 LEU A N 1
ATOM 2904 C CA . LEU A 1 396 ? -37.737 27.242 2.937 1.00 31.70 396 LEU A CA 1
ATOM 2905 C C . LEU A 1 396 ? -36.310 27.102 3.500 1.00 31.70 396 LEU A C 1
ATOM 2907 O O . LEU A 1 396 ? -36.105 27.356 4.681 1.00 31.70 396 LEU A O 1
ATOM 2911 N N . GLY A 1 397 ? -35.314 26.791 2.663 1.00 28.91 397 GLY A N 1
ATOM 2912 C CA . GLY A 1 397 ? -33.899 26.700 3.070 1.00 28.91 397 GLY A CA 1
ATOM 2913 C C . GLY A 1 397 ? -32.958 27.745 2.458 1.00 28.91 397 GLY A C 1
ATOM 2914 O O . GLY A 1 397 ? -31.764 27.697 2.719 1.00 28.91 397 GLY A O 1
ATOM 2915 N N . LEU A 1 398 ? -33.463 28.678 1.641 1.00 31.11 398 LEU A N 1
ATOM 2916 C CA . LEU A 1 398 ? -32.643 29.633 0.869 1.00 31.11 398 LEU A CA 1
ATOM 2917 C C . LEU A 1 398 ? -32.784 31.097 1.328 1.00 31.11 398 LEU A C 1
ATOM 2919 O O . LEU A 1 398 ? -32.290 32.009 0.674 1.00 31.11 398 LEU A O 1
ATOM 2923 N N . GLY A 1 399 ? -33.451 31.334 2.462 1.00 29.70 399 GLY A N 1
ATOM 2924 C CA . GLY A 1 399 ? -33.761 32.681 2.959 1.00 29.70 399 GLY A CA 1
ATOM 2925 C C . GLY A 1 399 ? -32.948 33.174 4.161 1.00 29.70 399 GLY A C 1
ATOM 2926 O O . GLY A 1 399 ? -33.159 34.309 4.573 1.00 29.70 399 GLY A O 1
ATOM 2927 N N . ALA A 1 400 ? -32.053 32.365 4.745 1.00 31.80 400 ALA A N 1
ATOM 2928 C CA . ALA A 1 400 ? -31.417 32.691 6.033 1.00 31.80 400 ALA A CA 1
ATOM 2929 C C . ALA A 1 400 ? -29.874 32.720 6.043 1.00 31.80 400 ALA A C 1
ATOM 2931 O O . ALA A 1 400 ? -29.291 32.953 7.096 1.00 31.80 400 ALA A O 1
ATOM 2932 N N . THR A 1 401 ? -29.199 32.552 4.903 1.00 33.75 401 THR A N 1
ATOM 2933 C CA . THR A 1 401 ? -27.721 32.629 4.812 1.00 33.75 401 THR A CA 1
ATOM 2934 C C . THR A 1 401 ? -27.194 33.749 3.910 1.00 33.75 401 THR A C 1
ATOM 2936 O O . THR A 1 401 ? -25.986 33.931 3.814 1.00 33.75 401 THR A O 1
ATOM 2939 N N . LEU A 1 402 ? -28.064 34.558 3.293 1.00 34.25 402 LEU A N 1
ATOM 2940 C CA . LEU A 1 402 ? -27.650 35.571 2.308 1.00 34.25 402 LEU A CA 1
ATOM 2941 C C . LEU A 1 402 ? -27.453 36.998 2.847 1.00 34.25 402 LEU A C 1
ATOM 2943 O O . LEU A 1 402 ? -27.216 37.913 2.066 1.00 34.25 402 LEU A O 1
ATOM 2947 N N . VAL A 1 403 ? -27.489 37.224 4.164 1.00 38.19 403 VAL A N 1
ATOM 2948 C CA . VAL A 1 403 ? -27.181 38.546 4.739 1.00 38.19 403 VAL A CA 1
ATOM 2949 C C . VAL A 1 403 ? -26.403 38.367 6.044 1.00 38.19 403 VAL A C 1
ATOM 2951 O O . VAL A 1 403 ? -26.992 38.337 7.120 1.00 38.19 403 VAL A O 1
ATOM 2954 N N . GLY A 1 404 ? -25.079 38.203 5.966 1.00 33.41 404 GLY A N 1
ATOM 2955 C CA . GLY A 1 404 ? -24.261 38.159 7.186 1.00 33.41 404 GLY A CA 1
ATOM 2956 C C . GLY A 1 404 ? -22.746 37.995 7.042 1.00 33.41 404 GLY A C 1
ATOM 2957 O O . GLY A 1 404 ? -22.038 38.484 7.912 1.00 33.41 404 GLY A O 1
ATOM 2958 N N . GLY A 1 405 ? -22.226 37.365 5.980 1.00 31.69 405 GLY A N 1
ATOM 2959 C CA . GLY A 1 405 ? -20.778 37.075 5.881 1.00 31.69 405 GLY A CA 1
ATOM 2960 C C . GLY A 1 405 ? -20.040 37.638 4.660 1.00 31.69 405 GLY A C 1
ATOM 2961 O O . GLY A 1 405 ? -18.823 37.764 4.689 1.00 31.69 405 GLY A O 1
ATOM 2962 N N . GLY A 1 406 ? -20.748 38.011 3.592 1.00 28.81 406 GLY A N 1
ATOM 2963 C CA . GLY A 1 406 ? -20.148 38.274 2.274 1.00 28.81 406 GLY A CA 1
ATOM 2964 C C . GLY A 1 406 ? -19.554 39.669 2.046 1.00 28.81 406 GLY A C 1
ATOM 2965 O O . GLY A 1 406 ? -19.583 40.138 0.916 1.00 28.81 406 GLY A O 1
ATOM 2966 N N . LEU A 1 407 ? -19.080 40.36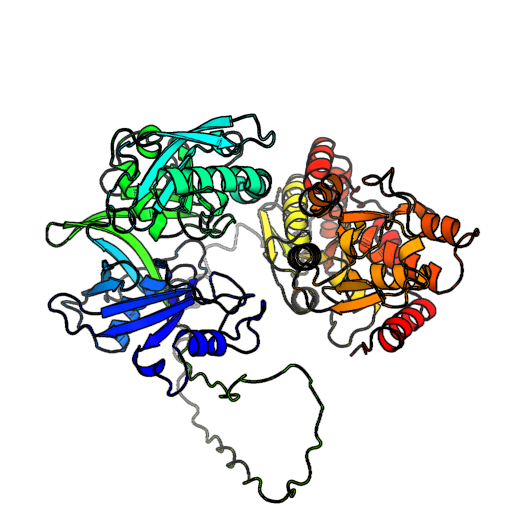9 3.082 1.00 36.00 407 LEU A N 1
ATOM 2967 C CA . LEU A 1 407 ? -18.525 41.727 2.929 1.00 36.00 407 LEU A CA 1
ATOM 2968 C C . LEU A 1 407 ? -17.086 41.901 3.440 1.00 36.00 407 LEU A C 1
ATOM 2970 O O . LEU A 1 407 ? -16.603 43.029 3.420 1.00 36.00 407 LEU A O 1
ATOM 2974 N N . LEU A 1 408 ? -16.391 40.836 3.871 1.00 36.72 408 LEU A N 1
ATOM 2975 C CA . LEU A 1 408 ? -15.016 40.972 4.386 1.00 36.72 408 LEU A CA 1
ATOM 2976 C C . LEU A 1 408 ? -13.954 40.007 3.838 1.00 36.72 408 LEU A C 1
ATOM 2978 O O . LEU A 1 408 ? -12.797 40.245 4.143 1.00 36.72 408 LEU A O 1
ATOM 2982 N N . ASN A 1 409 ? -14.279 39.025 2.994 1.00 34.19 409 ASN A N 1
ATOM 2983 C CA . ASN A 1 409 ? -13.271 38.294 2.214 1.00 34.19 409 ASN A CA 1
ATOM 2984 C C . ASN A 1 409 ? -13.789 38.116 0.778 1.00 34.19 409 ASN A C 1
ATOM 2986 O O . ASN A 1 409 ? -14.879 37.555 0.617 1.00 34.19 409 ASN A O 1
ATOM 2990 N N . PRO A 1 410 ? -13.085 38.608 -0.259 1.00 34.09 410 PRO A N 1
ATOM 2991 C CA . PRO A 1 410 ? -13.342 38.148 -1.620 1.00 34.09 410 PRO A CA 1
ATOM 2992 C C . PRO A 1 410 ? -13.092 36.627 -1.699 1.00 34.09 410 PRO A C 1
ATOM 2994 O O . PRO A 1 410 ? -12.384 36.092 -0.843 1.00 34.09 410 PRO A O 1
ATOM 2997 N N . PRO A 1 411 ? -13.688 35.909 -2.672 1.00 37.75 411 PRO A N 1
ATOM 2998 C CA . PRO A 1 411 ? -13.215 34.566 -2.994 1.00 37.75 411 PRO A CA 1
ATOM 2999 C C . PRO A 1 411 ? -11.713 34.668 -3.267 1.00 37.75 411 PRO A C 1
ATOM 3001 O O . PRO A 1 411 ? -11.299 35.549 -4.022 1.00 37.75 411 PRO A O 1
ATOM 3004 N N . ALA A 1 412 ? -10.920 33.854 -2.578 1.00 46.16 412 ALA A N 1
ATOM 3005 C CA . ALA A 1 412 ? -9.502 33.759 -2.861 1.00 46.16 412 ALA A CA 1
ATOM 3006 C C . ALA A 1 412 ? -9.353 33.227 -4.295 1.00 46.16 412 ALA A C 1
ATOM 3008 O O . ALA A 1 412 ? -10.118 32.367 -4.740 1.00 46.16 412 ALA A O 1
ATOM 3009 N N . THR A 1 413 ? -8.497 33.887 -5.065 1.00 57.56 413 THR A N 1
ATOM 3010 C CA . THR A 1 413 ? -8.191 33.539 -6.447 1.00 57.56 413 THR A CA 1
ATOM 3011 C C . THR A 1 413 ? -6.683 33.579 -6.543 1.00 57.56 413 THR A C 1
ATOM 3013 O O . THR A 1 413 ? -6.114 34.633 -6.304 1.00 57.56 413 THR A O 1
ATOM 3016 N N . THR A 1 414 ? -6.053 32.502 -6.978 1.00 66.94 414 THR A N 1
ATOM 3017 C CA . THR A 1 414 ? -4.620 32.443 -7.335 1.00 66.94 414 THR A CA 1
ATOM 3018 C C . THR A 1 414 ? -4.259 33.310 -8.552 1.00 66.94 414 THR A C 1
ATOM 3020 O O . THR A 1 414 ? -3.106 33.351 -8.977 1.00 66.94 414 THR A O 1
ATOM 3023 N N . ALA A 1 415 ? -5.240 34.006 -9.141 1.00 63.47 415 ALA A N 1
ATOM 3024 C CA . ALA A 1 415 ? -5.087 34.877 -10.301 1.00 63.47 415 ALA A CA 1
ATOM 3025 C C . ALA A 1 415 ? -4.218 36.123 -10.049 1.00 63.47 415 ALA A C 1
ATOM 3027 O O . ALA A 1 415 ? -3.930 36.828 -11.008 1.00 63.47 415 ALA A O 1
ATOM 3028 N N . ASP A 1 416 ? -3.846 36.408 -8.798 1.00 65.12 416 ASP A N 1
ATOM 3029 C CA . ASP A 1 416 ? -2.864 37.427 -8.403 1.00 65.12 416 ASP A CA 1
ATOM 3030 C C . ASP A 1 416 ? -1.528 36.822 -7.917 1.00 65.12 416 ASP A C 1
ATOM 3032 O O . ASP A 1 416 ? -0.668 37.542 -7.399 1.00 65.12 416 ASP A O 1
ATOM 3036 N N . GLY A 1 417 ? -1.353 35.504 -8.070 1.00 64.62 417 GLY A N 1
ATOM 3037 C CA . GLY A 1 417 ? -0.168 34.772 -7.632 1.00 64.62 417 GLY A CA 1
ATOM 3038 C C . GLY A 1 417 ? -0.083 34.532 -6.121 1.00 64.62 417 GLY A C 1
ATOM 3039 O O . GLY A 1 417 ? 0.999 34.192 -5.641 1.00 64.62 417 GLY A O 1
ATOM 3040 N N . ASP A 1 418 ? -1.173 34.700 -5.361 1.00 75.62 418 ASP A N 1
ATOM 3041 C CA . ASP A 1 418 ? -1.214 34.406 -3.924 1.00 75.62 418 ASP A CA 1
ATOM 3042 C C . ASP A 1 418 ? -1.896 33.056 -3.637 1.00 75.62 418 ASP A C 1
ATOM 3044 O O . ASP A 1 418 ? -3.056 32.835 -3.982 1.00 75.62 418 ASP A O 1
ATOM 3048 N N . TYR A 1 419 ? -1.170 32.144 -2.983 1.00 86.56 419 TYR A N 1
ATOM 3049 C CA . TYR A 1 419 ? -1.681 30.842 -2.536 1.00 86.56 419 TYR A CA 1
ATOM 3050 C C . TYR A 1 419 ? -2.019 30.824 -1.031 1.00 86.56 419 TYR A C 1
ATOM 3052 O O . TYR A 1 419 ? -2.269 29.762 -0.452 1.00 86.56 419 TYR A O 1
ATOM 3060 N N . ALA A 1 420 ? -2.024 31.975 -0.352 1.00 84.44 420 ALA A N 1
ATOM 3061 C CA . ALA A 1 420 ? -2.332 32.050 1.071 1.00 84.44 420 ALA A CA 1
ATOM 3062 C C . ALA A 1 420 ? -3.759 31.565 1.381 1.00 84.44 420 ALA A C 1
ATOM 3064 O O . ALA A 1 420 ? -4.757 32.164 0.985 1.00 84.44 420 ALA A O 1
ATOM 3065 N N . GLY A 1 421 ? -3.856 30.496 2.177 1.00 79.00 421 GLY A N 1
ATOM 3066 C CA . GLY A 1 421 ? -5.135 29.876 2.536 1.00 79.00 421 GLY A CA 1
ATOM 3067 C C . GLY A 1 421 ? -5.683 28.899 1.493 1.00 79.00 421 GLY A C 1
ATOM 3068 O O . GLY A 1 421 ? -6.733 28.305 1.742 1.00 79.00 421 GLY A O 1
ATOM 3069 N N . GLU A 1 422 ? -4.966 28.692 0.386 1.00 87.69 422 GLU A N 1
ATOM 3070 C CA . GLU A 1 422 ? -5.289 27.692 -0.630 1.00 87.69 422 GLU A CA 1
ATOM 3071 C C . GLU A 1 422 ? -4.734 26.307 -0.274 1.00 87.69 422 GLU A C 1
ATOM 3073 O O . GLU A 1 422 ? -3.988 26.116 0.692 1.00 87.69 422 GLU A O 1
ATOM 3078 N N . THR A 1 423 ? -5.116 25.298 -1.055 1.00 90.31 423 THR A N 1
ATOM 3079 C CA . THR A 1 423 ? -4.557 23.943 -0.977 1.00 90.31 423 THR A CA 1
ATOM 3080 C C . THR A 1 423 ? -4.178 23.472 -2.372 1.00 90.31 423 THR A C 1
ATOM 3082 O O . THR A 1 423 ? -5.035 23.378 -3.243 1.00 90.31 423 THR A O 1
ATOM 3085 N N . LEU A 1 424 ? -2.902 23.136 -2.565 1.00 93.25 424 LEU A N 1
ATOM 3086 C CA . LEU A 1 424 ? -2.406 22.553 -3.801 1.00 93.25 424 LEU A CA 1
ATOM 3087 C C . LEU A 1 424 ? -2.754 21.061 -3.838 1.00 93.25 424 LEU A C 1
ATOM 3089 O O . LEU A 1 424 ? -2.197 20.245 -3.093 1.00 93.25 424 LEU A O 1
ATOM 3093 N N . GLN A 1 425 ? -3.685 20.705 -4.715 1.00 95.62 425 GLN A N 1
ATOM 3094 C CA . GLN A 1 425 ? -4.097 19.339 -4.977 1.00 95.62 425 GLN A CA 1
ATOM 3095 C C . GLN A 1 425 ? -3.230 18.715 -6.076 1.00 95.62 425 GLN A C 1
ATOM 3097 O O . GLN A 1 425 ? -3.194 19.196 -7.204 1.00 95.62 425 GLN A O 1
ATOM 3102 N N . MET A 1 426 ? -2.570 17.596 -5.776 1.00 97.00 426 MET A N 1
ATOM 3103 C CA . MET A 1 426 ? -1.837 16.809 -6.774 1.00 97.00 426 MET A CA 1
ATOM 3104 C C . MET A 1 426 ? -2.604 15.534 -7.107 1.00 97.00 426 MET A C 1
ATOM 3106 O O . MET A 1 426 ? -2.690 14.618 -6.288 1.00 97.00 426 MET A O 1
ATOM 3110 N N . VAL A 1 427 ? -3.138 15.460 -8.324 1.00 96.50 427 VAL A N 1
ATOM 3111 C CA . VAL A 1 427 ? -3.813 14.272 -8.847 1.00 96.50 427 VAL A CA 1
ATOM 3112 C C . VAL A 1 427 ? -2.772 13.262 -9.299 1.00 96.50 427 VAL A C 1
ATOM 3114 O O . VAL A 1 427 ? -2.063 13.459 -10.285 1.00 96.50 427 VAL A O 1
ATOM 3117 N N . ILE A 1 428 ? -2.698 12.153 -8.574 1.00 94.56 428 ILE A N 1
ATOM 3118 C CA . ILE A 1 428 ? -1.803 11.033 -8.830 1.00 94.56 428 ILE A CA 1
ATOM 3119 C C . ILE A 1 428 ? -2.626 9.949 -9.531 1.00 94.56 428 ILE A C 1
ATOM 3121 O O . ILE A 1 428 ? -3.416 9.275 -8.873 1.00 94.56 428 ILE A O 1
ATOM 3125 N N . PRO A 1 429 ? -2.465 9.710 -10.843 1.00 89.75 429 PRO A N 1
ATOM 3126 C CA . PRO A 1 429 ? -3.298 8.763 -11.590 1.00 89.75 429 PRO A CA 1
ATOM 3127 C C . PRO A 1 429 ? -2.943 7.285 -11.313 1.00 89.75 429 PRO A C 1
ATOM 3129 O O . PRO A 1 429 ? -3.129 6.405 -12.146 1.00 89.75 429 PRO A O 1
ATOM 3132 N N . LEU A 1 430 ? -2.385 6.980 -10.143 1.00 80.25 430 LEU A N 1
ATOM 3133 C CA . LEU A 1 430 ? -1.923 5.656 -9.738 1.00 80.25 430 LEU A CA 1
ATOM 3134 C C . LEU A 1 430 ? -2.312 5.384 -8.283 1.00 80.25 430 LEU A C 1
ATOM 3136 O O . LEU A 1 430 ? -2.599 6.304 -7.519 1.00 80.25 430 LEU A O 1
ATOM 3140 N N . ALA A 1 431 ? -2.320 4.106 -7.904 1.00 62.69 431 ALA A N 1
ATOM 3141 C CA . ALA A 1 431 ? -2.625 3.692 -6.539 1.00 62.69 431 ALA A CA 1
ATOM 3142 C C . ALA A 1 431 ? -1.567 4.189 -5.537 1.00 62.69 431 ALA A C 1
ATOM 3144 O O . ALA A 1 431 ? -0.416 4.450 -5.899 1.00 62.69 431 ALA A O 1
ATOM 3145 N N . GLU A 1 432 ? -1.973 4.295 -4.275 1.00 69.50 432 GLU A N 1
ATOM 3146 C CA . GLU A 1 432 ? -1.109 4.692 -3.160 1.00 69.50 432 GLU A CA 1
ATOM 3147 C C . GLU A 1 432 ? 0.047 3.698 -2.944 1.00 69.50 432 GLU A C 1
ATOM 3149 O O . GLU A 1 432 ? -0.094 2.493 -3.167 1.00 69.50 432 GLU A O 1
ATOM 3154 N N . GLY A 1 433 ? 1.199 4.198 -2.488 1.00 52.84 433 GLY A N 1
ATOM 3155 C CA . GLY A 1 433 ? 2.361 3.393 -2.091 1.00 52.84 433 GLY A CA 1
ATOM 3156 C C . GLY A 1 433 ? 3.321 2.985 -3.218 1.00 52.84 433 GLY A C 1
ATOM 3157 O O . GLY A 1 433 ? 4.336 2.345 -2.948 1.00 52.84 433 GLY A O 1
ATOM 3158 N N . GLY A 1 434 ? 3.039 3.341 -4.477 1.00 62.50 434 GLY A N 1
ATOM 3159 C CA . GLY A 1 434 ? 3.946 3.121 -5.613 1.00 62.50 434 GLY A CA 1
ATOM 3160 C C . GLY A 1 434 ? 4.991 4.233 -5.789 1.00 62.50 434 GLY A C 1
ATOM 3161 O O . GLY A 1 434 ? 4.830 5.340 -5.291 1.00 62.50 434 GLY A O 1
ATOM 3162 N N . GLY A 1 435 ? 6.042 3.996 -6.585 1.00 71.69 435 GLY A N 1
ATOM 3163 C CA . GLY A 1 435 ? 7.143 4.963 -6.756 1.00 71.69 435 GLY A CA 1
ATOM 3164 C C . GLY A 1 435 ? 6.752 6.333 -7.343 1.00 71.69 435 GLY A C 1
ATOM 3165 O O . GLY A 1 435 ? 7.492 7.304 -7.173 1.00 71.69 435 GLY A O 1
ATOM 3166 N N . THR A 1 436 ? 5.614 6.440 -8.035 1.00 81.44 436 THR A N 1
ATOM 3167 C CA . THR A 1 436 ? 5.044 7.737 -8.449 1.00 81.44 436 THR A CA 1
ATOM 3168 C C . THR A 1 436 ? 4.320 8.429 -7.296 1.00 81.44 436 THR A C 1
ATOM 3170 O O . THR A 1 436 ? 4.483 9.631 -7.140 1.00 81.44 436 THR A O 1
ATOM 3173 N N . ASP A 1 437 ? 3.588 7.686 -6.463 1.00 77.56 437 ASP A N 1
ATOM 3174 C CA . ASP A 1 437 ? 2.913 8.217 -5.273 1.00 77.56 437 ASP A CA 1
ATOM 3175 C C . ASP A 1 437 ? 3.928 8.720 -4.237 1.00 77.56 437 ASP A C 1
ATOM 3177 O O . ASP A 1 437 ? 3.838 9.860 -3.789 1.00 77.56 437 ASP A O 1
ATOM 3181 N N . THR A 1 438 ? 4.970 7.929 -3.955 1.00 76.69 438 THR A N 1
ATOM 3182 C CA . THR A 1 438 ? 6.091 8.345 -3.096 1.00 76.69 438 THR A CA 1
ATOM 3183 C C . THR A 1 438 ? 6.749 9.621 -3.614 1.00 76.69 438 THR A C 1
ATOM 3185 O O . THR A 1 438 ? 7.006 10.541 -2.847 1.00 76.69 438 THR A O 1
ATOM 3188 N N . TRP A 1 439 ? 6.995 9.697 -4.925 1.00 88.62 439 TRP A N 1
ATOM 3189 C CA . TRP A 1 439 ? 7.593 10.880 -5.538 1.00 88.62 439 TRP A CA 1
ATOM 3190 C C . TRP A 1 439 ? 6.691 12.106 -5.440 1.00 88.62 439 TRP A C 1
ATOM 3192 O O . TRP A 1 439 ? 7.167 13.161 -5.047 1.00 88.62 439 TRP A O 1
ATOM 3202 N N . ALA A 1 440 ? 5.402 11.965 -5.752 1.00 91.12 440 ALA A N 1
ATOM 3203 C CA . ALA A 1 440 ? 4.456 13.075 -5.727 1.00 91.12 440 ALA A CA 1
ATOM 3204 C C . ALA A 1 440 ? 4.278 13.635 -4.315 1.00 91.12 440 ALA A C 1
ATOM 3206 O O . ALA A 1 440 ? 4.250 14.846 -4.134 1.00 91.12 440 ALA A O 1
ATOM 3207 N N . ARG A 1 441 ? 4.205 12.760 -3.306 1.00 89.69 441 ARG A N 1
ATOM 3208 C CA . ARG A 1 441 ? 4.106 13.169 -1.901 1.00 89.69 441 ARG A CA 1
ATOM 3209 C C . ARG A 1 441 ? 5.374 13.866 -1.430 1.00 89.69 441 ARG A C 1
ATOM 3211 O O . ARG A 1 441 ? 5.272 14.939 -0.855 1.00 89.69 441 ARG A O 1
ATOM 3218 N N . PHE A 1 442 ? 6.541 13.298 -1.733 1.00 89.19 442 PHE A N 1
ATOM 3219 C CA . PHE A 1 442 ? 7.828 13.881 -1.360 1.00 89.19 442 PHE A CA 1
ATOM 3220 C C . PHE A 1 442 ? 8.057 15.247 -2.025 1.00 89.19 442 PHE A C 1
ATOM 3222 O O . PHE A 1 442 ? 8.284 16.237 -1.340 1.00 89.19 442 PHE A O 1
ATOM 3229 N N . VAL A 1 443 ? 7.945 15.322 -3.357 1.00 93.56 443 VAL A N 1
ATOM 3230 C CA . VAL A 1 443 ? 8.147 16.576 -4.101 1.00 93.56 443 VAL A CA 1
ATOM 3231 C C . VAL A 1 443 ? 7.067 17.594 -3.753 1.00 93.56 443 VAL A C 1
ATOM 3233 O O . VAL A 1 443 ? 7.384 18.761 -3.582 1.00 93.56 443 VAL A O 1
ATOM 3236 N N . GLY A 1 444 ? 5.807 17.174 -3.615 1.00 93.12 444 GLY A N 1
ATOM 3237 C CA . GLY A 1 444 ? 4.706 18.072 -3.281 1.00 93.12 444 GLY A CA 1
ATOM 3238 C C . GLY A 1 444 ? 4.822 18.688 -1.890 1.00 93.12 444 GLY A C 1
ATOM 3239 O O . GLY A 1 444 ? 4.603 19.886 -1.754 1.00 93.12 444 GLY A O 1
ATOM 3240 N N . GLN A 1 445 ? 5.216 17.906 -0.877 1.00 92.25 445 GLN A N 1
ATOM 3241 C CA . GLN A 1 445 ? 5.425 18.409 0.487 1.00 92.25 445 GLN A CA 1
ATOM 3242 C C . GLN A 1 445 ? 6.536 19.456 0.573 1.00 92.25 445 GLN A C 1
ATOM 3244 O O . GLN A 1 445 ? 6.384 20.426 1.313 1.00 92.25 445 GLN A O 1
ATOM 3249 N N . GLU A 1 446 ? 7.628 19.258 -0.165 1.00 93.75 446 GLU A N 1
ATOM 3250 C CA . GLU A 1 446 ? 8.746 20.204 -0.204 1.00 93.75 446 GLU A CA 1
ATOM 3251 C C . GLU A 1 446 ? 8.382 21.432 -1.062 1.00 93.75 446 GLU A C 1
ATOM 3253 O O . GLU A 1 446 ? 8.550 22.562 -0.619 1.00 93.75 446 GLU A O 1
ATOM 3258 N N . LEU A 1 447 ? 7.749 21.235 -2.227 1.00 94.38 447 LEU A N 1
ATOM 3259 C CA . LEU A 1 447 ? 7.353 22.321 -3.133 1.00 94.38 447 LEU A CA 1
ATOM 3260 C C . LEU A 1 447 ? 6.415 23.341 -2.475 1.00 94.38 447 LEU A C 1
ATOM 3262 O O . LEU A 1 447 ? 6.590 24.538 -2.679 1.00 94.38 447 LEU A O 1
ATOM 3266 N N . VAL A 1 448 ? 5.429 22.906 -1.678 1.00 93.56 448 VAL A N 1
ATOM 3267 C CA . VAL A 1 448 ? 4.496 23.852 -1.032 1.00 93.56 448 VAL A CA 1
ATOM 3268 C C . VAL A 1 448 ? 5.168 24.773 -0.009 1.00 93.56 448 VAL A C 1
ATOM 3270 O O . VAL A 1 448 ? 4.599 25.812 0.309 1.00 93.56 448 VAL A O 1
ATOM 3273 N N . GLN A 1 449 ? 6.367 24.440 0.487 1.00 91.19 449 GLN A N 1
ATOM 3274 C CA . GLN A 1 449 ? 7.121 25.322 1.390 1.00 91.19 449 GLN A CA 1
ATOM 3275 C C . GLN A 1 449 ? 7.709 26.535 0.660 1.00 91.19 449 GLN A C 1
ATOM 3277 O O . GLN A 1 449 ? 7.811 27.612 1.255 1.00 91.19 449 GLN A O 1
ATOM 3282 N N . ASP A 1 450 ? 8.034 26.355 -0.623 1.00 88.12 450 ASP A N 1
ATOM 3283 C CA . ASP A 1 450 ? 8.653 27.360 -1.494 1.00 88.12 450 ASP A CA 1
ATOM 3284 C C . ASP A 1 450 ? 7.621 28.154 -2.309 1.00 88.12 450 ASP A C 1
ATOM 3286 O O . ASP A 1 450 ? 7.958 29.129 -2.984 1.00 88.12 450 ASP A O 1
ATOM 3290 N N . ILE A 1 451 ? 6.341 27.771 -2.253 1.00 91.00 451 ILE A N 1
ATOM 3291 C CA . ILE A 1 451 ? 5.247 28.551 -2.838 1.00 91.00 451 ILE A CA 1
ATOM 3292 C C . ILE A 1 451 ? 4.871 29.689 -1.874 1.00 91.00 451 ILE A C 1
ATOM 3294 O O . ILE A 1 451 ? 4.515 29.429 -0.717 1.00 91.00 451 ILE A O 1
ATOM 3298 N N . PRO A 1 452 ? 4.886 30.962 -2.317 1.00 87.50 452 PRO A N 1
ATOM 3299 C CA . PRO A 1 452 ? 4.398 32.077 -1.511 1.00 87.50 452 PRO A CA 1
ATOM 3300 C C . PRO A 1 452 ? 2.976 31.853 -0.988 1.00 87.50 452 PRO A C 1
ATOM 3302 O O . PRO A 1 452 ? 2.076 31.479 -1.729 1.00 87.50 452 PRO A O 1
ATOM 3305 N N . GLY A 1 453 ? 2.784 32.076 0.313 1.00 85.44 453 GLY A N 1
ATOM 3306 C CA . GLY A 1 453 ? 1.526 31.775 1.006 1.00 85.44 453 GLY A CA 1
ATOM 3307 C C . GLY A 1 453 ? 1.472 30.380 1.637 1.00 85.44 453 GLY A C 1
ATOM 3308 O O . GLY A 1 453 ? 0.597 30.157 2.472 1.00 85.44 453 GLY A O 1
ATOM 3309 N N . GLN A 1 454 ? 2.433 29.499 1.320 1.00 89.56 454 GLN A N 1
ATOM 3310 C CA . GLN A 1 454 ? 2.585 28.145 1.871 1.00 89.56 454 GLN A CA 1
ATOM 3311 C C . GLN A 1 454 ? 1.256 27.375 1.904 1.00 89.56 454 GLN A C 1
ATOM 3313 O O . GLN A 1 454 ? 0.740 27.081 2.990 1.00 89.56 454 GLN A O 1
ATOM 3318 N N . PRO A 1 455 ? 0.654 27.101 0.729 1.00 91.12 455 PRO A N 1
ATOM 3319 C CA . PRO A 1 455 ? -0.639 26.437 0.663 1.00 91.12 455 PRO A CA 1
ATOM 3320 C C . PRO A 1 455 ? -0.603 25.068 1.345 1.00 91.12 455 PRO A C 1
ATOM 3322 O O . PRO A 1 455 ? 0.438 24.418 1.470 1.00 91.12 455 PRO A O 1
ATOM 3325 N N . GLY A 1 456 ? -1.781 24.587 1.738 1.00 90.00 456 GLY A N 1
ATOM 3326 C CA . GLY A 1 456 ? -1.942 23.191 2.128 1.00 90.00 456 GLY A CA 1
ATOM 3327 C C . GLY A 1 456 ? -1.534 22.247 0.992 1.00 90.00 456 GLY A C 1
ATOM 3328 O O . GLY A 1 456 ? -1.562 22.613 -0.181 1.00 90.00 456 GLY A O 1
ATOM 3329 N N . PHE A 1 457 ? -1.202 21.004 1.329 1.00 94.00 457 PHE A N 1
ATOM 3330 C CA . PHE A 1 457 ? -0.872 19.969 0.350 1.00 94.00 457 PHE A CA 1
ATOM 3331 C C . PHE A 1 457 ? -1.893 18.829 0.400 1.00 94.00 457 PHE A C 1
ATOM 3333 O O . PHE A 1 457 ? -2.117 18.244 1.462 1.00 94.00 457 PHE A O 1
ATOM 3340 N N . ALA A 1 458 ? -2.491 18.494 -0.747 1.00 90.06 458 ALA A N 1
ATOM 3341 C CA . ALA A 1 458 ? -3.479 17.424 -0.873 1.00 90.06 458 ALA A CA 1
ATOM 3342 C C . ALA A 1 458 ? -3.130 16.451 -2.019 1.00 90.06 458 ALA A C 1
ATOM 3344 O O . ALA A 1 458 ? -3.510 16.672 -3.169 1.00 90.06 458 ALA A O 1
ATOM 3345 N N . PRO A 1 459 ? -2.435 15.338 -1.742 1.00 87.75 459 PRO A N 1
ATOM 3346 C CA . PRO A 1 459 ? -2.261 14.270 -2.723 1.00 87.75 459 PRO A CA 1
ATOM 3347 C C . PRO A 1 459 ? -3.571 13.483 -2.894 1.00 87.75 459 PRO A C 1
ATOM 3349 O O . PRO A 1 459 ? -4.149 13.008 -1.914 1.00 87.75 459 PRO A O 1
ATOM 3352 N N . VAL A 1 460 ? -4.028 13.317 -4.137 1.00 88.56 460 VAL A N 1
ATOM 3353 C CA . VAL A 1 460 ? -5.276 12.616 -4.483 1.00 88.56 460 VAL A CA 1
ATOM 3354 C C . VAL A 1 460 ? -4.984 11.501 -5.479 1.00 88.56 460 VAL A C 1
ATOM 3356 O O . VAL A 1 460 ? -4.676 11.756 -6.640 1.00 88.56 460 VAL A O 1
ATOM 3359 N N . ASN A 1 461 ? -5.097 10.249 -5.036 1.00 86.06 461 ASN A N 1
ATOM 3360 C CA . ASN A 1 461 ? -4.868 9.082 -5.884 1.00 86.06 461 ASN A CA 1
ATOM 3361 C C . ASN A 1 461 ? -6.127 8.699 -6.674 1.00 86.06 461 ASN A C 1
ATOM 3363 O O . ASN A 1 461 ? -7.155 8.339 -6.102 1.00 86.06 461 ASN A O 1
ATOM 3367 N N . GLU A 1 462 ? -6.016 8.697 -7.999 1.00 83.38 462 GLU A N 1
ATOM 3368 C CA . GLU A 1 462 ? -7.061 8.283 -8.937 1.00 83.38 462 GLU A CA 1
ATOM 3369 C C . GLU A 1 462 ? -6.562 7.205 -9.891 1.00 83.38 462 GLU A C 1
ATOM 3371 O O . GLU A 1 462 ? -6.318 7.415 -11.081 1.00 83.38 462 GLU A O 1
ATOM 3376 N N . ALA A 1 463 ? -6.390 6.014 -9.332 1.00 74.44 463 ALA A N 1
ATOM 3377 C CA . ALA A 1 463 ? -5.919 4.859 -10.072 1.00 74.44 463 ALA A CA 1
ATOM 3378 C C . ALA A 1 463 ? -6.952 4.349 -11.094 1.00 74.44 463 ALA A C 1
ATOM 3380 O O . ALA A 1 463 ? -8.160 4.359 -10.856 1.00 74.44 463 ALA A O 1
ATOM 3381 N N . GLY A 1 464 ? -6.459 3.799 -12.203 1.00 66.69 464 GLY A N 1
ATOM 3382 C CA . GLY A 1 464 ? -7.272 3.046 -13.160 1.00 66.69 464 GLY A CA 1
ATOM 3383 C C . GLY A 1 464 ? -6.725 3.116 -14.582 1.00 66.69 464 GLY A C 1
ATOM 3384 O O . GLY A 1 464 ? -6.227 4.157 -15.004 1.00 66.69 464 GLY A O 1
ATOM 3385 N N . GLY A 1 465 ? -6.811 1.998 -15.314 1.00 67.38 465 GLY A N 1
ATOM 3386 C CA . GLY A 1 465 ? -6.463 1.925 -16.738 1.00 67.38 465 GLY A CA 1
ATOM 3387 C C . GLY A 1 465 ? -5.069 2.465 -17.064 1.00 67.38 465 GLY A C 1
ATOM 3388 O O . GLY A 1 465 ? -4.960 3.347 -17.898 1.00 67.38 465 GLY A O 1
ATOM 3389 N N . GLU A 1 466 ? -4.019 2.008 -16.371 1.00 72.69 466 GLU A N 1
ATOM 3390 C CA . GLU A 1 466 ? -2.624 2.478 -16.566 1.00 72.69 466 GLU A CA 1
ATOM 3391 C C . GLU A 1 466 ? -2.382 3.962 -16.210 1.00 72.69 466 GLU A C 1
ATOM 3393 O O . GLU A 1 466 ? -1.310 4.508 -16.461 1.00 72.69 466 GLU A O 1
ATOM 3398 N N . GLY A 1 467 ? -3.356 4.598 -15.560 1.00 79.50 467 GLY A N 1
ATOM 3399 C CA . GLY A 1 467 ? -3.376 6.024 -15.244 1.00 79.50 467 GLY A CA 1
ATOM 3400 C C . GLY A 1 467 ? -4.243 6.851 -16.185 1.00 79.50 467 GLY A C 1
ATOM 3401 O O . GLY A 1 467 ? -4.481 8.029 -15.932 1.00 79.50 467 GLY A O 1
ATOM 3402 N N . ILE A 1 468 ? -4.816 6.222 -17.212 1.00 85.38 468 ILE A N 1
ATOM 3403 C CA . ILE A 1 468 ? -5.703 6.883 -18.168 1.00 85.38 468 ILE A CA 1
ATOM 3404 C C . ILE A 1 468 ? -6.951 7.434 -17.474 1.00 85.38 468 ILE A C 1
ATOM 3406 O O . ILE A 1 468 ? -7.396 8.523 -17.821 1.00 85.38 468 ILE A O 1
ATOM 3410 N N . THR A 1 469 ? -7.510 6.734 -16.479 1.00 83.50 469 THR A N 1
ATOM 3411 C CA . THR A 1 469 ? -8.736 7.183 -15.798 1.00 83.50 469 THR A CA 1
ATOM 3412 C C . THR A 1 469 ? -8.534 8.521 -15.086 1.00 83.50 469 THR A C 1
ATOM 3414 O O . THR A 1 469 ? -9.272 9.466 -15.365 1.00 83.50 469 THR A O 1
ATOM 3417 N N . GLY A 1 470 ? -7.529 8.617 -14.209 1.00 84.69 470 GLY A N 1
ATOM 3418 C CA . GLY A 1 470 ? -7.231 9.847 -13.470 1.00 84.69 470 GLY A CA 1
ATOM 3419 C C . GLY A 1 470 ? -6.773 10.981 -14.388 1.00 84.69 470 GLY A C 1
ATOM 3420 O O . GLY A 1 470 ? -7.233 12.111 -14.248 1.00 84.69 470 GLY A O 1
ATOM 3421 N N . SER A 1 471 ? -5.947 10.682 -15.397 1.00 95.12 471 SER A N 1
ATOM 3422 C CA . SER A 1 471 ? -5.509 11.688 -16.374 1.00 95.12 471 SER A CA 1
ATOM 3423 C C . SER A 1 471 ? -6.655 12.200 -17.258 1.00 95.12 471 SER A C 1
ATOM 3425 O O . SER A 1 471 ? -6.736 13.400 -17.508 1.00 95.12 471 SER A O 1
ATOM 3427 N N . ASN A 1 472 ? -7.586 11.334 -17.683 1.00 93.38 472 ASN A N 1
ATOM 3428 C CA . ASN A 1 472 ? -8.795 11.744 -18.409 1.00 93.38 472 ASN A CA 1
ATOM 3429 C C . ASN A 1 472 ? -9.696 12.623 -17.534 1.00 93.38 472 ASN A C 1
ATOM 3431 O O . ASN A 1 472 ? -10.208 13.633 -18.014 1.00 93.38 472 ASN A O 1
ATOM 3435 N N . ARG A 1 473 ? -9.889 12.247 -16.259 1.00 94.00 473 ARG A N 1
ATOM 3436 C CA . ARG A 1 473 ? -10.667 13.039 -15.297 1.00 94.00 473 ARG A CA 1
ATOM 3437 C C . ARG A 1 473 ? -10.062 14.425 -15.163 1.00 94.00 473 ARG A C 1
ATOM 3439 O O . ARG A 1 473 ? -10.770 15.401 -15.396 1.00 94.00 473 ARG A O 1
ATOM 3446 N N . PHE A 1 474 ? -8.765 14.497 -14.867 1.00 96.06 474 PHE A N 1
ATOM 3447 C CA . PHE A 1 474 ? -8.033 15.752 -14.733 1.00 96.06 474 PHE A CA 1
ATOM 3448 C C . PHE A 1 474 ? -8.210 16.641 -15.968 1.00 96.06 474 PHE A C 1
ATOM 3450 O O . PHE A 1 474 ? -8.700 17.756 -15.851 1.00 96.06 474 PHE A O 1
ATOM 3457 N N . ALA A 1 475 ? -7.930 16.123 -17.167 1.00 93.19 475 ALA A N 1
ATOM 3458 C CA . ALA A 1 475 ? -8.069 16.904 -18.397 1.00 93.19 475 ALA A CA 1
ATOM 3459 C C . ALA A 1 475 ? -9.503 17.402 -18.654 1.00 93.19 475 ALA A C 1
ATOM 3461 O O . ALA A 1 475 ? -9.695 18.406 -19.331 1.00 93.19 475 ALA A O 1
ATOM 3462 N N . SER A 1 476 ? -10.517 16.705 -18.135 1.00 90.56 476 SER A N 1
ATOM 3463 C CA . SER A 1 476 ? -11.923 17.067 -18.340 1.00 90.56 476 SER A CA 1
ATOM 3464 C C . SER A 1 476 ? -12.508 18.004 -17.282 1.00 90.56 476 SER A C 1
ATOM 3466 O O . SER A 1 476 ? -13.521 18.648 -17.553 1.00 90.56 476 SER A O 1
ATOM 3468 N N . SER A 1 477 ? -11.953 18.019 -16.067 1.00 89.50 477 SER A N 1
ATOM 3469 C CA . SER A 1 477 ? -12.630 18.617 -14.912 1.00 89.50 477 SER A CA 1
ATOM 3470 C C . SER A 1 477 ? -11.703 19.202 -13.848 1.00 89.50 477 SER A C 1
ATOM 3472 O O . SER A 1 477 ? -12.185 19.442 -12.740 1.00 89.50 477 SER A O 1
ATOM 3474 N N . ALA A 1 478 ? -10.403 19.341 -14.117 1.00 91.31 478 ALA A N 1
ATOM 3475 C CA . ALA A 1 478 ? -9.492 19.981 -13.175 1.00 91.31 478 ALA A CA 1
ATOM 3476 C C . ALA A 1 478 ? -9.867 21.451 -12.955 1.00 91.31 478 ALA A C 1
ATOM 3478 O O . ALA A 1 478 ? -10.387 22.100 -13.868 1.00 91.31 478 ALA A O 1
ATOM 3479 N N . ALA A 1 479 ? -9.600 21.964 -11.754 1.00 88.31 479 ALA A N 1
ATOM 3480 C CA . ALA A 1 479 ? -9.725 23.391 -11.479 1.00 88.31 479 ALA A CA 1
ATOM 3481 C C . ALA A 1 479 ? -8.763 24.195 -12.370 1.00 88.31 479 ALA A C 1
ATOM 3483 O O . ALA A 1 479 ? -7.568 23.909 -12.428 1.00 88.31 479 ALA A O 1
ATOM 3484 N N . ASP A 1 480 ? -9.280 25.211 -13.057 1.00 85.50 480 ASP A N 1
ATOM 3485 C CA . ASP A 1 480 ? -8.535 26.086 -13.967 1.00 85.50 480 ASP A CA 1
ATOM 3486 C C . ASP A 1 480 ? -7.916 27.294 -13.249 1.00 85.50 480 ASP A C 1
ATOM 3488 O O . ASP A 1 480 ? -7.585 28.284 -13.883 1.00 85.50 480 ASP A O 1
ATOM 3492 N N . ASP A 1 481 ? -7.742 27.228 -11.930 1.00 86.75 481 ASP A N 1
ATOM 3493 C CA . ASP A 1 481 ? -7.105 28.268 -11.116 1.00 86.75 481 ASP A CA 1
ATOM 3494 C C . ASP A 1 481 ? -5.640 27.929 -10.767 1.00 86.75 481 ASP A C 1
ATOM 3496 O O . ASP A 1 481 ? -4.923 28.741 -10.196 1.00 86.75 481 ASP A O 1
ATOM 3500 N N . GLY A 1 482 ? -5.131 26.755 -11.140 1.00 88.50 482 GLY A N 1
ATOM 3501 C CA . GLY A 1 482 ? -3.760 26.344 -10.807 1.00 88.50 482 GLY A CA 1
ATOM 3502 C C . GLY A 1 482 ? -3.599 25.745 -9.404 1.00 88.50 482 GLY A C 1
ATOM 3503 O O . GLY A 1 482 ? -2.486 25.392 -9.022 1.00 88.50 482 GLY A O 1
ATOM 3504 N N . THR A 1 483 ? -4.691 25.545 -8.658 1.00 92.31 483 THR A N 1
ATOM 3505 C CA . THR A 1 483 ? -4.668 24.793 -7.390 1.00 92.31 483 THR A CA 1
ATOM 3506 C C . THR A 1 483 ? -4.682 23.278 -7.592 1.00 92.31 483 THR A C 1
ATOM 3508 O O . THR A 1 483 ? -4.397 22.538 -6.654 1.00 92.31 483 THR A O 1
ATOM 3511 N N . GLU A 1 484 ? -4.955 22.788 -8.805 1.00 95.56 484 GLU A N 1
ATOM 3512 C CA . GLU A 1 484 ? -4.958 21.361 -9.125 1.00 95.56 484 GLU A CA 1
ATOM 3513 C C . GLU A 1 484 ? -3.918 21.017 -10.202 1.00 95.56 484 GLU A C 1
ATOM 3515 O O . GLU A 1 484 ? -3.955 21.544 -11.313 1.00 95.56 484 GLU A O 1
ATOM 3520 N N . LEU A 1 485 ? -3.001 20.094 -9.891 1.00 97.56 485 LEU A N 1
ATOM 3521 C CA . LEU A 1 485 ? -1.924 19.653 -10.783 1.00 97.56 485 LEU A CA 1
ATOM 3522 C C . LEU A 1 485 ? -2.005 18.153 -11.064 1.00 97.56 485 LEU A C 1
ATOM 3524 O O . LEU A 1 485 ? -2.256 17.351 -10.164 1.00 97.56 485 LEU A O 1
ATOM 3528 N N . LEU A 1 486 ? -1.723 17.751 -12.301 1.00 97.88 486 LEU A N 1
ATOM 3529 C CA . LEU A 1 486 ? -1.587 16.347 -12.679 1.00 97.88 486 LEU A CA 1
ATOM 3530 C C . LEU A 1 486 ? -0.154 15.880 -12.447 1.00 97.88 486 LEU A C 1
ATOM 3532 O O . LEU A 1 486 ? 0.797 16.518 -12.895 1.00 97.88 486 LEU A O 1
ATOM 3536 N N . VAL A 1 487 ? -0.003 14.711 -11.832 1.00 97.00 487 VAL A N 1
ATOM 3537 C CA . VAL A 1 487 ? 1.259 13.972 -11.794 1.00 97.00 487 VAL A CA 1
ATOM 3538 C C . VAL A 1 487 ? 1.340 13.044 -13.004 1.00 97.00 487 VAL A C 1
ATOM 3540 O O . VAL A 1 487 ? 0.494 12.165 -13.173 1.00 97.00 487 VAL A O 1
ATOM 3543 N N . SER A 1 488 ? 2.376 13.187 -13.830 1.00 93.00 488 SER A N 1
ATOM 3544 C CA . SER A 1 488 ? 2.646 12.270 -14.943 1.00 93.00 488 SER A CA 1
ATOM 3545 C C . SER A 1 488 ? 3.703 11.215 -14.610 1.00 93.00 488 SER A C 1
ATOM 3547 O O . SER A 1 488 ? 4.505 11.342 -13.683 1.00 93.00 488 SER A O 1
ATOM 3549 N N . THR A 1 489 ? 3.701 10.143 -15.399 1.00 89.81 489 THR A N 1
ATOM 3550 C CA . THR A 1 489 ? 4.714 9.082 -15.425 1.00 89.81 489 THR A CA 1
ATOM 3551 C C . THR A 1 489 ? 4.792 8.487 -16.838 1.00 89.81 489 THR A C 1
ATOM 3553 O O . THR A 1 489 ? 3.972 8.798 -17.701 1.00 89.81 489 THR A O 1
ATOM 3556 N N . ALA A 1 490 ? 5.703 7.547 -17.090 1.00 88.00 490 ALA A N 1
ATOM 3557 C CA . ALA A 1 490 ? 5.760 6.827 -18.364 1.00 88.00 490 ALA A CA 1
ATOM 3558 C C . ALA A 1 490 ? 4.406 6.199 -18.760 1.00 88.00 490 ALA A C 1
ATOM 3560 O O . ALA A 1 490 ? 4.035 6.236 -19.928 1.00 88.00 490 ALA A O 1
ATOM 3561 N N . THR A 1 491 ? 3.634 5.674 -17.801 1.00 85.06 491 THR A N 1
ATOM 3562 C CA . THR A 1 491 ? 2.329 5.044 -18.078 1.00 85.06 491 THR A CA 1
ATOM 3563 C C . THR A 1 491 ? 1.208 6.038 -18.387 1.00 85.06 491 THR A C 1
ATOM 3565 O O . THR A 1 491 ? 0.176 5.620 -18.886 1.00 85.06 491 THR A O 1
ATOM 3568 N N . THR A 1 492 ? 1.401 7.343 -18.172 1.00 89.81 492 THR A N 1
ATOM 3569 C CA . THR A 1 492 ? 0.482 8.373 -18.687 1.00 89.81 492 THR A CA 1
ATOM 3570 C C . THR A 1 492 ? 0.949 8.896 -20.045 1.00 89.81 492 THR A C 1
ATOM 3572 O O . THR A 1 492 ? 0.132 9.200 -20.908 1.00 89.81 492 THR A O 1
ATOM 3575 N N . VAL A 1 493 ? 2.262 8.985 -20.271 1.00 91.50 493 VAL A N 1
ATOM 3576 C CA . VAL A 1 493 ? 2.834 9.564 -21.499 1.00 91.50 493 VAL A CA 1
ATOM 3577 C C . VAL A 1 493 ? 2.779 8.588 -22.673 1.00 91.50 493 VAL A C 1
ATOM 3579 O O . VAL A 1 493 ? 2.352 8.971 -23.758 1.00 91.50 493 VAL A O 1
ATOM 3582 N N . VAL A 1 494 ? 3.164 7.322 -22.472 1.00 91.31 494 VAL A N 1
ATOM 3583 C CA . VAL A 1 494 ? 3.240 6.329 -23.558 1.00 91.31 494 VAL A CA 1
ATOM 3584 C C . VAL A 1 494 ? 1.872 6.074 -24.208 1.00 91.31 494 VAL A C 1
ATOM 3586 O O . VAL A 1 494 ? 1.809 6.139 -25.435 1.00 91.31 494 VAL A O 1
ATOM 3589 N N . PRO A 1 495 ? 0.764 5.866 -23.465 1.00 89.44 495 PRO A N 1
ATOM 3590 C CA . PRO A 1 495 ? -0.555 5.714 -24.081 1.00 89.44 495 PRO A CA 1
ATOM 3591 C C . PRO A 1 495 ? -0.981 6.903 -24.948 1.00 89.44 495 PRO A C 1
ATOM 3593 O O . PRO A 1 495 ? -1.585 6.697 -25.998 1.00 89.44 495 PRO A O 1
ATOM 3596 N N . TRP A 1 496 ? -0.655 8.129 -24.523 1.00 91.44 496 TRP A N 1
ATOM 3597 C CA . TRP A 1 496 ? -0.945 9.347 -25.283 1.00 91.44 496 TRP A CA 1
ATOM 3598 C C . TRP A 1 496 ? -0.098 9.430 -26.555 1.00 91.44 496 TRP A C 1
ATOM 3600 O O . TRP A 1 496 ? -0.637 9.624 -27.638 1.00 91.44 496 TRP A O 1
ATOM 3610 N N . VAL A 1 497 ? 1.212 9.188 -26.450 1.00 89.88 497 VAL A N 1
ATOM 3611 C CA . VAL A 1 497 ? 2.121 9.152 -27.605 1.00 89.88 497 VAL A CA 1
ATOM 3612 C C . VAL A 1 497 ? 1.701 8.096 -28.632 1.00 89.88 497 VAL A C 1
ATOM 3614 O O . VAL A 1 497 ? 1.866 8.311 -29.830 1.00 89.88 497 VAL A O 1
ATOM 3617 N N . LEU A 1 498 ? 1.184 6.954 -28.181 1.00 88.25 498 LEU A N 1
ATOM 3618 C CA . LEU A 1 498 ? 0.719 5.869 -29.047 1.00 88.25 498 LEU A CA 1
ATOM 3619 C C . LEU A 1 498 ? -0.703 6.079 -29.595 1.00 88.25 498 LEU A C 1
ATOM 3621 O O . LEU A 1 498 ? -1.241 5.162 -30.209 1.00 88.25 498 LEU A O 1
ATOM 3625 N N . ASP A 1 499 ? -1.300 7.258 -29.390 1.00 88.44 499 ASP A N 1
ATOM 3626 C CA . ASP A 1 499 ? -2.616 7.643 -29.915 1.00 88.44 499 ASP A CA 1
ATOM 3627 C C . ASP A 1 499 ? -3.742 6.654 -29.549 1.00 88.44 499 ASP A C 1
ATOM 3629 O O . ASP A 1 499 ? -4.684 6.447 -30.319 1.00 88.44 499 ASP A O 1
ATOM 3633 N N . ARG A 1 500 ? -3.664 6.030 -28.364 1.00 86.56 500 ARG A N 1
ATOM 3634 C CA . ARG A 1 500 ? -4.664 5.046 -27.921 1.00 86.56 500 ARG A CA 1
ATOM 3635 C C . ARG A 1 500 ? -6.045 5.681 -27.816 1.00 86.56 500 ARG A C 1
ATOM 3637 O O . ARG A 1 500 ? -6.213 6.700 -27.146 1.00 86.56 500 ARG A O 1
ATOM 3644 N N . HIS A 1 501 ? -7.072 5.041 -28.379 1.00 86.81 501 HIS A N 1
ATOM 3645 C CA . HIS A 1 501 ? -8.403 5.651 -28.473 1.00 86.81 501 HIS A CA 1
ATOM 3646 C C . HIS A 1 501 ? -9.031 6.006 -27.107 1.00 86.81 501 HIS A C 1
ATOM 3648 O O . HIS A 1 501 ? -9.815 6.957 -26.998 1.00 86.81 501 HIS A O 1
ATOM 3654 N N . VAL A 1 502 ? -8.703 5.260 -26.049 1.00 85.44 502 VAL A N 1
ATOM 3655 C CA . VAL A 1 502 ? -9.192 5.491 -24.676 1.00 85.44 502 VAL A CA 1
ATOM 3656 C C . VAL A 1 502 ? -8.587 6.727 -23.992 1.00 85.44 502 VAL A C 1
ATOM 3658 O O . VAL A 1 502 ? -9.149 7.206 -23.003 1.00 85.44 502 VAL A O 1
ATOM 3661 N N . VAL A 1 503 ? -7.486 7.272 -24.515 1.00 91.19 503 VAL A N 1
ATOM 3662 C CA . VAL A 1 503 ? -6.837 8.483 -23.998 1.00 91.19 503 VAL A CA 1
ATOM 3663 C C . VAL A 1 503 ? -7.611 9.719 -24.458 1.00 91.19 503 VAL A C 1
ATOM 3665 O O . VAL A 1 503 ? -7.874 9.903 -25.645 1.00 91.19 503 VAL A O 1
ATOM 3668 N N . LYS A 1 504 ? -8.015 10.557 -23.499 1.00 93.50 504 LYS A N 1
ATOM 3669 C CA . LYS A 1 504 ? -8.783 11.802 -23.693 1.00 93.50 504 LYS A CA 1
ATOM 3670 C C . LYS A 1 504 ? -8.069 13.040 -23.141 1.00 93.50 504 LYS A C 1
ATOM 3672 O O . LYS A 1 504 ? -8.655 14.116 -23.150 1.00 93.50 504 LYS A O 1
ATOM 3677 N N . TYR A 1 505 ? -6.830 12.892 -22.680 1.00 94.12 505 TYR A N 1
ATOM 3678 C CA . TYR A 1 505 ? -5.946 13.990 -22.293 1.00 94.12 505 TYR A CA 1
ATOM 3679 C C . TYR A 1 505 ? -4.872 14.217 -23.361 1.00 94.12 505 TYR A C 1
ATOM 3681 O O . TYR A 1 505 ? -4.526 13.302 -24.110 1.00 94.12 505 TYR A O 1
ATOM 3689 N N . SER A 1 506 ? -4.325 15.431 -23.402 1.00 94.19 506 SER A N 1
ATOM 3690 C CA . SER A 1 506 ? -3.184 15.782 -24.244 1.00 94.19 506 SER A CA 1
ATOM 3691 C C . SER A 1 506 ? -2.173 16.581 -23.441 1.00 94.19 506 SER A C 1
ATOM 3693 O O . SER A 1 506 ? -2.538 17.564 -22.803 1.00 94.19 506 SER A O 1
ATOM 3695 N N . PHE A 1 507 ? -0.897 16.203 -23.509 1.00 92.75 507 PHE A N 1
ATOM 3696 C CA . PHE A 1 507 ? 0.180 17.009 -22.926 1.00 92.75 507 PHE A CA 1
ATOM 3697 C C . PHE A 1 507 ? 0.441 18.308 -23.715 1.00 92.75 507 PHE A C 1
ATOM 3699 O O . PHE A 1 507 ? 1.170 19.166 -23.236 1.00 92.75 507 PHE A O 1
ATOM 3706 N N . GLU A 1 508 ? -0.178 18.493 -24.891 1.00 91.88 508 GLU A N 1
ATOM 3707 C CA . GLU A 1 508 ? -0.207 19.781 -25.616 1.00 91.88 508 GLU A CA 1
ATOM 3708 C C . GLU A 1 508 ? -1.241 20.772 -25.045 1.00 91.88 508 GLU A C 1
ATOM 3710 O O . GLU A 1 508 ? -1.220 21.967 -25.367 1.00 91.88 508 GLU A O 1
ATOM 3715 N N . ASP A 1 509 ? -2.158 20.273 -24.212 1.00 92.38 509 ASP A N 1
ATOM 3716 C CA . ASP A 1 509 ? -3.195 21.048 -23.527 1.00 92.38 509 ASP A CA 1
ATOM 3717 C C . ASP A 1 509 ? -2.920 21.184 -22.023 1.00 92.38 509 ASP A C 1
ATOM 3719 O O . ASP A 1 509 ? -3.822 21.461 -21.235 1.00 92.38 509 ASP A O 1
ATOM 3723 N N . LEU A 1 510 ? -1.657 21.004 -21.634 1.00 94.75 510 LEU A N 1
ATOM 3724 C CA . LEU A 1 510 ? -1.169 21.129 -20.269 1.00 94.75 510 LEU A CA 1
ATOM 3725 C C . LEU A 1 510 ? 0.105 21.971 -20.237 1.00 94.75 510 LEU A C 1
ATOM 3727 O O . LEU A 1 510 ? 0.922 21.921 -21.156 1.00 94.75 510 LEU A O 1
ATOM 3731 N N . GLU A 1 511 ? 0.301 22.689 -19.138 1.00 94.44 511 GLU A N 1
ATOM 3732 C CA . GLU A 1 511 ? 1.499 23.482 -18.889 1.00 94.44 511 GLU A CA 1
ATOM 3733 C C . GLU A 1 511 ? 2.438 22.728 -17.935 1.00 94.44 511 GLU A C 1
ATOM 3735 O O . GLU A 1 511 ? 2.053 22.443 -16.797 1.00 94.44 511 GLU A O 1
ATOM 3740 N N . PRO A 1 512 ? 3.674 22.380 -18.346 1.00 95.88 512 PRO A N 1
ATOM 3741 C CA . PRO A 1 512 ? 4.604 21.688 -17.462 1.00 95.88 512 PRO A CA 1
ATOM 3742 C C . PRO A 1 512 ? 5.101 22.646 -16.376 1.00 95.88 512 PRO A C 1
ATOM 3744 O O . PRO A 1 512 ? 5.591 23.730 -16.689 1.00 95.88 512 PRO A O 1
ATOM 3747 N N . VAL A 1 513 ? 5.008 22.235 -15.114 1.00 96.19 513 VAL A N 1
ATOM 3748 C CA . VAL A 1 513 ? 5.546 22.962 -13.952 1.00 96.19 513 VAL A CA 1
ATOM 3749 C C . VAL A 1 513 ? 6.961 22.494 -13.635 1.00 96.19 513 VAL A C 1
ATOM 3751 O O . VAL A 1 513 ? 7.866 23.304 -13.466 1.00 96.19 513 VAL A O 1
ATOM 3754 N N . LEU A 1 514 ? 7.161 21.176 -13.591 1.00 95.81 514 LEU A N 1
ATOM 3755 C CA . LEU A 1 514 ? 8.473 20.561 -13.426 1.00 95.81 514 LEU A CA 1
ATOM 3756 C C . LEU A 1 514 ? 8.488 19.164 -14.028 1.00 95.81 514 LEU A C 1
ATOM 3758 O O . LEU A 1 514 ? 7.447 18.509 -14.118 1.00 95.81 514 LEU A O 1
ATOM 3762 N N . VAL A 1 515 ? 9.681 18.682 -14.367 1.00 94.12 515 VAL A N 1
ATOM 3763 C CA . VAL A 1 515 ? 9.924 17.271 -14.681 1.00 94.12 515 VAL A CA 1
ATOM 3764 C C . VAL A 1 515 ? 11.131 16.735 -13.926 1.00 94.12 515 VAL A C 1
ATOM 3766 O O . VAL A 1 515 ? 12.048 17.468 -13.565 1.00 94.12 515 VAL A O 1
ATOM 3769 N N . ASN A 1 516 ? 11.138 15.433 -13.678 1.00 92.00 516 ASN A N 1
ATOM 3770 C CA . ASN A 1 516 ? 12.192 14.745 -12.961 1.00 92.00 516 ASN A CA 1
ATOM 3771 C C . ASN A 1 516 ? 12.440 13.363 -13.571 1.00 92.00 516 ASN A C 1
ATOM 3773 O O . ASN A 1 516 ? 11.509 12.623 -13.914 1.00 92.00 516 ASN A O 1
ATOM 3777 N N . GLY A 1 517 ? 13.720 13.038 -13.726 1.00 90.25 517 GLY A N 1
ATOM 3778 C CA . GLY A 1 517 ? 14.154 11.772 -14.291 1.00 90.25 517 GLY A CA 1
ATOM 3779 C C . GLY A 1 517 ? 14.148 10.630 -13.280 1.00 90.25 517 GLY A C 1
ATOM 3780 O O . GLY A 1 517 ? 13.992 10.804 -12.072 1.00 90.25 517 GLY A O 1
ATOM 3781 N N . THR A 1 518 ? 14.367 9.429 -13.792 1.00 89.62 518 THR A N 1
ATOM 3782 C CA . THR A 1 518 ? 14.765 8.263 -13.014 1.00 89.62 518 THR A CA 1
ATOM 3783 C C . THR A 1 518 ? 15.675 7.382 -13.855 1.00 89.62 518 THR A C 1
ATOM 3785 O O . THR A 1 518 ? 15.741 7.517 -15.075 1.00 89.62 518 THR A O 1
ATOM 3788 N N . GLY A 1 519 ? 16.361 6.451 -13.209 1.00 90.19 519 GLY A N 1
ATOM 3789 C CA . GLY A 1 519 ? 17.188 5.457 -13.873 1.00 90.19 519 GLY A CA 1
ATOM 3790 C C . GLY A 1 519 ? 16.599 4.070 -13.803 1.00 90.19 519 GLY A C 1
ATOM 3791 O O . GLY A 1 519 ? 15.537 3.836 -13.223 1.00 90.19 519 GLY A O 1
ATOM 3792 N N . GLY A 1 520 ? 17.341 3.119 -14.353 1.00 91.75 520 GLY A N 1
ATOM 3793 C CA . GLY A 1 520 ? 17.037 1.716 -14.166 1.00 91.75 520 GLY A CA 1
ATOM 3794 C C . GLY A 1 520 ? 18.068 0.781 -14.772 1.00 91.75 520 GLY A C 1
ATOM 3795 O O . GLY A 1 520 ? 18.900 1.167 -15.601 1.00 91.75 520 GLY A O 1
ATOM 3796 N N . VAL A 1 521 ? 17.973 -0.473 -14.351 1.00 95.69 521 VAL A N 1
ATOM 3797 C CA . VAL A 1 521 ? 18.825 -1.569 -14.804 1.00 95.69 521 VAL A CA 1
ATOM 3798 C C . VAL A 1 521 ? 17.997 -2.772 -15.210 1.00 95.69 521 VAL A C 1
ATOM 3800 O O . VAL A 1 521 ? 16.977 -3.065 -14.591 1.00 95.69 521 VAL A O 1
ATOM 3803 N N . ILE A 1 522 ? 18.477 -3.489 -16.220 1.00 97.31 522 ILE A N 1
ATOM 3804 C CA . ILE A 1 522 ? 17.978 -4.798 -16.630 1.00 97.31 522 ILE A CA 1
ATOM 3805 C C . ILE A 1 522 ? 18.838 -5.860 -15.947 1.00 97.31 522 ILE A C 1
ATOM 3807 O O . ILE A 1 522 ? 20.073 -5.812 -15.997 1.00 97.31 522 ILE A O 1
ATOM 3811 N N . TYR A 1 523 ? 18.188 -6.833 -15.322 1.00 96.62 523 TYR A N 1
ATOM 3812 C CA . TYR A 1 523 ? 18.831 -7.902 -14.573 1.00 96.62 523 TYR A CA 1
ATOM 3813 C C . TYR A 1 523 ? 18.148 -9.241 -14.855 1.00 96.62 523 TYR A C 1
ATOM 3815 O O . TYR A 1 523 ? 16.961 -9.304 -15.166 1.00 96.62 523 TYR A O 1
ATOM 3823 N N . ALA A 1 524 ? 18.907 -10.328 -14.764 1.00 97.00 524 ALA A N 1
ATOM 3824 C CA . ALA A 1 524 ? 18.404 -11.670 -15.023 1.00 97.00 524 ALA A CA 1
ATOM 3825 C C . ALA A 1 524 ? 18.738 -12.624 -13.884 1.00 97.00 524 ALA A C 1
ATOM 3827 O O . ALA A 1 524 ? 19.765 -12.503 -13.216 1.00 97.00 524 ALA A O 1
ATOM 3828 N N . ARG A 1 525 ? 17.884 -13.624 -13.696 1.00 95.44 525 ARG A N 1
ATOM 3829 C CA . ARG A 1 525 ? 18.109 -14.725 -12.765 1.00 95.44 525 ARG A CA 1
ATOM 3830 C C . ARG A 1 525 ? 19.303 -15.557 -13.224 1.00 95.44 525 ARG A C 1
ATOM 3832 O O . ARG A 1 525 ? 19.296 -16.118 -14.321 1.00 95.44 525 ARG A O 1
ATOM 3839 N N . THR A 1 526 ? 20.295 -15.750 -12.358 1.00 93.25 526 THR A N 1
ATOM 3840 C CA . THR A 1 526 ? 21.511 -16.512 -12.698 1.00 93.25 526 THR A CA 1
ATOM 3841 C C . THR A 1 526 ? 21.179 -17.962 -13.084 1.00 93.25 526 THR A C 1
ATOM 3843 O O . THR A 1 526 ? 21.767 -18.538 -14.003 1.00 93.25 526 THR A O 1
ATOM 3846 N N . ALA A 1 527 ? 20.171 -18.552 -12.433 1.00 93.06 527 ALA A N 1
ATOM 3847 C CA . ALA A 1 527 ? 19.694 -19.906 -12.711 1.00 93.06 527 ALA A CA 1
ATOM 3848 C C . ALA A 1 527 ? 18.927 -20.053 -14.049 1.00 93.06 527 ALA A C 1
ATOM 3850 O O . ALA A 1 527 ? 18.670 -21.180 -14.471 1.00 93.06 527 ALA A O 1
ATOM 3851 N N . ALA A 1 528 ? 18.629 -18.956 -14.762 1.00 93.56 528 ALA A N 1
ATOM 3852 C CA . ALA A 1 528 ? 18.172 -18.984 -16.159 1.00 93.56 528 ALA A CA 1
ATOM 3853 C C . ALA A 1 528 ? 19.325 -19.209 -17.166 1.00 93.56 528 ALA A C 1
ATOM 3855 O O . ALA A 1 528 ? 19.119 -19.269 -18.385 1.00 93.56 528 ALA A O 1
ATOM 3856 N N . GLY A 1 529 ? 20.560 -19.329 -16.662 1.00 93.19 529 GLY A N 1
ATOM 3857 C CA . GLY A 1 529 ? 21.762 -19.498 -17.474 1.00 93.19 529 GLY A CA 1
ATOM 3858 C C . GLY A 1 529 ? 22.210 -18.210 -18.163 1.00 93.19 529 GLY A C 1
ATOM 3859 O O . GLY A 1 529 ? 22.880 -18.289 -19.188 1.00 93.19 529 GLY A O 1
ATOM 3860 N N . VAL A 1 530 ? 21.827 -17.046 -17.634 1.00 95.25 530 VAL A N 1
ATOM 3861 C CA . VAL A 1 530 ? 22.250 -15.727 -18.122 1.00 95.25 530 VAL A CA 1
ATOM 3862 C C . VAL A 1 530 ? 23.285 -15.170 -17.149 1.00 95.25 530 VAL A C 1
ATOM 3864 O O . VAL A 1 530 ? 22.995 -15.017 -15.966 1.00 95.25 530 VAL A O 1
ATOM 3867 N N . LYS A 1 531 ? 24.502 -14.900 -17.631 1.00 92.50 531 LYS A N 1
ATOM 3868 C CA . LYS A 1 531 ? 25.604 -14.321 -16.837 1.00 92.50 531 LYS A CA 1
ATOM 3869 C C . LYS A 1 531 ? 26.131 -13.021 -17.429 1.00 92.50 531 LYS A C 1
ATOM 3871 O O . LYS A 1 531 ? 26.874 -12.294 -16.780 1.00 92.50 531 LYS A O 1
ATOM 3876 N N . SER A 1 532 ? 25.807 -12.766 -18.686 1.00 95.06 532 SER A N 1
ATOM 3877 C CA . SER A 1 532 ? 26.225 -11.596 -19.436 1.00 95.06 532 SER A CA 1
ATOM 3878 C C . SER A 1 532 ? 25.189 -11.275 -20.513 1.00 95.06 532 SER A C 1
ATOM 3880 O O . SER A 1 532 ? 24.434 -12.167 -20.912 1.00 95.06 532 SER A O 1
ATOM 3882 N N . PRO A 1 533 ? 25.174 -10.045 -21.054 1.00 96.12 533 PRO A N 1
ATOM 3883 C CA . PRO A 1 533 ? 24.272 -9.690 -22.148 1.00 96.12 533 PRO A CA 1
ATOM 3884 C C . PRO A 1 533 ? 24.381 -10.603 -23.378 1.00 96.12 533 PRO A C 1
ATOM 3886 O O . PRO A 1 533 ? 23.392 -10.842 -24.061 1.00 96.12 533 PRO A O 1
ATOM 3889 N N . LYS A 1 534 ? 25.562 -11.183 -23.639 1.00 96.06 534 LYS A N 1
ATOM 3890 C CA . LYS A 1 534 ? 25.775 -12.124 -24.750 1.00 96.06 534 LYS A CA 1
ATOM 3891 C C . LYS A 1 534 ? 24.925 -13.392 -24.630 1.00 96.06 534 LYS A C 1
ATOM 3893 O O . LYS A 1 534 ? 24.589 -13.993 -25.645 1.00 96.06 534 LYS A O 1
ATOM 3898 N N . ASP A 1 535 ? 24.569 -13.791 -23.411 1.00 96.44 535 ASP A N 1
ATOM 3899 C CA . ASP A 1 535 ? 23.766 -14.990 -23.170 1.00 96.44 535 ASP A CA 1
ATOM 3900 C C . ASP A 1 535 ? 22.287 -14.798 -23.545 1.00 96.44 535 ASP A C 1
ATOM 3902 O O . ASP A 1 535 ? 21.521 -15.762 -23.488 1.00 96.44 535 ASP A O 1
ATOM 3906 N N . LEU A 1 536 ? 21.881 -13.579 -23.923 1.00 96.75 536 LEU A N 1
ATOM 3907 C CA . LEU A 1 536 ? 20.534 -13.265 -24.397 1.00 96.75 536 LEU A CA 1
ATOM 3908 C C . LEU A 1 536 ? 20.322 -13.595 -25.883 1.00 96.75 536 LEU A C 1
ATOM 3910 O O . LEU A 1 536 ? 19.174 -13.665 -26.297 1.00 96.75 536 LEU A O 1
ATOM 3914 N N . ILE A 1 537 ? 21.384 -13.821 -26.667 1.00 96.38 537 ILE A N 1
ATOM 3915 C CA . ILE A 1 537 ? 21.323 -13.954 -28.135 1.00 96.38 537 ILE A CA 1
ATOM 3916 C C . ILE A 1 537 ? 21.662 -15.384 -28.578 1.00 96.38 537 ILE A C 1
ATOM 3918 O O . ILE A 1 537 ? 22.559 -16.031 -28.031 1.00 96.38 537 ILE A O 1
ATOM 3922 N N . GLY A 1 538 ? 20.989 -15.872 -29.620 1.00 93.94 538 GLY A N 1
ATOM 3923 C CA . GLY A 1 538 ? 21.198 -17.198 -30.200 1.00 93.94 538 GLY A CA 1
ATOM 3924 C C . GLY A 1 538 ? 20.690 -18.337 -29.312 1.00 93.94 538 GLY A C 1
ATOM 3925 O O . GLY A 1 538 ? 21.186 -19.469 -29.395 1.00 93.94 538 GLY A O 1
ATOM 3926 N N . ARG A 1 539 ? 19.728 -18.058 -28.430 1.00 93.56 539 ARG A N 1
ATOM 3927 C CA . ARG A 1 539 ? 19.150 -19.032 -27.507 1.00 93.56 539 ARG A CA 1
ATOM 3928 C C . ARG A 1 539 ? 18.153 -19.927 -28.232 1.00 93.56 539 ARG A C 1
ATOM 3930 O O . ARG A 1 539 ? 17.274 -19.484 -28.955 1.00 93.56 539 ARG A O 1
ATOM 3937 N N . LYS A 1 540 ? 18.216 -21.231 -27.946 1.00 90.75 540 LYS A N 1
ATOM 3938 C CA . LYS A 1 540 ? 17.182 -22.184 -28.401 1.00 90.75 540 LYS A CA 1
ATOM 3939 C C . LYS A 1 540 ? 15.843 -21.983 -27.693 1.00 90.75 540 LYS A C 1
ATOM 3941 O O . LYS A 1 540 ? 14.806 -22.322 -28.250 1.00 90.75 540 LYS A O 1
ATOM 3946 N N . LYS A 1 541 ? 15.893 -21.522 -26.441 1.00 92.12 541 LYS A N 1
ATOM 3947 C CA . LYS A 1 541 ? 14.730 -21.187 -25.623 1.00 92.12 541 LYS A CA 1
ATOM 3948 C C . LYS A 1 541 ? 14.870 -19.722 -25.194 1.00 92.12 541 LYS A C 1
ATOM 3950 O O . LYS A 1 541 ? 15.847 -19.427 -24.490 1.00 92.12 541 LYS A O 1
ATOM 3955 N N . PRO A 1 542 ? 13.939 -18.846 -25.604 1.00 94.19 542 PRO A N 1
ATOM 3956 C CA . PRO A 1 542 ? 13.919 -17.460 -25.158 1.00 94.19 542 PRO A CA 1
ATOM 3957 C C . PRO A 1 542 ? 13.911 -17.360 -23.632 1.00 94.19 542 PRO A C 1
ATOM 3959 O O . PRO A 1 542 ? 13.386 -18.254 -22.959 1.00 94.19 542 PRO A O 1
ATOM 3962 N N . VAL A 1 543 ? 14.498 -16.296 -23.085 1.00 96.25 543 VAL A N 1
ATOM 3963 C CA . VAL A 1 543 ? 14.299 -15.959 -21.667 1.00 96.25 543 VAL A CA 1
ATOM 3964 C C . VAL A 1 543 ? 12.939 -15.302 -21.487 1.00 96.25 543 VAL A C 1
ATOM 3966 O O . VAL A 1 543 ? 12.479 -14.556 -22.353 1.00 96.25 543 VAL A O 1
ATOM 3969 N N . VAL A 1 544 ? 12.282 -15.598 -20.371 1.00 97.00 544 VAL A N 1
ATOM 3970 C CA . VAL A 1 544 ? 10.954 -15.055 -20.082 1.00 97.00 544 VAL A CA 1
ATOM 3971 C C . VAL A 1 544 ? 11.080 -13.704 -19.376 1.00 97.00 544 VAL A C 1
ATOM 3973 O O . VAL A 1 544 ? 11.625 -13.636 -18.277 1.00 97.00 544 VAL A O 1
ATOM 3976 N N . PHE A 1 545 ? 10.574 -12.639 -19.993 1.00 96.75 545 PHE A N 1
ATOM 3977 C CA . PHE A 1 545 ? 10.430 -11.312 -19.395 1.00 96.75 545 PHE A CA 1
ATOM 3978 C C . PHE A 1 545 ? 9.053 -11.163 -18.738 1.00 96.75 545 PHE A C 1
ATOM 3980 O O . PHE A 1 545 ? 8.034 -11.459 -19.367 1.00 96.75 545 PHE A O 1
ATOM 3987 N N . GLY A 1 546 ? 9.023 -10.688 -17.491 1.00 85.62 546 GLY A N 1
ATOM 3988 C CA . GLY A 1 546 ? 7.787 -10.314 -16.800 1.00 85.62 546 GLY A CA 1
ATOM 3989 C C . GLY A 1 546 ? 7.480 -8.824 -16.960 1.00 85.62 546 GLY A C 1
ATOM 3990 O O . GLY A 1 546 ? 8.234 -7.976 -16.494 1.00 85.62 546 GLY A O 1
ATOM 3991 N N . GLY A 1 547 ? 6.365 -8.499 -17.607 1.00 80.50 547 GLY A N 1
ATOM 3992 C CA . GLY A 1 547 ? 5.895 -7.133 -17.827 1.00 80.50 547 GLY A CA 1
ATOM 3993 C C . GLY A 1 547 ? 4.618 -6.806 -17.050 1.00 80.50 547 GLY A C 1
ATOM 3994 O O . GLY A 1 547 ? 3.795 -7.667 -16.753 1.00 80.50 547 GLY A O 1
ATOM 3995 N N . ILE A 1 548 ? 4.423 -5.533 -16.748 1.00 80.38 548 ILE A N 1
ATOM 3996 C CA . ILE A 1 548 ? 3.155 -4.988 -16.260 1.00 80.38 548 ILE A CA 1
ATOM 3997 C C . ILE A 1 548 ? 2.230 -4.758 -17.462 1.00 80.38 548 ILE A C 1
ATOM 3999 O O . ILE A 1 548 ? 1.176 -5.380 -17.567 1.00 80.38 548 ILE A O 1
ATOM 4003 N N . THR A 1 549 ? 2.663 -3.921 -18.408 1.00 83.75 549 THR A N 1
ATOM 4004 C CA . THR A 1 549 ? 1.941 -3.560 -19.631 1.00 83.75 549 THR A CA 1
ATOM 4005 C C . THR A 1 549 ? 2.905 -3.134 -20.737 1.00 83.75 549 THR A C 1
ATOM 4007 O O . THR A 1 549 ? 3.805 -2.316 -20.533 1.00 83.75 549 THR A O 1
ATOM 4010 N N . ALA A 1 550 ? 2.673 -3.636 -21.949 1.00 86.62 550 ALA A N 1
ATOM 4011 C CA . ALA A 1 550 ? 3.497 -3.323 -23.110 1.00 86.62 550 ALA A CA 1
ATOM 4012 C C . ALA A 1 550 ? 3.336 -1.877 -23.611 1.00 86.62 550 ALA A C 1
ATOM 4014 O O . ALA A 1 550 ? 4.171 -1.408 -24.379 1.00 86.62 550 ALA A O 1
ATOM 4015 N N . THR A 1 551 ? 2.295 -1.164 -23.171 1.00 84.81 551 THR A N 1
ATOM 4016 C CA . THR A 1 551 ? 2.031 0.247 -23.511 1.00 84.81 551 THR A CA 1
ATOM 4017 C C . THR A 1 551 ? 2.423 1.213 -22.395 1.00 84.81 551 THR A C 1
ATOM 4019 O O . THR A 1 551 ? 1.991 2.362 -22.388 1.00 84.81 551 THR A O 1
ATOM 4022 N N . GLY A 1 552 ? 3.239 0.760 -21.443 1.00 86.88 552 GLY A N 1
ATOM 4023 C CA . GLY A 1 552 ? 3.772 1.577 -20.356 1.00 86.88 552 GLY A CA 1
ATOM 4024 C C . GLY A 1 552 ? 5.297 1.594 -20.341 1.00 86.88 552 GLY A C 1
ATOM 4025 O O . GLY A 1 552 ? 5.955 1.552 -21.378 1.00 86.88 552 GLY A O 1
ATOM 4026 N N . LEU A 1 553 ? 5.874 1.631 -19.137 1.00 88.31 553 LEU A N 1
ATOM 4027 C CA . LEU A 1 553 ? 7.328 1.691 -18.941 1.00 88.31 553 LEU A CA 1
ATOM 4028 C C . LEU A 1 553 ? 8.071 0.455 -19.494 1.00 88.31 553 LEU A C 1
ATOM 4030 O O . LEU A 1 553 ? 9.240 0.563 -19.858 1.00 88.31 553 LEU A O 1
ATOM 4034 N N . ASP A 1 554 ? 7.402 -0.700 -19.617 1.00 91.69 554 ASP A N 1
ATOM 4035 C CA . ASP A 1 554 ? 8.013 -1.912 -20.185 1.00 91.69 554 ASP A CA 1
ATOM 4036 C C . ASP A 1 554 ? 8.483 -1.707 -21.627 1.00 91.69 554 ASP A C 1
ATOM 4038 O O . ASP A 1 554 ? 9.445 -2.345 -22.052 1.00 91.69 554 ASP A O 1
ATOM 4042 N N . LEU A 1 555 ? 7.833 -0.811 -22.374 1.00 94.31 555 LEU A N 1
ATOM 4043 C CA . LEU A 1 555 ? 8.069 -0.605 -23.797 1.00 94.31 555 LEU A CA 1
ATOM 4044 C C . LEU A 1 555 ? 9.531 -0.283 -24.122 1.00 94.31 555 LEU A C 1
ATOM 4046 O O . LEU A 1 555 ? 10.094 -0.831 -25.070 1.00 94.31 555 LEU A O 1
ATOM 4050 N N . THR A 1 556 ? 10.175 0.546 -23.301 1.00 95.50 556 THR A N 1
ATOM 4051 C CA . THR A 1 556 ? 11.600 0.884 -23.440 1.00 95.50 556 THR A CA 1
ATOM 4052 C C . THR A 1 556 ? 12.481 -0.354 -23.304 1.00 95.50 556 THR A C 1
ATOM 4054 O O . THR A 1 556 ? 13.461 -0.506 -24.032 1.00 95.50 556 THR A O 1
ATOM 4057 N N . THR A 1 557 ? 12.097 -1.283 -22.427 1.00 96.19 557 THR A N 1
ATOM 4058 C CA . THR A 1 557 ? 12.786 -2.565 -22.241 1.00 96.19 557 THR A CA 1
ATOM 4059 C C . THR A 1 557 ? 12.576 -3.484 -23.442 1.00 96.19 557 THR A C 1
ATOM 4061 O O . THR A 1 557 ? 13.537 -4.069 -23.934 1.00 96.19 557 THR A O 1
ATOM 4064 N N . LEU A 1 558 ? 11.354 -3.564 -23.979 1.00 97.19 558 LEU A N 1
ATOM 4065 C CA . LEU A 1 558 ? 11.061 -4.362 -25.177 1.00 97.19 558 LEU A CA 1
ATOM 4066 C C . LEU A 1 558 ? 11.846 -3.864 -26.399 1.00 97.19 558 LEU A C 1
ATOM 4068 O O . LEU A 1 558 ? 12.386 -4.668 -27.158 1.00 97.19 558 LEU A O 1
ATOM 4072 N N . VAL A 1 559 ? 11.952 -2.543 -26.568 1.00 97.69 559 VAL A N 1
ATOM 4073 C CA . VAL A 1 559 ? 12.755 -1.934 -27.637 1.00 97.69 559 VAL A CA 1
ATOM 4074 C C . VAL A 1 559 ? 14.251 -2.139 -27.398 1.00 97.69 559 VAL A C 1
ATOM 4076 O O . VAL A 1 559 ? 14.975 -2.404 -28.355 1.00 97.69 559 VAL A O 1
ATOM 4079 N N . ALA A 1 560 ? 14.724 -2.085 -26.148 1.00 98.06 560 ALA A N 1
ATOM 4080 C CA . ALA A 1 560 ? 16.108 -2.424 -25.815 1.00 98.06 560 ALA A CA 1
ATOM 4081 C C . ALA A 1 560 ? 16.437 -3.880 -26.183 1.00 98.06 560 ALA A C 1
ATOM 4083 O O . ALA A 1 560 ? 17.483 -4.148 -26.772 1.00 98.06 560 ALA A O 1
ATOM 4084 N N . PHE A 1 561 ? 15.533 -4.816 -25.891 1.00 98.06 561 PHE A N 1
ATOM 4085 C CA . PHE A 1 561 ? 15.691 -6.216 -26.271 1.00 98.06 561 PHE A CA 1
ATOM 4086 C C . PHE A 1 561 ? 15.732 -6.410 -27.787 1.00 98.06 561 PHE A C 1
ATOM 4088 O O . PHE A 1 561 ? 16.616 -7.112 -28.274 1.00 98.06 561 PHE A O 1
ATOM 4095 N N . ASP A 1 562 ? 14.846 -5.752 -28.538 1.00 97.88 562 ASP A N 1
ATOM 4096 C CA . ASP A 1 562 ? 14.852 -5.848 -30.001 1.00 97.88 562 ASP A CA 1
ATOM 4097 C C . ASP A 1 562 ? 16.092 -5.184 -30.634 1.00 97.88 562 ASP A C 1
ATOM 4099 O O . ASP A 1 562 ? 16.653 -5.700 -31.607 1.00 97.88 562 ASP A O 1
ATOM 4103 N N . LEU A 1 563 ? 16.574 -4.073 -30.062 1.00 98.19 563 LEU A N 1
ATOM 4104 C CA . LEU A 1 563 ? 17.826 -3.426 -30.468 1.00 98.19 563 LEU A CA 1
ATOM 4105 C C . LEU A 1 563 ? 19.031 -4.356 -30.281 1.00 98.19 563 LEU A C 1
ATOM 4107 O O . LEU A 1 563 ? 19.935 -4.358 -31.113 1.00 98.19 563 LEU A O 1
ATOM 4111 N N . LEU A 1 564 ? 19.040 -5.140 -29.203 1.00 98.06 564 LEU A N 1
ATOM 4112 C CA . LEU A 1 564 ? 20.091 -6.108 -28.892 1.00 98.06 564 LEU A CA 1
ATOM 4113 C C . LEU A 1 564 ? 19.893 -7.473 -29.567 1.00 98.06 564 LEU A C 1
ATOM 4115 O O . LEU A 1 564 ? 20.699 -8.365 -29.327 1.00 98.06 564 LEU A O 1
ATOM 4119 N N . GLU A 1 565 ? 18.832 -7.650 -30.362 1.00 96.88 565 GLU A N 1
ATOM 4120 C CA . GLU A 1 565 ? 18.440 -8.939 -30.957 1.00 96.88 565 GLU A CA 1
ATOM 4121 C C . GLU A 1 565 ? 18.343 -10.066 -29.907 1.00 96.88 565 GLU A C 1
ATOM 4123 O O . GLU A 1 565 ? 18.710 -11.217 -30.156 1.00 96.88 565 GLU A O 1
ATOM 4128 N N . ALA A 1 566 ? 17.882 -9.721 -28.702 1.00 97.50 566 ALA A N 1
ATOM 4129 C CA . ALA A 1 566 ? 17.746 -10.656 -27.598 1.00 97.50 566 ALA A CA 1
ATOM 4130 C C . ALA A 1 566 ? 16.570 -11.620 -27.831 1.00 97.50 566 ALA A C 1
ATOM 4132 O O . ALA A 1 566 ? 15.465 -11.211 -28.187 1.00 97.50 566 ALA A O 1
ATOM 4133 N N . ASP A 1 567 ? 16.784 -12.905 -27.555 1.00 96.81 567 ASP A N 1
ATOM 4134 C CA . ASP A 1 567 ? 15.752 -13.936 -27.620 1.00 96.81 567 ASP A CA 1
ATOM 4135 C C . ASP A 1 567 ? 14.870 -13.873 -26.363 1.00 96.81 567 ASP A C 1
ATOM 4137 O O . ASP A 1 567 ? 15.128 -14.554 -25.361 1.00 96.81 567 ASP A O 1
ATOM 4141 N N . ILE A 1 568 ? 13.823 -13.046 -26.419 1.00 96.00 568 ILE A N 1
ATOM 4142 C CA . ILE A 1 568 ? 12.886 -12.791 -25.317 1.00 96.00 568 ILE A CA 1
ATOM 4143 C C . ILE A 1 568 ? 11.492 -13.331 -25.641 1.00 96.00 568 ILE A C 1
ATOM 4145 O O . ILE A 1 568 ? 10.997 -13.202 -26.755 1.00 96.00 568 ILE A O 1
ATOM 4149 N N . SER A 1 569 ? 10.833 -13.893 -24.631 1.00 94.06 569 SER A N 1
ATOM 4150 C CA . SER A 1 569 ? 9.380 -14.067 -24.599 1.00 94.06 569 SER A CA 1
ATOM 4151 C C . SER A 1 569 ? 8.831 -13.190 -23.483 1.00 94.06 569 SER A C 1
ATOM 4153 O O . SER A 1 569 ? 9.265 -13.337 -22.347 1.00 94.06 569 SER A O 1
ATOM 4155 N N . ALA A 1 570 ? 7.880 -12.303 -23.763 1.00 91.62 570 ALA A N 1
ATOM 4156 C CA . ALA A 1 570 ? 7.287 -11.452 -22.732 1.00 91.62 570 ALA A CA 1
ATOM 4157 C C . ALA A 1 570 ? 5.937 -12.002 -22.259 1.00 91.62 570 ALA A C 1
ATOM 4159 O O . ALA A 1 570 ? 5.155 -12.519 -23.053 1.00 91.62 570 ALA A O 1
ATOM 4160 N N . THR A 1 571 ? 5.665 -11.889 -20.962 1.00 84.75 571 THR A N 1
ATOM 4161 C CA . THR A 1 571 ? 4.340 -12.107 -20.371 1.00 84.75 571 THR A CA 1
ATOM 4162 C C . THR A 1 571 ? 3.956 -10.861 -19.592 1.00 84.75 571 THR A C 1
ATOM 4164 O O . THR A 1 571 ? 4.712 -10.436 -18.724 1.00 84.75 571 THR A O 1
ATOM 4167 N N . PHE A 1 572 ? 2.803 -10.278 -19.912 1.00 83.62 572 PHE A N 1
ATOM 4168 C CA . PHE A 1 572 ? 2.307 -9.046 -19.294 1.00 83.62 572 PHE A CA 1
ATOM 4169 C C . PHE A 1 572 ? 1.183 -9.332 -18.288 1.00 83.62 572 PHE A C 1
ATOM 4171 O O . PHE A 1 572 ? 0.644 -10.439 -18.264 1.00 83.62 572 PHE A O 1
ATOM 4178 N N . GLY A 1 573 ? 0.803 -8.331 -17.489 1.00 67.62 573 GLY A N 1
ATOM 4179 C CA . GLY A 1 573 ? -0.318 -8.415 -16.546 1.00 67.62 573 GLY A CA 1
ATOM 4180 C C . GLY A 1 573 ? 0.075 -8.499 -15.070 1.00 67.62 573 GLY A C 1
ATOM 4181 O O . GLY A 1 573 ? -0.799 -8.684 -14.227 1.00 67.62 573 GLY A O 1
ATOM 4182 N N . PHE A 1 574 ? 1.359 -8.349 -14.734 1.00 62.88 574 PHE A N 1
ATOM 4183 C CA . PHE A 1 574 ? 1.777 -8.170 -13.342 1.00 62.88 574 PHE A CA 1
ATOM 4184 C C . PHE A 1 574 ? 1.334 -6.791 -12.822 1.00 62.88 574 PHE A C 1
ATOM 4186 O O . PHE A 1 574 ? 1.415 -5.806 -13.543 1.00 62.88 574 PHE A O 1
ATOM 4193 N N . GLU A 1 575 ? 0.913 -6.677 -11.560 1.00 49.97 575 GLU A N 1
ATOM 4194 C CA . GLU A 1 575 ? 0.398 -5.406 -10.999 1.00 49.97 575 GLU A CA 1
ATOM 4195 C C . GLU A 1 575 ? 1.483 -4.396 -10.598 1.00 49.97 575 GLU A C 1
ATOM 4197 O O . GLU A 1 575 ? 1.199 -3.265 -10.208 1.00 49.97 575 GLU A O 1
ATOM 4202 N N . GLY A 1 576 ? 2.748 -4.796 -10.665 1.00 63.09 576 GLY A N 1
ATOM 4203 C CA . GLY A 1 576 ? 3.865 -3.970 -10.246 1.00 63.09 576 GLY A CA 1
ATOM 4204 C C . GLY A 1 576 ? 5.179 -4.726 -10.331 1.00 63.09 576 GLY A C 1
ATOM 4205 O O . GLY A 1 576 ? 5.212 -5.938 -10.554 1.00 63.09 576 GLY A O 1
ATOM 4206 N N . ARG A 1 577 ? 6.284 -4.017 -10.097 1.00 76.62 577 ARG A N 1
ATOM 4207 C CA . ARG A 1 577 ? 7.615 -4.622 -10.208 1.00 76.62 577 ARG A CA 1
ATOM 4208 C C . ARG A 1 577 ? 7.959 -5.566 -9.054 1.00 76.62 577 ARG A C 1
ATOM 4210 O O . ARG A 1 577 ? 8.679 -6.533 -9.260 1.00 76.62 577 ARG A O 1
ATOM 4217 N N . GLY A 1 578 ? 7.395 -5.346 -7.864 1.00 68.38 578 GLY A N 1
ATOM 4218 C CA . GLY A 1 578 ? 7.542 -6.258 -6.721 1.00 68.38 578 GLY A CA 1
ATOM 4219 C C . GLY A 1 578 ? 7.064 -7.687 -7.032 1.00 68.38 578 GLY A C 1
ATOM 4220 O O . GLY A 1 578 ? 7.851 -8.623 -6.893 1.00 68.38 578 GLY A O 1
ATOM 4221 N N . PRO A 1 579 ? 5.819 -7.876 -7.512 1.00 67.62 579 PRO A N 1
ATOM 4222 C CA . PRO A 1 579 ? 5.341 -9.171 -8.000 1.00 67.62 579 PRO A CA 1
ATOM 4223 C C . PRO A 1 579 ? 6.215 -9.802 -9.094 1.00 67.62 579 PRO A C 1
ATOM 4225 O O . PRO A 1 579 ? 6.496 -10.996 -9.012 1.00 67.62 579 PRO A O 1
ATOM 4228 N N . VAL A 1 580 ? 6.698 -9.024 -10.074 1.00 78.12 580 VAL A N 1
ATOM 4229 C CA . VAL A 1 580 ? 7.616 -9.538 -11.113 1.00 78.12 580 VAL A CA 1
ATOM 4230 C C . VAL A 1 580 ? 8.929 -10.025 -10.496 1.00 78.12 580 VAL A C 1
ATOM 4232 O O . VAL A 1 580 ? 9.401 -11.110 -10.827 1.00 78.12 580 VAL A O 1
ATOM 4235 N N . ASN A 1 581 ? 9.499 -9.272 -9.555 1.00 80.69 581 ASN A N 1
ATOM 4236 C CA . ASN A 1 581 ? 10.721 -9.657 -8.856 1.00 80.69 581 ASN A CA 1
ATOM 4237 C C . ASN A 1 581 ? 10.527 -10.952 -8.043 1.00 80.69 581 ASN A C 1
ATOM 4239 O O . ASN A 1 581 ? 11.386 -11.831 -8.075 1.00 80.69 581 ASN A O 1
ATOM 4243 N N . LEU A 1 582 ? 9.374 -11.133 -7.387 1.00 76.25 582 LEU A N 1
ATOM 4244 C CA . LEU A 1 582 ? 9.029 -12.394 -6.719 1.00 76.25 582 LEU A CA 1
ATOM 4245 C C . LEU A 1 582 ? 8.881 -13.552 -7.714 1.00 76.25 582 LEU A C 1
ATOM 4247 O O . LEU A 1 582 ? 9.389 -14.642 -7.452 1.00 76.25 582 LEU A O 1
ATOM 4251 N N . ALA A 1 583 ? 8.229 -13.326 -8.855 1.00 78.00 583 ALA A N 1
ATOM 4252 C CA . ALA A 1 583 ? 8.122 -14.309 -9.931 1.00 78.00 583 ALA A CA 1
ATOM 4253 C C . ALA A 1 583 ? 9.508 -14.690 -10.480 1.00 78.00 583 ALA A C 1
ATOM 4255 O O . ALA A 1 583 ? 9.784 -15.867 -10.721 1.00 78.00 583 ALA A O 1
ATOM 4256 N N . LEU A 1 584 ? 10.423 -13.721 -10.589 1.00 89.62 584 LEU A N 1
ATOM 4257 C CA . LEU A 1 584 ? 11.815 -13.957 -10.960 1.00 89.62 584 LEU A CA 1
ATOM 4258 C C . LEU A 1 584 ? 12.507 -14.827 -9.908 1.00 89.62 584 LEU A C 1
ATOM 4260 O O . LEU A 1 584 ? 13.093 -15.848 -10.253 1.00 89.62 584 LEU A O 1
ATOM 4264 N N . GLN A 1 585 ? 12.388 -14.505 -8.620 1.00 82.88 585 GLN A N 1
ATOM 4265 C CA . GLN A 1 585 ? 12.969 -15.319 -7.543 1.00 82.88 585 GLN A CA 1
ATOM 4266 C C . GLN A 1 585 ? 12.413 -16.756 -7.518 1.00 82.88 585 GLN A C 1
ATOM 4268 O O . GLN A 1 585 ? 13.154 -17.703 -7.254 1.00 82.88 585 GLN A O 1
ATOM 4273 N N . ARG A 1 586 ? 11.130 -16.938 -7.852 1.00 85.25 586 ARG A N 1
ATOM 4274 C CA . ARG A 1 586 ? 10.470 -18.251 -7.977 1.00 85.25 586 ARG A CA 1
ATOM 4275 C C . ARG A 1 586 ? 10.828 -18.997 -9.268 1.00 85.25 586 ARG A C 1
ATOM 4277 O O . ARG A 1 586 ? 10.550 -20.189 -9.379 1.00 85.25 586 ARG A O 1
ATOM 4284 N N . GLY A 1 587 ? 11.473 -18.327 -10.225 1.00 87.06 587 GLY A N 1
ATOM 4285 C CA . GLY A 1 587 ? 11.834 -18.884 -11.529 1.00 87.06 587 GLY A CA 1
ATOM 4286 C C . GLY A 1 587 ? 10.668 -18.986 -12.515 1.00 87.06 587 GLY A C 1
ATOM 4287 O O . GLY A 1 587 ? 10.759 -19.749 -13.474 1.00 87.06 587 GLY A O 1
ATOM 4288 N N . GLU A 1 588 ? 9.588 -18.244 -12.275 1.00 88.50 588 GLU A N 1
ATOM 4289 C CA . GLU A 1 588 ? 8.443 -18.104 -13.183 1.00 88.50 588 GLU A CA 1
ATOM 4290 C C . GLU A 1 588 ? 8.787 -17.184 -14.367 1.00 88.50 588 GLU A C 1
ATOM 4292 O O . GLU A 1 588 ? 8.340 -17.421 -15.489 1.00 88.50 588 GLU A O 1
ATOM 4297 N N . VAL A 1 589 ? 9.641 -16.182 -14.128 1.00 95.25 589 VAL A N 1
ATOM 4298 C CA . VAL A 1 589 ? 10.285 -15.359 -15.162 1.00 95.25 589 VAL A CA 1
ATOM 4299 C C . VAL A 1 589 ? 11.809 -15.391 -14.997 1.00 95.25 589 VAL A C 1
ATOM 4301 O O . VAL A 1 589 ? 12.344 -15.760 -13.948 1.00 95.25 589 VAL A O 1
ATOM 4304 N N . ASP A 1 590 ? 12.533 -15.044 -16.056 1.00 97.19 590 ASP A N 1
ATOM 4305 C CA . ASP A 1 590 ? 13.991 -15.156 -16.132 1.00 97.19 590 ASP A CA 1
ATOM 4306 C C . ASP A 1 590 ? 14.706 -13.801 -16.124 1.00 97.19 590 ASP A C 1
ATOM 4308 O O . ASP A 1 590 ? 15.850 -13.724 -15.671 1.00 97.19 590 ASP A O 1
ATOM 4312 N N . ILE A 1 591 ? 14.064 -12.753 -16.643 1.00 97.12 591 ILE A N 1
ATOM 4313 C CA . ILE A 1 591 ? 14.640 -11.416 -16.813 1.00 97.12 591 ILE A CA 1
ATOM 4314 C C . ILE A 1 591 ? 13.612 -10.341 -16.461 1.00 97.12 591 ILE A C 1
ATOM 4316 O O . ILE A 1 591 ? 12.417 -10.505 -16.706 1.00 97.12 591 ILE A O 1
ATOM 4320 N N . ASP A 1 592 ? 14.086 -9.249 -15.876 1.00 93.94 592 ASP A N 1
ATOM 4321 C CA . ASP A 1 592 ? 13.273 -8.113 -15.453 1.00 93.94 592 ASP A CA 1
ATOM 4322 C C . ASP A 1 592 ? 14.116 -6.822 -15.477 1.00 93.94 592 ASP A C 1
ATOM 4324 O O . ASP A 1 592 ? 15.326 -6.854 -15.727 1.00 93.94 592 ASP A O 1
ATOM 4328 N N . TYR A 1 593 ? 13.496 -5.673 -15.220 1.00 93.38 593 TYR A N 1
ATOM 4329 C CA . TYR A 1 593 ? 14.197 -4.419 -14.965 1.00 93.38 593 TYR A CA 1
ATOM 4330 C C . TYR A 1 593 ? 13.725 -3.774 -13.661 1.00 93.38 593 TYR A C 1
ATOM 4332 O O . TYR A 1 593 ? 12.604 -3.978 -13.222 1.00 93.38 593 TYR A O 1
ATOM 4340 N N . SER A 1 594 ? 14.562 -2.963 -13.023 1.00 88.12 594 SER A N 1
ATOM 4341 C CA . SER A 1 594 ? 14.155 -2.158 -11.866 1.00 88.12 594 SER A CA 1
ATOM 4342 C C . SER A 1 594 ? 14.541 -0.712 -12.084 1.00 88.12 594 SER A C 1
ATOM 4344 O O . SER A 1 594 ? 15.613 -0.436 -12.622 1.00 88.12 594 SER A O 1
ATOM 4346 N N . THR A 1 595 ? 13.691 0.209 -11.636 1.00 86.88 595 THR A N 1
ATOM 4347 C CA . THR A 1 595 ? 14.077 1.615 -11.508 1.00 86.88 595 THR A CA 1
ATOM 4348 C C . THR A 1 595 ? 15.040 1.793 -10.336 1.00 86.88 595 THR A C 1
ATOM 4350 O O . THR A 1 595 ? 15.098 0.948 -9.434 1.00 86.88 595 THR A O 1
ATOM 4353 N N . THR A 1 596 ? 15.784 2.897 -10.328 1.00 85.00 596 THR A N 1
ATOM 4354 C CA . THR A 1 596 ? 16.781 3.209 -9.288 1.00 85.00 596 THR A CA 1
ATOM 4355 C C . THR A 1 596 ? 16.195 3.183 -7.882 1.00 85.00 596 THR A C 1
ATOM 4357 O O . THR A 1 596 ? 16.746 2.531 -7.000 1.00 85.00 596 THR A O 1
ATOM 4360 N N . SER A 1 597 ? 15.027 3.802 -7.693 1.00 74.19 597 SER A N 1
ATOM 4361 C CA . SER A 1 597 ? 14.340 3.878 -6.396 1.00 74.19 597 SER A CA 1
ATOM 4362 C C . SER A 1 597 ? 14.038 2.508 -5.779 1.00 74.19 597 SER A C 1
ATOM 4364 O O . SER A 1 597 ? 13.989 2.370 -4.564 1.00 74.19 597 SER A O 1
ATOM 4366 N N . SER A 1 598 ? 13.818 1.486 -6.608 1.00 75.44 598 SER A N 1
ATOM 4367 C CA . SER A 1 598 ? 13.460 0.135 -6.156 1.00 75.44 598 SER A CA 1
ATOM 4368 C C . SER A 1 598 ? 14.629 -0.848 -6.216 1.00 75.44 598 SER A C 1
ATOM 4370 O O . SER A 1 598 ? 14.539 -1.944 -5.667 1.00 75.44 598 SER A O 1
ATOM 4372 N N . TYR A 1 599 ? 15.739 -0.473 -6.856 1.00 85.38 599 TYR A N 1
ATOM 4373 C CA . TYR A 1 599 ? 16.887 -1.354 -7.050 1.00 85.38 599 TYR A CA 1
ATOM 4374 C C . TYR A 1 599 ? 17.521 -1.775 -5.720 1.00 85.38 599 TYR A C 1
ATOM 4376 O O . TYR A 1 599 ? 17.735 -2.968 -5.499 1.00 85.38 599 TYR A O 1
ATOM 4384 N N . HIS A 1 600 ? 17.782 -0.816 -4.827 1.00 79.75 600 HIS A N 1
ATOM 4385 C CA . HIS A 1 600 ? 18.494 -1.063 -3.568 1.00 79.75 600 HIS A CA 1
ATOM 4386 C C . HIS A 1 600 ? 17.776 -2.063 -2.657 1.00 79.75 600 HIS A C 1
ATOM 4388 O O . HIS A 1 600 ? 18.414 -2.916 -2.048 1.00 79.75 600 HIS A O 1
ATOM 4394 N N . SER A 1 601 ? 16.446 -2.003 -2.592 1.00 74.94 601 SER A N 1
ATOM 4395 C CA . SER A 1 601 ? 15.659 -2.897 -1.742 1.00 74.94 601 SER A CA 1
ATOM 4396 C C . SER A 1 601 ? 15.306 -4.224 -2.419 1.00 74.94 601 SER A C 1
ATOM 4398 O O . SER A 1 601 ? 15.273 -5.251 -1.744 1.00 74.94 601 SER A O 1
ATOM 4400 N N . ALA A 1 602 ? 15.053 -4.235 -3.734 1.00 75.06 602 ALA A N 1
ATOM 4401 C CA . ALA A 1 602 ? 14.490 -5.405 -4.419 1.00 75.06 602 ALA A CA 1
ATOM 4402 C C . ALA A 1 602 ? 15.494 -6.220 -5.254 1.00 75.06 602 ALA A C 1
ATOM 4404 O O . ALA A 1 602 ? 15.274 -7.409 -5.486 1.00 75.06 602 ALA A O 1
ATOM 4405 N N . VAL A 1 603 ? 16.577 -5.607 -5.742 1.00 86.62 603 VAL A N 1
ATOM 4406 C CA . VAL A 1 603 ? 17.497 -6.240 -6.709 1.00 86.62 603 VAL A CA 1
ATOM 4407 C C . VAL A 1 603 ? 18.914 -6.350 -6.166 1.00 86.62 603 VAL A C 1
ATOM 4409 O O . VAL A 1 603 ? 19.553 -7.387 -6.330 1.00 86.62 603 VAL A O 1
ATOM 4412 N N . GLU A 1 604 ? 19.411 -5.319 -5.486 1.00 90.38 604 GLU A N 1
ATOM 4413 C CA . GLU A 1 604 ? 20.764 -5.319 -4.931 1.00 90.38 604 GLU A CA 1
ATOM 4414 C C . GLU A 1 604 ? 21.041 -6.516 -3.995 1.00 90.38 604 GLU A C 1
ATOM 4416 O O . GLU A 1 604 ? 22.105 -7.126 -4.145 1.00 90.38 604 GLU A O 1
ATOM 4421 N N . PRO A 1 605 ? 20.121 -6.938 -3.099 1.00 90.31 605 PRO A N 1
ATOM 4422 C CA . PRO A 1 605 ? 20.362 -8.085 -2.223 1.00 90.31 605 PRO A CA 1
ATOM 4423 C C . PRO A 1 605 ? 20.548 -9.395 -3.001 1.00 90.31 605 PRO A C 1
ATOM 4425 O O . PRO A 1 605 ? 21.533 -10.103 -2.794 1.00 90.31 605 PRO A O 1
ATOM 4428 N N . ILE A 1 606 ? 19.657 -9.679 -3.957 1.00 88.69 606 ILE A N 1
ATOM 4429 C CA . ILE A 1 606 ? 19.704 -10.903 -4.777 1.00 88.69 606 ILE A CA 1
ATOM 4430 C C . ILE A 1 606 ? 20.863 -10.882 -5.788 1.00 88.69 606 ILE A C 1
ATOM 4432 O O . ILE A 1 606 ? 21.412 -11.924 -6.149 1.00 88.69 606 ILE A O 1
ATOM 4436 N N . ALA A 1 607 ? 21.299 -9.695 -6.219 1.00 92.25 607 ALA A N 1
ATOM 4437 C CA . ALA A 1 607 ? 22.500 -9.540 -7.033 1.00 92.25 607 ALA A CA 1
ATOM 4438 C C . ALA A 1 607 ? 23.779 -9.811 -6.221 1.00 92.25 607 ALA A C 1
ATOM 4440 O O . ALA A 1 607 ? 24.662 -10.528 -6.693 1.00 92.25 607 ALA A O 1
ATOM 4441 N N . LYS A 1 608 ? 23.870 -9.299 -4.983 1.00 92.50 608 LYS A N 1
ATOM 4442 C CA . LYS A 1 608 ? 25.000 -9.555 -4.068 1.00 92.50 608 LYS A CA 1
ATOM 4443 C C . LYS A 1 608 ? 25.088 -11.020 -3.642 1.00 92.50 608 LYS A C 1
ATOM 4445 O O . LYS A 1 608 ? 26.187 -11.559 -3.542 1.00 92.50 608 LYS A O 1
ATOM 4450 N N . GLU A 1 609 ? 23.946 -11.670 -3.436 1.00 92.25 609 GLU A N 1
ATOM 4451 C CA . GLU A 1 609 ? 23.854 -13.110 -3.168 1.00 92.25 609 GLU A CA 1
ATOM 4452 C C . GLU A 1 609 ? 24.259 -13.961 -4.393 1.00 92.25 609 GLU A C 1
ATOM 4454 O O . GLU A 1 609 ? 24.659 -15.118 -4.263 1.00 92.25 609 GLU A O 1
ATOM 4459 N N . GLY A 1 610 ? 24.186 -13.389 -5.599 1.00 92.50 610 GLY A N 1
ATOM 4460 C CA . GLY A 1 610 ? 24.496 -14.060 -6.862 1.00 92.50 610 GLY A CA 1
ATOM 4461 C C . GLY A 1 610 ? 23.324 -14.844 -7.463 1.00 92.50 610 GLY A C 1
ATOM 4462 O O . GLY A 1 610 ? 23.500 -15.534 -8.475 1.00 92.50 610 GLY A O 1
ATOM 4463 N N . SER A 1 611 ? 22.124 -14.736 -6.886 1.00 91.94 611 SER A N 1
ATOM 4464 C CA . SER A 1 611 ? 20.892 -15.324 -7.427 1.00 91.94 611 SER A CA 1
ATOM 4465 C C . SER A 1 611 ? 20.368 -14.553 -8.653 1.00 91.94 611 SER A C 1
ATOM 4467 O O . SER A 1 611 ? 19.724 -15.151 -9.525 1.00 91.94 611 SER A O 1
ATOM 4469 N N . ALA A 1 612 ? 20.753 -13.281 -8.802 1.00 95.31 612 ALA A N 1
ATOM 4470 C CA . ALA A 1 612 ? 20.563 -12.471 -10.005 1.00 95.31 612 ALA A CA 1
ATOM 4471 C C . ALA A 1 612 ? 21.874 -11.833 -10.507 1.00 95.31 612 ALA A C 1
ATOM 4473 O O . ALA A 1 612 ? 22.834 -11.664 -9.762 1.00 95.31 612 ALA A O 1
ATOM 4474 N N . THR A 1 613 ? 21.907 -11.456 -11.785 1.00 96.00 613 THR A N 1
ATOM 4475 C CA . THR A 1 613 ? 23.008 -10.726 -12.426 1.00 96.00 613 THR A CA 1
ATOM 4476 C C . THR A 1 613 ? 22.465 -9.467 -13.094 1.00 96.00 613 THR A C 1
ATOM 4478 O O . THR A 1 613 ? 21.597 -9.552 -13.965 1.00 96.00 613 THR A O 1
ATOM 4481 N N . VAL A 1 614 ? 22.991 -8.300 -12.714 1.00 97.38 614 VAL A N 1
ATOM 4482 C CA . VAL A 1 614 ? 22.723 -7.029 -13.405 1.00 97.38 614 VAL A CA 1
ATOM 4483 C C . VAL A 1 614 ? 23.470 -7.032 -14.737 1.00 97.38 614 VAL A C 1
ATOM 4485 O O . VAL A 1 614 ? 24.677 -7.262 -14.773 1.00 97.38 614 VAL A O 1
ATOM 4488 N N . LEU A 1 615 ? 22.750 -6.815 -15.836 1.00 97.75 615 LEU A N 1
ATOM 4489 C CA . LEU A 1 615 ? 23.287 -6.959 -17.190 1.00 97.75 615 LEU A CA 1
ATOM 4490 C C . LEU A 1 615 ? 23.684 -5.617 -17.795 1.00 97.75 615 LEU A C 1
ATOM 4492 O O . LEU A 1 615 ? 24.734 -5.514 -18.427 1.00 97.75 615 LEU A O 1
ATOM 4496 N N . MET A 1 616 ? 22.819 -4.615 -17.640 1.00 98.06 616 MET A N 1
ATOM 4497 C CA . MET A 1 616 ? 22.975 -3.303 -18.261 1.00 98.06 616 MET A CA 1
ATOM 4498 C C . MET A 1 616 ? 22.069 -2.263 -17.603 1.00 98.06 616 MET A C 1
ATOM 4500 O O . MET A 1 616 ? 21.040 -2.609 -17.026 1.00 98.06 616 MET A O 1
ATOM 4504 N N . SER A 1 617 ? 22.438 -0.992 -17.718 1.00 97.75 617 SER A N 1
ATOM 4505 C CA . SER A 1 617 ? 21.574 0.146 -17.411 1.00 97.75 617 SER A CA 1
ATOM 4506 C C . SER A 1 617 ? 20.902 0.656 -18.684 1.00 97.75 617 SER A C 1
ATOM 4508 O O . SER A 1 617 ? 21.428 0.488 -19.787 1.00 97.75 617 SER A O 1
ATOM 4510 N N . PHE A 1 618 ? 19.754 1.316 -18.548 1.00 97.12 618 PHE A N 1
ATOM 4511 C CA . PHE A 1 618 ? 19.164 2.041 -19.679 1.00 97.12 618 PHE A CA 1
ATOM 4512 C C . PHE A 1 618 ? 20.030 3.256 -20.080 1.00 97.12 618 PHE A C 1
ATOM 4514 O O . PHE A 1 618 ? 20.152 3.596 -21.259 1.00 97.12 618 PHE A O 1
ATOM 4521 N N . GLY A 1 619 ? 20.716 3.858 -19.107 1.00 95.19 619 GLY A N 1
ATOM 4522 C CA . GLY A 1 619 ? 21.439 5.115 -19.279 1.00 95.19 619 GLY A CA 1
ATOM 4523 C C . GLY A 1 619 ? 20.517 6.326 -19.150 1.00 95.19 619 GLY A C 1
ATOM 4524 O O . GLY A 1 619 ? 19.375 6.206 -18.720 1.00 95.19 619 GLY A O 1
ATOM 4525 N N . GLN A 1 620 ? 21.032 7.495 -19.513 1.00 93.56 620 GLN A N 1
ATOM 4526 C CA . GLN A 1 620 ? 20.313 8.772 -19.533 1.00 93.56 620 GLN A CA 1
ATOM 4527 C C . GLN A 1 620 ? 20.616 9.511 -20.832 1.00 93.56 620 GLN A C 1
ATOM 4529 O O . GLN A 1 620 ? 21.681 9.302 -21.412 1.00 93.56 620 GLN A O 1
ATOM 4534 N N . LEU A 1 621 ? 19.716 10.381 -21.292 1.00 92.12 621 LEU A N 1
ATOM 4535 C CA . LEU A 1 621 ? 20.053 11.332 -22.350 1.00 92.12 621 LEU A CA 1
ATOM 4536 C C . LEU A 1 621 ? 20.745 12.559 -21.753 1.00 92.12 621 LEU A C 1
ATOM 4538 O O . LEU A 1 621 ? 20.259 13.143 -20.787 1.00 92.12 621 LEU A O 1
ATOM 4542 N N . ASP A 1 622 ? 21.872 12.953 -22.341 1.00 89.19 622 ASP A N 1
ATOM 4543 C CA . ASP A 1 622 ? 22.467 14.263 -22.082 1.00 89.19 622 ASP A CA 1
ATOM 4544 C C . ASP A 1 622 ? 21.784 15.373 -22.904 1.00 89.19 622 ASP A C 1
ATOM 4546 O O . ASP A 1 622 ? 20.895 15.130 -23.724 1.00 89.19 622 ASP A O 1
ATOM 4550 N N . GLU A 1 623 ? 22.226 16.615 -22.709 1.00 81.19 623 GLU A N 1
ATOM 4551 C CA . GLU A 1 623 ? 21.701 17.809 -23.390 1.00 81.19 623 GLU A CA 1
ATOM 4552 C C . GLU A 1 623 ? 21.857 17.776 -24.921 1.00 81.19 623 GLU A C 1
ATOM 4554 O O . GLU A 1 623 ? 21.253 18.578 -25.632 1.00 81.19 623 GLU A O 1
ATOM 4559 N N . HIS A 1 624 ? 22.676 16.864 -25.448 1.00 84.81 624 HIS A N 1
ATOM 4560 C CA . HIS A 1 624 ? 22.893 16.665 -26.878 1.00 84.81 624 HIS A CA 1
ATOM 4561 C C . HIS A 1 624 ? 22.153 15.428 -27.412 1.00 84.81 624 HIS A C 1
ATOM 4563 O O . HIS A 1 624 ? 22.363 15.030 -28.561 1.00 84.81 624 HIS A O 1
ATOM 4569 N N . GLY A 1 625 ? 21.295 14.808 -26.594 1.00 86.06 625 GLY A N 1
ATOM 4570 C CA . GLY A 1 625 ? 20.532 13.616 -26.950 1.00 86.06 625 GLY A CA 1
ATOM 4571 C C . GLY A 1 625 ? 21.395 12.361 -27.090 1.00 86.06 625 GLY A C 1
ATOM 4572 O O . GLY A 1 625 ? 20.991 11.407 -27.763 1.00 86.06 625 GLY A O 1
ATOM 4573 N N . LYS A 1 626 ? 22.595 12.344 -26.499 1.00 92.56 626 LYS A N 1
ATOM 4574 C CA . LYS A 1 626 ? 23.458 11.163 -26.460 1.00 92.56 626 LYS A CA 1
ATOM 4575 C C . LYS A 1 626 ? 23.145 10.338 -25.214 1.00 92.56 626 LYS A C 1
ATOM 4577 O O . LYS A 1 626 ? 22.991 10.875 -24.124 1.00 92.56 626 LYS A O 1
ATOM 4582 N N . VAL A 1 627 ? 23.114 9.015 -25.377 1.00 96.25 627 VAL A N 1
ATOM 4583 C CA . VAL A 1 627 ? 22.992 8.085 -24.248 1.00 96.25 627 VAL A CA 1
ATOM 4584 C C . VAL A 1 627 ? 24.303 8.075 -23.456 1.00 96.25 627 VAL A C 1
ATOM 4586 O O . VAL A 1 627 ? 25.362 7.728 -23.988 1.00 96.25 627 VAL A O 1
ATOM 4589 N N . VAL A 1 628 ? 24.226 8.457 -22.187 1.00 95.56 628 VAL A N 1
ATOM 4590 C CA . VAL A 1 628 ? 25.313 8.443 -21.204 1.00 95.56 628 VAL A CA 1
ATOM 4591 C C . VAL A 1 628 ? 24.987 7.474 -20.067 1.00 95.56 628 VAL A C 1
ATOM 4593 O O . VAL A 1 628 ? 23.849 7.026 -19.921 1.00 95.56 628 VAL A O 1
ATOM 4596 N N . ARG A 1 629 ? 25.992 7.108 -19.262 1.00 95.69 629 ARG A N 1
ATOM 4597 C CA . ARG A 1 629 ? 25.772 6.234 -18.102 1.00 95.69 629 ARG A CA 1
ATOM 4598 C C . ARG A 1 629 ? 24.881 6.911 -17.074 1.00 95.69 629 ARG A C 1
ATOM 4600 O O . ARG A 1 629 ? 25.005 8.109 -16.830 1.00 95.69 629 ARG A O 1
ATOM 4607 N N . ASP A 1 630 ? 24.032 6.109 -16.448 1.00 92.44 630 ASP A N 1
ATOM 4608 C CA . ASP A 1 630 ? 23.196 6.572 -15.352 1.00 92.44 630 ASP A CA 1
ATOM 4609 C C . ASP A 1 630 ? 24.067 6.952 -14.138 1.00 92.44 630 ASP A C 1
ATOM 4611 O O . ASP A 1 630 ? 24.966 6.181 -13.773 1.00 92.44 630 ASP A O 1
ATOM 4615 N N . PRO A 1 631 ? 23.830 8.109 -13.494 1.00 89.94 631 PRO A N 1
ATOM 4616 C CA . PRO A 1 631 ? 24.612 8.540 -12.338 1.00 89.94 631 PRO A CA 1
ATOM 4617 C C . PRO A 1 631 ? 24.547 7.565 -11.154 1.00 89.94 631 PRO A C 1
ATOM 4619 O O . PRO A 1 631 ? 25.510 7.507 -10.393 1.00 89.94 631 PRO A O 1
ATOM 4622 N N . ASN A 1 632 ? 23.486 6.765 -11.021 1.00 89.75 632 ASN A N 1
ATOM 4623 C CA . ASN A 1 632 ? 23.355 5.764 -9.957 1.00 89.75 632 ASN A CA 1
ATOM 4624 C C . ASN A 1 632 ? 23.941 4.396 -10.332 1.00 89.75 632 ASN A C 1
ATOM 4626 O O . ASN A 1 632 ? 24.155 3.552 -9.467 1.00 89.75 632 ASN A O 1
ATOM 4630 N N . PHE A 1 633 ? 24.269 4.180 -11.609 1.00 92.25 633 PHE A N 1
ATOM 4631 C CA . PHE A 1 633 ? 24.802 2.913 -12.118 1.00 92.25 633 PHE A CA 1
ATOM 4632 C C . PHE A 1 633 ? 26.084 3.118 -12.935 1.00 92.25 633 PHE A C 1
ATOM 4634 O O . PHE A 1 633 ? 26.251 2.541 -14.009 1.00 92.25 633 PHE A O 1
ATOM 4641 N N . LYS A 1 634 ? 27.020 3.924 -12.413 1.00 91.88 634 LYS A N 1
ATOM 4642 C CA . LYS A 1 634 ? 28.256 4.345 -13.111 1.00 91.88 634 LYS A CA 1
ATOM 4643 C C . LYS A 1 634 ? 29.116 3.184 -13.614 1.00 91.88 634 LYS A C 1
ATOM 4645 O O . LYS A 1 634 ? 29.781 3.321 -14.641 1.00 91.88 634 LYS A O 1
ATOM 4650 N N . ASP A 1 635 ? 29.087 2.050 -12.919 1.00 93.12 635 ASP A N 1
ATOM 4651 C CA . ASP A 1 635 ? 29.873 0.857 -13.256 1.00 93.12 635 ASP A CA 1
ATOM 4652 C C . ASP A 1 635 ? 29.120 -0.141 -14.150 1.00 93.12 635 ASP A C 1
ATOM 4654 O O . ASP A 1 635 ? 29.710 -1.107 -14.633 1.00 93.12 635 ASP A O 1
ATOM 4658 N N . THR A 1 636 ? 27.832 0.095 -14.410 1.00 96.00 636 THR A N 1
ATOM 4659 C CA . THR A 1 636 ? 27.002 -0.780 -15.245 1.00 96.00 636 THR A CA 1
ATOM 4660 C C . THR A 1 636 ? 26.971 -0.246 -16.680 1.00 96.00 636 THR A C 1
ATOM 4662 O O . THR A 1 636 ? 26.607 0.916 -16.880 1.00 96.00 636 THR A O 1
ATOM 4665 N N . PRO A 1 637 ? 27.320 -1.055 -17.700 1.00 97.81 637 PRO A N 1
ATOM 4666 C CA . PRO A 1 637 ? 27.289 -0.596 -19.085 1.00 97.81 637 PRO A CA 1
ATOM 4667 C C . PRO A 1 637 ? 25.858 -0.254 -19.512 1.00 97.81 637 PRO A C 1
ATOM 4669 O O . PRO A 1 637 ? 24.905 -0.916 -19.104 1.00 97.81 637 PRO A O 1
ATOM 4672 N N . THR A 1 638 ? 25.701 0.766 -20.346 1.00 98.44 638 THR A N 1
ATOM 4673 C CA . THR A 1 638 ? 24.410 1.105 -20.963 1.00 98.44 638 THR A CA 1
ATOM 4674 C C . THR A 1 638 ? 24.012 0.079 -22.027 1.00 98.44 638 THR A C 1
ATOM 4676 O O . THR A 1 638 ? 24.871 -0.612 -22.577 1.00 98.44 638 THR A O 1
ATOM 4679 N N . VAL A 1 639 ? 22.730 0.035 -22.407 1.00 98.38 639 VAL A N 1
ATOM 4680 C CA . VAL A 1 639 ? 22.253 -0.726 -23.584 1.00 98.38 639 VAL A CA 1
ATOM 4681 C C . VAL A 1 639 ? 23.086 -0.415 -24.839 1.00 98.38 639 VAL A C 1
ATOM 4683 O O . VAL A 1 639 ? 23.415 -1.319 -25.605 1.00 98.38 639 VAL A O 1
ATOM 4686 N N . VAL A 1 640 ? 23.491 0.846 -25.033 1.00 98.31 640 VAL A N 1
ATOM 4687 C CA . VAL A 1 640 ? 24.318 1.280 -26.175 1.00 98.31 640 VAL A CA 1
ATOM 4688 C C . VAL A 1 640 ? 25.730 0.703 -26.108 1.00 98.31 640 VAL A C 1
ATOM 4690 O O . VAL A 1 640 ? 26.209 0.145 -27.093 1.00 98.31 640 VAL A O 1
ATOM 4693 N N . GLU A 1 641 ? 26.385 0.781 -24.948 1.00 98.38 641 GLU A N 1
ATOM 4694 C CA . GLU A 1 641 ? 27.712 0.182 -24.750 1.00 98.38 641 GLU A CA 1
ATOM 4695 C C . GLU A 1 641 ? 27.660 -1.346 -24.892 1.00 98.38 641 GLU A C 1
ATOM 4697 O O . GLU A 1 641 ? 28.578 -1.947 -25.448 1.00 98.38 641 GLU A O 1
ATOM 4702 N N . VAL A 1 642 ? 26.583 -1.987 -24.429 1.00 98.50 642 VAL A N 1
ATOM 4703 C CA . VAL A 1 642 ? 26.360 -3.427 -24.615 1.00 98.50 642 VAL A CA 1
ATOM 4704 C C . VAL A 1 642 ? 26.203 -3.773 -26.095 1.00 98.50 642 VAL A C 1
ATOM 4706 O O . VAL A 1 642 ? 26.841 -4.717 -26.561 1.00 98.50 642 VAL A O 1
ATOM 4709 N N . TYR A 1 643 ? 25.431 -3.001 -26.861 1.00 98.56 643 TYR A N 1
ATOM 4710 C CA . TYR A 1 643 ? 25.323 -3.186 -28.310 1.00 98.56 643 TYR A CA 1
ATOM 4711 C C . TYR A 1 643 ? 26.701 -3.083 -28.988 1.00 98.56 643 TYR A C 1
ATOM 4713 O O . TYR A 1 643 ? 27.083 -3.948 -29.778 1.00 98.56 643 TYR A O 1
ATOM 4721 N N . GLU A 1 644 ? 27.494 -2.064 -28.647 1.00 98.06 644 GLU A N 1
ATOM 4722 C CA . GLU A 1 644 ? 28.848 -1.893 -29.187 1.00 98.06 644 GLU A CA 1
ATOM 4723 C C . GLU A 1 644 ? 29.769 -3.069 -28.846 1.00 98.06 644 GLU A C 1
ATOM 4725 O O . GLU A 1 644 ? 30.533 -3.521 -29.700 1.00 98.06 644 GLU A O 1
ATOM 4730 N N . GLN A 1 645 ? 29.674 -3.607 -27.628 1.00 97.19 645 GLN A N 1
ATOM 4731 C CA . GLN A 1 645 ? 30.431 -4.788 -27.206 1.00 97.19 645 GLN A CA 1
ATOM 4732 C C . GLN A 1 645 ? 30.035 -6.049 -27.984 1.00 97.19 645 GLN A C 1
ATOM 4734 O O . GLN A 1 645 ? 30.897 -6.875 -28.291 1.00 97.19 645 GLN A O 1
ATOM 4739 N N . LEU A 1 646 ? 28.749 -6.208 -28.306 1.00 96.75 646 LEU A N 1
ATOM 4740 C CA . LEU A 1 646 ? 28.229 -7.378 -29.016 1.00 96.75 646 LEU A CA 1
ATOM 4741 C C . LEU A 1 646 ? 28.529 -7.336 -30.518 1.00 96.75 646 LEU A C 1
ATOM 4743 O O . LEU A 1 646 ? 28.884 -8.362 -31.100 1.00 96.75 646 LEU A O 1
ATOM 4747 N N . TYR A 1 647 ? 28.431 -6.157 -31.136 1.00 97.25 647 TYR A N 1
ATOM 4748 C CA . TYR A 1 647 ? 28.469 -6.004 -32.595 1.00 97.25 647 TYR A CA 1
ATOM 4749 C C . TYR A 1 647 ? 29.694 -5.247 -33.129 1.00 97.25 647 TYR A C 1
ATOM 4751 O O . TYR A 1 647 ? 29.881 -5.167 -34.345 1.00 97.25 647 TYR A O 1
ATOM 4759 N N . GLY A 1 648 ? 30.538 -4.689 -32.256 1.00 97.38 648 GLY A N 1
ATOM 4760 C CA . GLY A 1 648 ? 31.772 -3.984 -32.621 1.00 97.38 648 GLY A CA 1
ATOM 4761 C C . GLY A 1 648 ? 31.564 -2.638 -33.326 1.00 97.38 648 GLY A C 1
ATOM 4762 O O . GLY A 1 648 ? 32.491 -2.131 -33.958 1.00 97.38 648 GLY A O 1
ATOM 4763 N N . LYS A 1 649 ? 30.352 -2.074 -33.267 1.00 97.06 649 LYS A N 1
ATOM 4764 C CA . LYS A 1 649 ? 29.969 -0.799 -33.894 1.00 97.06 649 LYS A CA 1
ATOM 4765 C C . LYS A 1 649 ? 28.867 -0.109 -33.092 1.00 97.06 649 LYS A C 1
ATOM 4767 O O . LYS A 1 649 ? 28.070 -0.792 -32.454 1.00 97.06 649 LYS A O 1
ATOM 4772 N N . ALA A 1 650 ? 28.780 1.214 -33.202 1.00 96.00 650 ALA A N 1
ATOM 4773 C CA . ALA A 1 650 ? 27.683 1.985 -32.623 1.00 96.00 650 ALA A CA 1
ATOM 4774 C C . ALA A 1 650 ? 26.321 1.575 -33.228 1.00 96.00 650 ALA A C 1
ATOM 4776 O O . ALA A 1 650 ? 26.252 1.268 -34.431 1.00 96.00 650 ALA A O 1
ATOM 4777 N N . PRO A 1 651 ? 25.236 1.561 -32.431 1.00 97.00 651 PRO A N 1
ATOM 4778 C CA . PRO A 1 651 ? 23.890 1.342 -32.946 1.00 97.00 651 PRO A CA 1
ATOM 4779 C C . PRO A 1 651 ? 23.456 2.499 -33.854 1.00 97.00 651 PRO A C 1
ATOM 4781 O O . PRO A 1 651 ? 23.900 3.637 -33.716 1.00 97.00 651 PRO A O 1
ATOM 4784 N N . SER A 1 652 ? 22.614 2.192 -34.838 1.00 95.75 652 SER A N 1
ATOM 4785 C CA . SER A 1 652 ? 22.046 3.170 -35.772 1.00 95.75 652 SER A CA 1
ATOM 4786 C C . SER A 1 652 ? 20.760 2.625 -36.391 1.00 95.75 652 SER A C 1
ATOM 4788 O O . SER A 1 652 ? 20.518 1.417 -36.362 1.00 95.75 652 SER A O 1
ATOM 4790 N N . GLY A 1 653 ? 19.956 3.512 -36.976 1.00 94.88 653 GLY A N 1
ATOM 4791 C CA . GLY A 1 653 ? 18.711 3.151 -37.651 1.00 94.88 653 GLY A CA 1
ATOM 4792 C C . GLY A 1 653 ? 17.488 3.128 -36.724 1.00 94.88 653 GLY A C 1
ATOM 4793 O O . GLY A 1 653 ? 17.584 3.544 -35.567 1.00 94.88 653 GLY A O 1
ATOM 4794 N N . PRO A 1 654 ? 16.339 2.633 -37.220 1.00 93.81 654 PRO A N 1
ATOM 4795 C CA . PRO A 1 654 ? 15.039 2.839 -36.576 1.00 93.81 654 PRO A CA 1
ATOM 4796 C C . PRO A 1 654 ? 14.941 2.295 -35.146 1.00 93.81 654 PRO A C 1
ATOM 4798 O O . PRO A 1 654 ? 14.417 2.979 -34.273 1.00 93.81 654 PRO A O 1
ATOM 4801 N N . LYS A 1 655 ? 15.519 1.114 -34.866 1.00 95.69 655 LYS A N 1
ATOM 4802 C CA . LYS A 1 655 ? 15.528 0.527 -33.511 1.00 95.69 655 LYS A CA 1
ATOM 4803 C C . LYS A 1 655 ? 16.225 1.431 -32.494 1.00 95.69 655 LYS A C 1
ATOM 4805 O O . LYS A 1 655 ? 15.780 1.564 -31.357 1.00 95.69 655 LYS A O 1
ATOM 4810 N N . PHE A 1 656 ? 17.335 2.044 -32.907 1.00 97.25 656 PHE A N 1
ATOM 4811 C CA . PHE A 1 656 ? 18.134 2.895 -32.035 1.00 97.25 656 PHE A CA 1
ATOM 4812 C C . PHE A 1 656 ? 17.474 4.250 -31.797 1.00 97.25 656 PHE A C 1
ATOM 4814 O O . PHE A 1 656 ? 17.458 4.720 -30.661 1.00 97.25 656 PHE A O 1
ATOM 4821 N N . GLU A 1 657 ? 16.889 4.856 -32.833 1.00 95.31 657 GLU A N 1
ATOM 4822 C CA . GLU A 1 657 ? 16.133 6.097 -32.649 1.00 95.31 657 GLU A CA 1
ATOM 4823 C C . GLU A 1 657 ? 14.892 5.862 -31.780 1.00 95.31 657 GLU A C 1
ATOM 4825 O O . GLU A 1 657 ? 14.664 6.627 -30.848 1.00 95.31 657 GLU A O 1
ATOM 4830 N N . ALA A 1 658 ? 14.171 4.750 -31.967 1.00 95.94 658 ALA A N 1
ATOM 4831 C CA . ALA A 1 658 ? 13.067 4.377 -31.086 1.00 95.94 658 ALA A CA 1
ATOM 4832 C C . ALA A 1 658 ? 13.513 4.185 -29.630 1.00 95.94 658 ALA A C 1
ATOM 4834 O O . ALA A 1 658 ? 12.860 4.690 -28.718 1.00 95.94 658 ALA A O 1
ATOM 4835 N N . TYR A 1 659 ? 14.647 3.507 -29.408 1.00 97.31 659 TYR A N 1
ATOM 4836 C CA . TYR A 1 659 ? 15.226 3.344 -28.075 1.00 97.31 659 TYR A CA 1
ATOM 4837 C C . TYR A 1 659 ? 15.545 4.694 -27.425 1.00 97.31 659 TYR A C 1
ATOM 4839 O O . TYR A 1 659 ? 15.147 4.930 -26.288 1.00 97.31 659 TYR A O 1
ATOM 4847 N N . LYS A 1 660 ? 16.226 5.599 -28.142 1.00 95.56 660 LYS A N 1
ATOM 4848 C CA . LYS A 1 660 ? 16.563 6.934 -27.628 1.00 95.56 660 LYS A CA 1
ATOM 4849 C C . LYS A 1 660 ? 15.320 7.755 -27.305 1.00 95.56 660 LYS A C 1
ATOM 4851 O O . LYS A 1 660 ? 15.268 8.355 -26.236 1.00 95.56 660 LYS A O 1
ATOM 4856 N N . THR A 1 661 ? 14.335 7.778 -28.202 1.00 94.00 661 THR A N 1
ATOM 4857 C CA . THR A 1 661 ? 13.081 8.506 -27.985 1.00 94.00 661 THR A CA 1
ATOM 4858 C C . THR A 1 661 ? 12.378 7.992 -26.730 1.00 94.00 661 THR A C 1
ATOM 4860 O O . THR A 1 661 ? 12.091 8.774 -25.826 1.00 94.00 661 THR A O 1
ATOM 4863 N N . LEU A 1 662 ? 12.186 6.673 -26.617 1.00 94.56 662 LEU A N 1
ATOM 4864 C CA . LEU A 1 662 ? 11.555 6.063 -25.446 1.00 94.56 662 LEU A CA 1
ATOM 4865 C C . LEU A 1 662 ? 12.366 6.275 -24.165 1.00 94.56 662 LEU A C 1
ATOM 4867 O O . LEU A 1 662 ? 11.782 6.557 -23.123 1.00 94.56 662 LEU A O 1
ATOM 4871 N N . LEU A 1 663 ? 13.698 6.209 -24.219 1.00 94.94 663 LEU A N 1
ATOM 4872 C CA . LEU A 1 663 ? 14.561 6.507 -23.075 1.00 94.94 663 LEU A CA 1
ATOM 4873 C C . LEU A 1 663 ? 14.341 7.936 -22.561 1.00 94.94 663 LEU A C 1
ATOM 4875 O O . LEU A 1 663 ? 14.180 8.144 -21.357 1.00 94.94 663 LEU A O 1
ATOM 4879 N N . GLY A 1 664 ? 14.276 8.905 -23.476 1.00 91.94 664 GLY A N 1
ATOM 4880 C CA . GLY A 1 664 ? 14.014 10.303 -23.149 1.00 91.94 664 GLY A CA 1
ATOM 4881 C C . GLY A 1 664 ? 12.684 10.492 -22.425 1.00 91.94 664 GLY A C 1
ATOM 4882 O O . GLY A 1 664 ? 12.654 11.072 -21.341 1.00 91.94 664 GLY A O 1
ATOM 4883 N N . LEU A 1 665 ? 11.597 9.954 -22.985 1.00 90.06 665 LEU A N 1
ATOM 4884 C CA . LEU A 1 665 ? 10.250 10.163 -22.441 1.00 90.06 665 LEU A CA 1
ATOM 4885 C C . LEU A 1 665 ? 9.918 9.290 -21.219 1.00 90.06 665 LEU A C 1
ATOM 4887 O O . LEU A 1 665 ? 9.090 9.682 -20.403 1.00 90.06 665 LEU A O 1
ATOM 4891 N N . THR A 1 666 ? 10.542 8.116 -21.070 1.00 91.19 666 THR A N 1
ATOM 4892 C CA . THR A 1 666 ? 10.199 7.166 -19.993 1.00 91.19 666 THR A CA 1
ATOM 4893 C C . THR A 1 666 ? 11.190 7.105 -18.839 1.00 91.19 666 THR A C 1
ATOM 4895 O O . THR A 1 666 ? 10.803 6.599 -17.793 1.00 91.19 666 THR A O 1
ATOM 4898 N N . TYR A 1 667 ? 12.418 7.615 -18.990 1.00 91.12 667 TYR A N 1
ATOM 4899 C CA . TYR A 1 667 ? 13.424 7.642 -17.919 1.00 91.12 667 TYR A CA 1
ATOM 4900 C C . TYR A 1 667 ? 13.962 9.052 -17.678 1.00 91.12 667 TYR A C 1
ATOM 4902 O O . TYR A 1 667 ? 13.907 9.531 -16.550 1.00 91.12 667 TYR A O 1
ATOM 4910 N N . THR A 1 668 ? 14.429 9.760 -18.711 1.00 90.19 668 THR A N 1
ATOM 4911 C CA . THR A 1 668 ? 15.059 11.080 -18.514 1.00 90.19 668 THR A CA 1
ATOM 4912 C C . THR A 1 668 ? 14.055 12.166 -18.107 1.00 90.19 668 THR A C 1
ATOM 4914 O O . THR A 1 668 ? 14.352 12.962 -17.220 1.00 90.19 668 THR A O 1
ATOM 4917 N N . TYR A 1 669 ? 12.849 12.157 -18.679 1.00 89.00 669 TYR A N 1
ATOM 4918 C CA . TYR A 1 669 ? 11.769 13.115 -18.392 1.00 89.00 669 TYR A CA 1
ATOM 4919 C C . TYR A 1 669 ? 10.478 12.405 -17.953 1.00 89.00 669 TYR A C 1
ATOM 4921 O O . TYR A 1 669 ? 9.381 12.721 -18.420 1.00 89.00 669 TYR A O 1
ATOM 4929 N N . GLN A 1 670 ? 10.621 11.392 -17.089 1.00 88.62 670 GLN A N 1
ATOM 4930 C CA . GLN A 1 670 ? 9.533 10.472 -16.753 1.00 88.62 670 GLN A CA 1
ATOM 4931 C C . GLN A 1 670 ? 8.426 11.114 -15.914 1.00 88.62 670 GLN A C 1
ATOM 4933 O O . GLN A 1 670 ? 7.249 10.968 -16.244 1.00 88.62 670 GLN A O 1
ATOM 4938 N N . LYS A 1 671 ? 8.786 11.701 -14.768 1.00 91.75 671 LYS A N 1
ATOM 4939 C CA . LYS A 1 671 ? 7.819 12.207 -13.787 1.00 91.75 671 LYS A CA 1
ATOM 4940 C C . LYS A 1 671 ? 7.653 13.699 -13.986 1.00 91.75 671 LYS A C 1
ATOM 4942 O O . LYS A 1 671 ? 8.647 14.381 -14.205 1.00 91.75 671 LYS A O 1
ATOM 4947 N N . GLY A 1 672 ? 6.436 14.213 -13.891 1.00 94.25 672 GLY A N 1
ATOM 4948 C CA . GLY A 1 672 ? 6.206 15.645 -14.039 1.00 94.25 672 GLY A CA 1
ATOM 4949 C C . GLY A 1 672 ? 4.963 16.133 -13.323 1.00 94.25 672 GLY A C 1
ATOM 4950 O O . GLY A 1 672 ? 4.068 15.341 -13.031 1.00 94.25 672 GLY A O 1
ATOM 4951 N N . LEU A 1 673 ? 4.936 17.434 -13.049 1.00 97.19 673 LEU A N 1
ATOM 4952 C CA . LEU A 1 673 ? 3.756 18.158 -12.586 1.00 97.19 673 LEU A CA 1
ATOM 4953 C C . LEU A 1 673 ? 3.237 19.041 -13.710 1.00 97.19 673 LEU A C 1
ATOM 4955 O O . LEU A 1 673 ? 4.024 19.711 -14.381 1.00 97.19 673 LEU A O 1
ATOM 4959 N N . TRP A 1 674 ? 1.922 19.045 -13.891 1.00 96.94 674 TRP A N 1
ATOM 4960 C CA . TRP A 1 674 ? 1.274 19.711 -15.012 1.00 96.94 674 TRP A CA 1
ATOM 4961 C C . TRP A 1 674 ? 0.063 20.496 -14.542 1.00 96.94 674 TRP A C 1
ATOM 4963 O O . TRP A 1 674 ? -0.825 19.931 -13.904 1.00 96.94 674 TRP A O 1
ATOM 4973 N N . ALA A 1 675 ? 0.023 21.776 -14.885 1.00 96.06 675 ALA A N 1
ATOM 4974 C CA . ALA A 1 675 ? -1.144 22.619 -14.691 1.00 96.06 675 ALA A CA 1
ATOM 4975 C C . ALA A 1 675 ? -2.070 22.537 -15.920 1.00 96.06 675 ALA A C 1
ATOM 4977 O O . ALA A 1 675 ? -1.594 22.275 -17.033 1.00 96.06 675 ALA A O 1
ATOM 4978 N N . PRO A 1 676 ? -3.383 22.766 -15.762 1.00 94.81 676 PRO A N 1
ATOM 4979 C CA . PRO A 1 676 ? -4.279 22.968 -16.895 1.00 94.81 676 PRO A CA 1
ATOM 4980 C C . PRO A 1 676 ? -3.831 24.167 -17.737 1.00 94.81 676 PRO A C 1
ATOM 4982 O O . PRO A 1 676 ? -3.349 25.161 -17.204 1.00 94.81 676 PRO A O 1
ATOM 4985 N N . LYS A 1 677 ? -4.024 24.102 -19.055 1.00 92.00 677 LYS A N 1
ATOM 4986 C CA . LYS A 1 677 ? -3.645 25.187 -19.979 1.00 92.00 677 LYS A CA 1
ATOM 4987 C C . LYS A 1 677 ? -4.391 26.500 -19.768 1.00 92.00 677 LYS A C 1
ATOM 4989 O O . LYS A 1 677 ? -3.864 27.553 -20.106 1.00 92.00 677 LYS A O 1
ATOM 4994 N N . ASP A 1 678 ? -5.595 26.426 -19.211 1.00 90.69 678 ASP A N 1
ATOM 4995 C CA . ASP A 1 678 ? -6.407 27.601 -18.895 1.00 90.69 678 ASP A CA 1
ATOM 4996 C C . ASP A 1 678 ? -6.084 28.192 -17.506 1.00 90.69 678 ASP A C 1
ATOM 4998 O O . ASP A 1 678 ? -6.674 29.206 -17.133 1.00 90.69 678 ASP A O 1
ATOM 5002 N N . ALA A 1 679 ? -5.134 27.604 -16.760 1.00 91.94 679 ALA A N 1
ATOM 5003 C CA . ALA A 1 679 ? -4.669 28.159 -15.492 1.00 91.94 679 ALA A CA 1
ATOM 5004 C C . ALA A 1 679 ? -4.071 29.570 -15.675 1.00 91.94 679 ALA A C 1
ATOM 5006 O O . ALA A 1 679 ? -3.433 29.831 -16.701 1.00 91.94 679 ALA A O 1
ATOM 5007 N N . PRO A 1 680 ? -4.226 30.489 -14.697 1.00 92.69 680 PRO A N 1
ATOM 5008 C CA . PRO A 1 680 ? -3.651 31.825 -14.788 1.00 92.69 680 PRO A CA 1
ATOM 5009 C C . PRO A 1 680 ? -2.137 31.762 -15.011 1.00 92.69 680 PRO A C 1
ATOM 5011 O O . PRO A 1 680 ? -1.428 31.072 -14.280 1.00 92.69 680 PRO A O 1
ATOM 5014 N N . GLU A 1 681 ? -1.634 32.521 -15.989 1.00 91.06 681 GLU A N 1
ATOM 5015 C CA . GLU A 1 681 ? -0.201 32.573 -16.328 1.00 91.06 681 GLU A CA 1
ATOM 5016 C C . GLU A 1 681 ? 0.652 32.908 -15.095 1.00 91.06 681 GLU A C 1
ATOM 5018 O O . GLU A 1 681 ? 1.639 32.233 -14.821 1.00 91.06 681 GLU A O 1
ATOM 5023 N N . GLU A 1 682 ? 0.194 33.862 -14.279 1.00 90.06 682 GLU A N 1
ATOM 5024 C CA . GLU A 1 682 ? 0.852 34.259 -13.028 1.00 90.06 682 GLU A CA 1
ATOM 5025 C C . GLU A 1 682 ? 0.955 33.098 -12.020 1.00 90.06 682 GLU A C 1
ATOM 5027 O O . GLU A 1 682 ? 1.977 32.951 -11.350 1.00 90.06 682 GLU A O 1
ATOM 5032 N N . ALA A 1 683 ? -0.062 32.231 -11.945 1.00 91.69 683 ALA A N 1
ATOM 5033 C CA . ALA A 1 683 ? -0.063 31.065 -11.064 1.00 91.69 683 ALA A CA 1
ATOM 5034 C C . ALA A 1 683 ? 0.902 29.977 -11.563 1.00 91.69 683 ALA A C 1
ATOM 5036 O O . ALA A 1 683 ? 1.636 29.391 -10.766 1.00 91.69 683 ALA A O 1
ATOM 5037 N N . VAL A 1 684 ? 0.937 29.723 -12.875 1.00 92.12 684 VAL A N 1
ATOM 5038 C CA . VAL A 1 684 ? 1.860 28.753 -13.488 1.00 92.12 684 VAL A CA 1
ATOM 5039 C C . VAL A 1 684 ? 3.310 29.222 -13.364 1.00 92.12 684 VAL A C 1
ATOM 5041 O O . VAL A 1 684 ? 4.184 28.424 -13.018 1.00 92.12 684 VAL A O 1
ATOM 5044 N N . ASP A 1 685 ? 3.572 30.508 -13.598 1.00 91.94 685 ASP A N 1
ATOM 5045 C CA . ASP A 1 685 ? 4.900 31.104 -13.449 1.00 91.94 685 ASP A CA 1
ATOM 5046 C C . ASP A 1 685 ? 5.384 31.036 -12.001 1.00 91.94 685 ASP A C 1
ATOM 5048 O O . ASP A 1 685 ? 6.542 30.697 -11.756 1.00 91.94 685 ASP A O 1
ATOM 5052 N N . LEU A 1 686 ? 4.501 31.290 -11.030 1.00 92.38 686 LEU A N 1
ATOM 5053 C CA . LEU A 1 686 ? 4.816 31.120 -9.615 1.00 92.38 686 LEU A CA 1
ATOM 5054 C C . LEU A 1 686 ? 5.223 29.674 -9.303 1.00 92.38 686 LEU A C 1
ATOM 5056 O O . LEU A 1 686 ? 6.292 29.449 -8.741 1.00 92.38 686 LEU A O 1
ATOM 5060 N N . LEU A 1 687 ? 4.411 28.697 -9.720 1.00 94.44 687 LEU A N 1
ATOM 5061 C CA . LEU A 1 687 ? 4.687 27.275 -9.501 1.00 94.44 687 LEU A CA 1
ATOM 5062 C C . LEU A 1 687 ? 6.017 26.842 -10.137 1.00 94.44 687 LEU A C 1
ATOM 5064 O O . LEU A 1 687 ? 6.783 26.102 -9.516 1.00 94.44 687 LEU A O 1
ATOM 5068 N N . ARG A 1 688 ? 6.317 27.312 -11.356 1.00 94.25 688 ARG A N 1
ATOM 5069 C CA . ARG A 1 688 ? 7.598 27.056 -12.038 1.00 94.25 688 ARG A CA 1
ATOM 5070 C C . ARG A 1 688 ? 8.771 27.680 -11.295 1.00 94.25 688 ARG A C 1
ATOM 5072 O O . ARG A 1 688 ? 9.784 27.012 -11.107 1.00 94.25 688 ARG A O 1
ATOM 5079 N N . ASN A 1 689 ? 8.636 28.928 -10.849 1.00 93.69 689 ASN A N 1
ATOM 5080 C CA . ASN A 1 689 ? 9.681 29.619 -10.097 1.00 93.69 689 ASN A CA 1
ATOM 5081 C C . ASN A 1 689 ? 9.965 28.912 -8.764 1.00 93.69 689 ASN A C 1
ATOM 5083 O O . ASN A 1 689 ? 11.126 28.634 -8.478 1.00 93.69 689 ASN A O 1
ATOM 5087 N N . SER A 1 690 ? 8.934 28.524 -8.008 1.00 94.75 690 SER A N 1
ATOM 5088 C CA . SER A 1 690 ? 9.099 27.740 -6.775 1.00 94.75 690 SER A CA 1
ATOM 5089 C C . SER A 1 690 ? 9.750 26.380 -7.046 1.00 94.75 690 SER A C 1
ATOM 5091 O O . SER A 1 690 ? 10.666 25.977 -6.337 1.00 94.75 690 SER A O 1
ATOM 5093 N N . ALA A 1 691 ? 9.362 25.686 -8.121 1.00 95.75 691 ALA A N 1
ATOM 5094 C CA . ALA A 1 691 ? 10.012 24.435 -8.512 1.00 95.75 691 ALA A CA 1
ATOM 5095 C C . ALA A 1 691 ? 11.480 24.629 -8.943 1.00 95.75 691 ALA A C 1
ATOM 5097 O O . ALA A 1 691 ? 12.320 23.753 -8.716 1.00 95.75 691 ALA A O 1
ATOM 5098 N N . HIS A 1 692 ? 11.807 25.768 -9.560 1.00 94.88 692 HIS A N 1
ATOM 5099 C CA . HIS A 1 692 ? 13.175 26.133 -9.915 1.00 94.88 692 HIS A CA 1
ATOM 5100 C C . HIS A 1 692 ? 14.024 26.414 -8.671 1.00 94.88 692 HIS A C 1
ATOM 5102 O O . HIS A 1 692 ? 15.148 25.916 -8.584 1.00 94.88 692 HIS A O 1
ATOM 5108 N N . GLU A 1 693 ? 13.486 27.140 -7.690 1.00 93.88 693 GLU A N 1
ATOM 5109 C CA . GLU A 1 693 ? 14.143 27.372 -6.400 1.00 93.88 693 GLU A CA 1
ATOM 5110 C C . GLU A 1 693 ? 14.404 26.051 -5.664 1.00 93.88 693 GLU A C 1
ATOM 5112 O O . GLU A 1 693 ? 15.556 25.776 -5.312 1.00 93.88 693 GLU A O 1
ATOM 5117 N N . LEU A 1 694 ? 13.392 25.180 -5.577 1.00 93.81 694 LEU A N 1
ATOM 5118 C CA . LEU A 1 694 ? 13.505 23.844 -4.986 1.00 93.81 694 LEU A CA 1
ATOM 5119 C C . LEU A 1 694 ? 14.615 23.011 -5.648 1.00 93.81 694 LEU A C 1
ATOM 5121 O O . LEU A 1 694 ? 15.380 22.320 -4.975 1.00 93.81 694 LEU A O 1
ATOM 5125 N N . SER A 1 695 ? 14.759 23.099 -6.976 1.00 92.06 695 SER A N 1
ATOM 5126 C CA . SER A 1 695 ? 15.811 22.375 -7.707 1.00 92.06 695 SER A CA 1
ATOM 5127 C C . SER A 1 695 ? 17.234 22.786 -7.293 1.00 92.06 695 SER A C 1
ATOM 51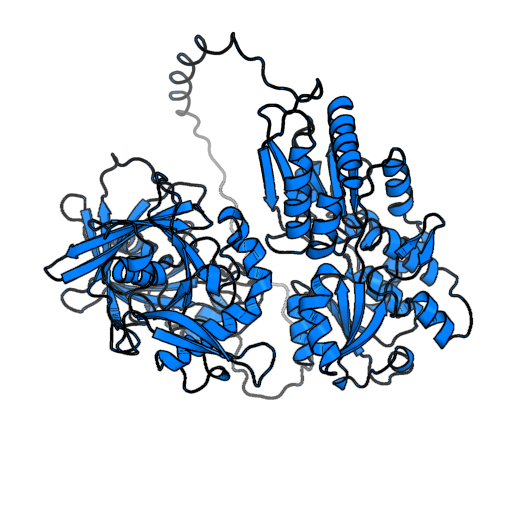29 O O . SER A 1 695 ? 18.164 21.976 -7.366 1.00 92.06 695 SER A O 1
ATOM 5131 N N . GLY A 1 696 ? 17.408 24.028 -6.828 1.00 91.19 696 GLY A N 1
ATOM 5132 C CA . GLY A 1 696 ? 18.669 24.568 -6.321 1.00 91.19 696 GLY A CA 1
ATOM 5133 C C . GLY A 1 696 ? 18.903 24.337 -4.824 1.00 91.19 696 GLY A C 1
ATOM 5134 O O . GLY A 1 696 ? 20.014 24.584 -4.344 1.00 91.19 696 GLY A O 1
ATOM 5135 N N . ASP A 1 697 ? 17.903 23.855 -4.082 1.00 92.62 697 ASP A N 1
ATOM 5136 C CA . ASP A 1 697 ? 17.991 23.675 -2.635 1.00 92.62 697 ASP A CA 1
ATOM 5137 C C . ASP A 1 697 ? 18.870 22.461 -2.273 1.00 92.62 697 ASP A C 1
ATOM 5139 O O . ASP A 1 697 ? 18.678 21.331 -2.725 1.00 92.62 697 ASP A O 1
ATOM 5143 N N . THR A 1 698 ? 19.892 22.693 -1.446 1.00 92.62 698 THR A N 1
ATOM 5144 C CA . THR A 1 698 ? 20.852 21.649 -1.058 1.00 92.62 698 THR A CA 1
ATOM 5145 C C . THR A 1 698 ? 20.265 20.635 -0.071 1.00 92.62 698 THR A C 1
ATOM 5147 O O . THR A 1 698 ? 20.627 19.460 -0.130 1.00 92.62 698 THR A O 1
ATOM 5150 N N . ASP A 1 699 ? 19.390 21.055 0.843 1.00 89.94 699 ASP A N 1
ATOM 5151 C CA . ASP A 1 699 ? 18.717 20.159 1.788 1.00 89.94 699 ASP A CA 1
ATOM 5152 C C . ASP A 1 699 ? 17.730 19.245 1.058 1.00 89.94 699 ASP A C 1
ATOM 5154 O O . ASP A 1 699 ? 17.808 18.020 1.206 1.00 89.94 699 ASP A O 1
ATOM 5158 N N . PHE A 1 700 ? 16.902 19.821 0.180 1.00 92.06 700 PHE A N 1
ATOM 5159 C CA . PHE A 1 700 ? 16.021 19.060 -0.705 1.00 92.06 700 PHE A CA 1
ATOM 5160 C C . PHE A 1 700 ? 16.811 18.027 -1.511 1.00 92.06 700 PHE A C 1
ATOM 5162 O O . PHE A 1 700 ? 16.498 16.838 -1.470 1.00 92.06 700 PHE A O 1
ATOM 5169 N N . ASN A 1 701 ? 17.882 18.448 -2.192 1.00 90.38 701 ASN A N 1
ATOM 5170 C CA . ASN A 1 701 ? 18.683 17.556 -3.029 1.00 90.38 701 ASN A CA 1
ATOM 5171 C C . ASN A 1 701 ? 19.328 16.411 -2.223 1.00 90.38 701 ASN A C 1
ATOM 5173 O O . ASN A 1 701 ? 19.337 15.270 -2.685 1.00 90.38 701 ASN A O 1
ATOM 5177 N N . ASN A 1 702 ? 19.796 16.668 -0.996 1.00 88.06 702 ASN A N 1
ATOM 5178 C CA . ASN A 1 702 ? 20.341 15.626 -0.116 1.00 88.06 702 ASN A CA 1
ATOM 5179 C C . ASN A 1 702 ? 19.273 14.612 0.333 1.00 88.06 702 ASN A C 1
ATOM 5181 O O . ASN A 1 702 ? 19.561 13.417 0.461 1.00 88.06 702 ASN A O 1
ATOM 5185 N N . LYS A 1 703 ? 18.043 15.066 0.605 1.00 86.25 703 LYS A N 1
ATOM 5186 C CA . LYS A 1 703 ? 16.912 14.178 0.917 1.00 86.25 703 LYS A CA 1
ATOM 5187 C C . LYS A 1 703 ? 16.486 13.388 -0.327 1.00 86.25 703 LYS A C 1
ATOM 5189 O O . LYS A 1 703 ? 16.342 12.167 -0.262 1.00 86.25 703 LYS A O 1
ATOM 5194 N N . ALA A 1 704 ? 16.360 14.059 -1.471 1.00 86.25 704 ALA A N 1
ATOM 5195 C CA . ALA A 1 704 ? 15.984 13.469 -2.752 1.00 86.25 704 ALA A CA 1
ATOM 5196 C C . ALA A 1 704 ? 17.010 12.435 -3.241 1.00 86.25 704 ALA A C 1
ATOM 5198 O O . ALA A 1 704 ? 16.628 11.438 -3.851 1.00 86.25 704 ALA A O 1
ATOM 5199 N N . GLU A 1 705 ? 18.301 12.609 -2.946 1.00 85.62 705 GLU A N 1
ATOM 5200 C CA . GLU A 1 705 ? 19.326 11.593 -3.211 1.00 85.62 705 GLU A CA 1
ATOM 5201 C C . GLU A 1 705 ? 18.993 10.267 -2.523 1.00 85.62 705 GLU A C 1
ATOM 5203 O O . GLU A 1 705 ? 18.990 9.217 -3.164 1.00 85.62 705 GLU A O 1
ATOM 5208 N N . LYS A 1 706 ? 18.617 10.321 -1.243 1.00 80.12 706 LYS A N 1
ATOM 5209 C CA . LYS A 1 706 ? 18.299 9.132 -0.443 1.00 80.12 706 LYS A CA 1
ATOM 5210 C C . LYS A 1 706 ? 16.970 8.490 -0.834 1.00 80.12 706 LYS A C 1
ATOM 5212 O O . LYS A 1 706 ? 16.880 7.268 -0.874 1.00 80.12 706 LYS A O 1
ATOM 5217 N N . VAL A 1 707 ? 15.946 9.303 -1.099 1.00 75.62 707 VAL A N 1
ATOM 5218 C CA . VAL A 1 707 ? 14.570 8.823 -1.327 1.00 75.62 707 VAL A CA 1
ATOM 5219 C C . VAL A 1 707 ? 14.312 8.493 -2.800 1.00 75.62 707 VAL A C 1
ATOM 5221 O O . VAL A 1 707 ? 13.657 7.502 -3.121 1.00 75.62 707 VAL A O 1
ATOM 5224 N N . LEU A 1 708 ? 14.818 9.321 -3.716 1.00 79.25 708 LEU A N 1
ATOM 5225 C CA . LEU A 1 708 ? 14.486 9.289 -5.145 1.00 79.25 708 LEU A CA 1
ATOM 5226 C C . LEU A 1 708 ? 15.674 8.912 -6.045 1.00 79.25 708 LEU A C 1
ATOM 5228 O O . LEU A 1 708 ? 15.478 8.689 -7.242 1.00 79.25 708 LEU A O 1
ATOM 5232 N N . GLY A 1 709 ? 16.889 8.819 -5.498 1.00 79.06 709 GLY A N 1
ATOM 5233 C CA . GLY A 1 709 ? 18.113 8.538 -6.254 1.00 79.06 709 GLY A CA 1
ATOM 5234 C C . GLY A 1 709 ? 18.767 9.778 -6.874 1.00 79.06 709 GLY A C 1
ATOM 5235 O O . GLY A 1 709 ? 19.593 9.639 -7.769 1.00 79.06 709 GLY A O 1
ATOM 5236 N N . GLY A 1 710 ? 18.397 10.991 -6.447 1.00 80.06 710 GLY A N 1
ATOM 5237 C CA . GLY A 1 710 ? 19.181 12.205 -6.735 1.00 80.06 710 GLY A CA 1
ATOM 5238 C C . GLY A 1 710 ? 19.177 12.656 -8.197 1.00 80.06 710 GLY A C 1
ATOM 5239 O O . GLY A 1 710 ? 20.121 13.300 -8.652 1.00 80.06 710 GLY A O 1
ATOM 5240 N N . TYR A 1 711 ? 18.134 12.306 -8.953 1.00 88.62 711 TYR A N 1
ATOM 5241 C CA . TYR A 1 711 ? 17.923 12.846 -10.296 1.00 88.62 711 TYR A CA 1
ATOM 5242 C C . TYR A 1 711 ? 17.511 14.319 -10.199 1.00 88.62 711 TYR A C 1
ATOM 5244 O O . TYR A 1 711 ? 16.629 14.633 -9.396 1.00 88.62 711 TYR A O 1
ATOM 5252 N N . PRO A 1 712 ? 18.089 15.218 -11.014 1.00 85.06 712 PRO A N 1
ATOM 5253 C CA . PRO A 1 712 ? 17.782 16.640 -10.931 1.00 85.06 712 PRO A CA 1
ATOM 5254 C C . PRO A 1 712 ? 16.324 16.916 -11.312 1.00 85.06 712 PRO A C 1
ATOM 5256 O O . PRO A 1 712 ? 15.784 16.324 -12.255 1.00 85.06 712 PRO A O 1
ATOM 5259 N N . ILE A 1 713 ? 15.686 17.827 -10.578 1.00 91.00 713 ILE A N 1
ATOM 5260 C CA . ILE A 1 713 ? 14.445 18.463 -11.022 1.00 91.00 713 ILE A CA 1
ATOM 5261 C C . ILE A 1 713 ? 14.798 19.461 -12.124 1.00 91.00 713 ILE A C 1
ATOM 5263 O O . ILE A 1 713 ? 15.751 20.227 -12.006 1.00 91.00 713 ILE A O 1
ATOM 5267 N N . VAL A 1 714 ? 14.019 19.445 -13.199 1.00 91.19 714 VAL A N 1
ATOM 5268 C CA . VAL A 1 714 ? 14.104 20.409 -14.291 1.00 91.19 714 VAL A CA 1
ATOM 5269 C C . VAL A 1 714 ? 12.856 21.279 -14.233 1.00 91.19 714 VAL A C 1
ATOM 5271 O O . VAL A 1 714 ? 11.746 20.798 -14.461 1.00 91.19 714 VAL A O 1
ATOM 5274 N N . ALA A 1 715 ? 13.061 22.553 -13.919 1.00 93.06 715 ALA A N 1
ATOM 5275 C CA . ALA A 1 715 ? 12.033 23.594 -13.875 1.00 93.06 715 ALA A CA 1
ATOM 5276 C C . ALA A 1 715 ? 12.560 24.932 -14.435 1.00 93.06 715 ALA A C 1
ATOM 5278 O O . ALA A 1 715 ? 12.114 26.004 -14.049 1.00 93.06 715 ALA A O 1
ATOM 5279 N N . ASP A 1 716 ? 13.576 24.876 -15.305 1.00 88.31 716 ASP A N 1
ATOM 5280 C CA . ASP A 1 716 ? 14.178 26.065 -15.919 1.00 88.31 716 ASP A CA 1
ATOM 5281 C C . ASP A 1 716 ? 13.312 26.661 -17.048 1.00 88.31 716 ASP A C 1
ATOM 5283 O O . ASP A 1 716 ? 12.354 26.047 -17.514 1.00 88.31 716 ASP A O 1
ATOM 5287 N N . GLU A 1 717 ? 13.675 27.854 -17.530 1.00 86.25 717 GLU A N 1
ATOM 5288 C CA . GLU A 1 717 ? 12.962 28.584 -18.595 1.00 86.25 717 GLU A CA 1
ATOM 5289 C C . GLU A 1 717 ? 12.789 27.794 -19.911 1.00 86.25 717 GLU A C 1
ATOM 5291 O O . GLU A 1 717 ? 11.905 28.094 -20.712 1.00 86.25 717 GLU A O 1
ATOM 5296 N N . ASN A 1 718 ? 13.606 26.762 -20.145 1.00 87.44 718 ASN A N 1
ATOM 5297 C CA . ASN A 1 718 ? 13.528 25.906 -21.326 1.00 87.44 718 ASN A CA 1
ATOM 5298 C C . ASN A 1 718 ? 12.690 24.642 -21.087 1.00 87.44 718 ASN A C 1
ATOM 5300 O O . ASN A 1 718 ? 12.596 23.816 -21.999 1.00 87.44 718 ASN A O 1
ATOM 5304 N N . LEU A 1 719 ? 12.081 24.466 -19.905 1.00 90.44 719 LEU A N 1
ATOM 5305 C CA . LEU A 1 719 ? 11.296 23.283 -19.537 1.00 90.44 719 LEU A CA 1
ATOM 5306 C C . LEU A 1 719 ? 10.286 22.907 -20.624 1.00 90.44 719 LEU A C 1
ATOM 5308 O O . LEU A 1 719 ? 10.301 21.775 -21.105 1.00 90.44 719 LEU A O 1
ATOM 5312 N N . SER A 1 720 ? 9.450 23.854 -21.055 1.00 88.81 720 SER A N 1
ATOM 5313 C CA . SER A 1 720 ? 8.401 23.590 -22.047 1.00 88.81 720 SER A CA 1
ATOM 5314 C C . SER A 1 720 ? 8.970 23.103 -23.380 1.00 88.81 720 SER A C 1
ATOM 5316 O O . SER A 1 720 ? 8.422 22.186 -23.991 1.00 88.81 720 SER A O 1
ATOM 5318 N N . GLN A 1 721 ? 10.104 23.659 -23.819 1.00 87.69 721 GLN A N 1
ATOM 5319 C CA . GLN A 1 721 ? 10.770 23.224 -25.045 1.00 87.69 721 GLN A CA 1
ATOM 5320 C C . GLN A 1 721 ? 11.411 21.838 -24.872 1.00 87.69 721 GLN A C 1
ATOM 5322 O O . GLN A 1 721 ? 11.235 20.983 -25.736 1.00 87.69 721 GLN A O 1
ATOM 5327 N N . ARG A 1 722 ? 12.079 21.576 -23.738 1.00 87.00 722 ARG A N 1
ATOM 5328 C CA . ARG A 1 722 ? 12.672 20.261 -23.422 1.00 87.00 722 ARG A CA 1
ATOM 5329 C C . ARG A 1 722 ? 11.618 19.159 -23.392 1.00 87.00 722 ARG A C 1
ATOM 5331 O O . ARG A 1 722 ? 11.817 18.104 -23.986 1.00 87.00 722 ARG A O 1
ATOM 5338 N N . VAL A 1 723 ? 10.494 19.417 -22.728 1.00 87.69 723 VAL A N 1
ATOM 5339 C CA . VAL A 1 723 ? 9.353 18.499 -22.655 1.00 87.69 723 VAL A CA 1
ATOM 5340 C C . VAL A 1 723 ? 8.788 18.239 -24.044 1.00 87.69 723 VAL A C 1
ATOM 5342 O O . VAL A 1 723 ? 8.624 17.083 -24.428 1.00 87.69 723 VAL A O 1
ATOM 5345 N N . LYS A 1 724 ? 8.551 19.295 -24.829 1.00 86.81 724 LYS A N 1
ATOM 5346 C CA . LYS A 1 724 ? 8.055 19.171 -26.201 1.00 86.81 724 LYS A CA 1
ATOM 5347 C C . LYS A 1 724 ? 8.980 18.318 -27.067 1.00 86.81 724 LYS A C 1
ATOM 5349 O O . LYS A 1 724 ? 8.503 17.427 -27.768 1.00 86.81 724 LYS A O 1
ATOM 5354 N N . ASP A 1 725 ? 10.285 18.556 -27.001 1.00 85.88 725 ASP A N 1
ATOM 5355 C CA . ASP A 1 725 ? 11.274 17.798 -27.771 1.00 85.88 725 ASP A CA 1
ATOM 5356 C C . ASP A 1 725 ? 11.337 16.332 -27.319 1.00 85.88 725 ASP A C 1
ATOM 5358 O O . ASP A 1 725 ? 11.402 15.435 -28.157 1.00 85.88 725 ASP A O 1
ATOM 5362 N N . ALA A 1 726 ? 11.251 16.074 -26.010 1.00 85.25 726 ALA A N 1
ATOM 5363 C CA . ALA A 1 726 ? 11.251 14.722 -25.453 1.00 85.25 726 ALA A CA 1
ATOM 5364 C C . ALA A 1 726 ? 9.981 13.926 -25.794 1.00 85.25 726 ALA A C 1
ATOM 5366 O O . ALA A 1 726 ? 10.048 12.711 -25.979 1.00 85.25 726 ALA A O 1
ATOM 5367 N N . TYR A 1 727 ? 8.825 14.591 -25.850 1.00 89.00 727 TYR A N 1
ATOM 5368 C CA . TYR A 1 727 ? 7.519 13.955 -26.053 1.00 89.00 727 TYR A CA 1
ATOM 5369 C C . TYR A 1 727 ? 7.126 13.868 -27.535 1.00 89.00 727 TYR A C 1
ATOM 5371 O O . TYR A 1 727 ? 6.195 13.145 -27.891 1.00 89.00 727 TYR A O 1
ATOM 5379 N N . THR A 1 728 ? 7.860 14.548 -28.419 1.00 87.31 728 THR A N 1
ATOM 5380 C CA . THR A 1 728 ? 7.673 14.434 -29.867 1.00 87.31 728 THR A CA 1
ATOM 5381 C C . THR A 1 728 ? 8.204 13.091 -30.365 1.00 87.31 728 THR A C 1
ATOM 5383 O O . THR A 1 728 ? 9.410 12.841 -30.385 1.00 87.31 728 THR A O 1
ATOM 5386 N N . VAL A 1 729 ? 7.299 12.234 -30.840 1.00 89.75 729 VAL A N 1
ATOM 5387 C CA . VAL A 1 729 ? 7.642 10.937 -31.437 1.00 89.75 729 VAL A CA 1
ATOM 5388 C C . VAL A 1 729 ? 7.295 10.942 -32.918 1.00 89.75 729 VAL A C 1
ATOM 5390 O O . VAL A 1 729 ? 6.163 11.232 -33.298 1.00 89.75 729 VAL A O 1
ATOM 5393 N N . THR A 1 730 ? 8.278 10.626 -33.761 1.00 91.81 730 THR A N 1
ATOM 5394 C CA . THR A 1 730 ? 8.103 10.587 -35.218 1.00 91.81 730 THR A CA 1
ATOM 5395 C C . THR A 1 730 ? 7.186 9.437 -35.638 1.00 91.81 730 THR A C 1
ATOM 5397 O O . THR A 1 730 ? 7.166 8.383 -35.000 1.00 91.81 730 THR A O 1
ATOM 5400 N N . ASP A 1 731 ? 6.488 9.596 -36.765 1.00 91.88 731 ASP A N 1
ATOM 5401 C CA . ASP A 1 731 ? 5.647 8.535 -37.342 1.00 91.88 731 ASP A CA 1
ATOM 5402 C C . ASP A 1 731 ? 6.442 7.253 -37.632 1.00 91.88 731 ASP A C 1
ATOM 5404 O O . ASP A 1 731 ? 5.920 6.148 -37.506 1.00 91.88 731 ASP A O 1
ATOM 5408 N N . GLU A 1 732 ? 7.7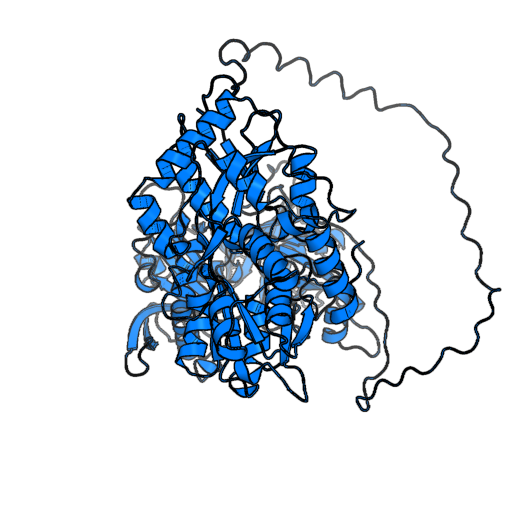26 7.387 -37.981 1.00 92.69 732 GLU A N 1
ATOM 5409 C CA . GLU A 1 732 ? 8.629 6.250 -38.172 1.00 92.69 732 GLU A CA 1
ATOM 5410 C C . GLU A 1 732 ? 8.842 5.479 -36.862 1.00 92.69 732 GLU A C 1
ATOM 5412 O O . GLU A 1 732 ? 8.705 4.255 -36.846 1.00 92.69 732 GLU A O 1
ATOM 5417 N N . THR A 1 733 ? 9.105 6.179 -35.753 1.00 93.81 733 THR A N 1
ATOM 5418 C CA . THR A 1 733 ? 9.253 5.556 -34.431 1.00 93.81 733 THR A CA 1
ATOM 5419 C C . THR A 1 733 ? 7.937 4.944 -33.955 1.00 93.81 733 THR A C 1
ATOM 5421 O O . THR A 1 733 ? 7.940 3.793 -33.518 1.00 93.81 733 THR A O 1
ATOM 5424 N N . LYS A 1 734 ? 6.803 5.652 -34.081 1.00 91.94 734 LYS A N 1
ATOM 5425 C CA . LYS A 1 734 ? 5.475 5.108 -33.731 1.00 91.94 734 LYS A CA 1
ATOM 5426 C C . LYS A 1 734 ? 5.148 3.859 -34.552 1.00 91.94 734 LYS A C 1
ATOM 5428 O O . LYS A 1 734 ? 4.706 2.851 -33.998 1.00 91.94 734 LYS A O 1
ATOM 5433 N N . GLY A 1 735 ? 5.406 3.903 -35.860 1.00 93.00 735 GLY A N 1
ATOM 5434 C CA . GLY A 1 735 ? 5.197 2.783 -36.775 1.00 93.00 735 GLY A CA 1
ATOM 5435 C C . GLY A 1 735 ? 6.063 1.575 -36.425 1.00 93.00 735 GLY A C 1
ATOM 5436 O O . GLY A 1 735 ? 5.554 0.457 -36.369 1.00 93.00 735 GLY A O 1
ATOM 5437 N N . TYR A 1 736 ? 7.344 1.796 -36.113 1.00 95.69 736 TYR A N 1
ATOM 5438 C CA . TYR A 1 736 ? 8.243 0.744 -35.638 1.00 95.69 736 TYR A CA 1
ATOM 5439 C C . TYR A 1 736 ? 7.759 0.125 -34.321 1.00 95.69 736 TYR A C 1
ATOM 5441 O O . TYR A 1 736 ? 7.679 -1.095 -34.217 1.00 95.69 736 TYR A O 1
ATOM 5449 N N . VAL A 1 737 ? 7.407 0.948 -33.330 1.00 94.56 737 VAL A N 1
ATOM 5450 C CA . VAL A 1 737 ? 6.937 0.474 -32.023 1.00 94.56 737 VAL A CA 1
ATOM 5451 C C . VAL A 1 737 ? 5.650 -0.341 -32.161 1.00 94.56 737 VAL A C 1
ATOM 5453 O O . VAL A 1 737 ? 5.541 -1.425 -31.593 1.00 94.56 737 VAL A O 1
ATOM 5456 N N . THR A 1 738 ? 4.697 0.145 -32.956 1.00 92.56 738 THR A N 1
ATOM 5457 C CA . THR A 1 738 ? 3.429 -0.555 -33.205 1.00 92.56 738 THR A CA 1
ATOM 5458 C C . THR A 1 738 ? 3.666 -1.894 -33.902 1.00 92.56 738 THR A C 1
ATOM 5460 O O . THR A 1 738 ? 3.077 -2.903 -33.518 1.00 92.56 738 THR A O 1
ATOM 5463 N N . ALA A 1 739 ? 4.568 -1.929 -34.890 1.00 94.19 739 ALA A N 1
ATOM 5464 C CA . ALA A 1 739 ? 4.960 -3.167 -35.555 1.00 94.19 739 ALA A CA 1
ATOM 5465 C C . ALA A 1 739 ? 5.655 -4.135 -34.589 1.00 94.19 739 ALA A C 1
ATOM 5467 O O . ALA A 1 739 ? 5.325 -5.313 -34.582 1.00 94.19 739 ALA A O 1
ATOM 5468 N N . LEU A 1 740 ? 6.550 -3.653 -33.720 1.00 95.00 740 LEU A N 1
ATOM 5469 C CA . LEU A 1 740 ? 7.203 -4.481 -32.704 1.00 95.00 740 LEU A CA 1
ATOM 5470 C C . LEU A 1 740 ? 6.178 -5.129 -31.762 1.00 95.00 740 LEU A C 1
ATOM 5472 O O . LEU A 1 740 ? 6.235 -6.335 -31.525 1.00 95.00 740 LEU A O 1
ATOM 5476 N N . LEU A 1 741 ? 5.236 -4.343 -31.233 1.00 92.56 741 LEU A N 1
ATOM 5477 C CA . LEU A 1 741 ? 4.185 -4.837 -30.341 1.00 92.56 741 LEU A CA 1
ATOM 5478 C C . LEU A 1 741 ? 3.314 -5.897 -31.025 1.00 92.56 741 LEU A C 1
ATOM 5480 O O . LEU A 1 741 ? 3.068 -6.958 -30.447 1.00 92.56 741 LEU A O 1
ATOM 5484 N N . LYS A 1 742 ? 2.918 -5.654 -32.275 1.00 93.00 742 LYS A N 1
ATOM 5485 C CA . LYS A 1 742 ? 2.082 -6.575 -33.045 1.00 93.00 742 LYS A CA 1
ATOM 5486 C C . LYS A 1 742 ? 2.827 -7.841 -33.464 1.00 93.00 742 LYS A C 1
ATOM 5488 O O . LYS A 1 742 ? 2.362 -8.944 -33.189 1.00 93.00 742 LYS A O 1
ATOM 5493 N N . ASP A 1 743 ? 3.970 -7.689 -34.119 1.00 93.44 743 ASP A N 1
ATOM 5494 C CA . ASP A 1 743 ? 4.658 -8.782 -34.806 1.00 93.44 743 ASP A CA 1
ATOM 5495 C C . ASP A 1 743 ? 5.448 -9.665 -33.832 1.00 93.44 743 ASP A C 1
ATOM 5497 O O . ASP A 1 743 ? 5.490 -10.884 -34.008 1.00 93.44 743 ASP A O 1
ATOM 5501 N N . SER A 1 744 ? 6.046 -9.072 -32.792 1.00 90.06 744 SER A N 1
ATOM 5502 C CA . SER A 1 744 ? 6.877 -9.805 -31.826 1.00 90.06 744 SER A CA 1
ATOM 5503 C C . SER A 1 744 ? 6.123 -10.209 -30.561 1.00 90.06 744 SER A C 1
ATOM 5505 O O . SER A 1 744 ? 6.481 -11.212 -29.944 1.00 90.06 744 SER A O 1
ATOM 5507 N N . TYR A 1 745 ? 5.085 -9.462 -30.169 1.00 89.44 745 TYR A N 1
ATOM 5508 C CA . TYR A 1 745 ? 4.368 -9.693 -28.908 1.00 89.44 745 TYR A CA 1
ATOM 5509 C C . TYR A 1 745 ? 2.868 -9.976 -29.074 1.00 89.44 745 TYR A C 1
ATOM 5511 O O . TYR A 1 745 ? 2.213 -10.309 -28.089 1.00 89.44 745 TYR A O 1
ATOM 5519 N N . GLY A 1 746 ? 2.320 -9.911 -30.293 1.00 87.44 746 GLY A N 1
ATOM 5520 C CA . GLY A 1 746 ? 0.905 -10.193 -30.554 1.00 87.44 746 GLY A CA 1
ATOM 5521 C C . GLY A 1 746 ? -0.055 -9.156 -29.964 1.00 87.44 746 GLY A C 1
ATOM 5522 O O . GLY A 1 746 ? -1.211 -9.482 -29.703 1.00 87.44 746 GLY A O 1
ATOM 5523 N N . ILE A 1 747 ? 0.422 -7.934 -29.716 1.00 86.12 747 ILE A N 1
ATOM 5524 C CA . ILE A 1 747 ? -0.336 -6.856 -29.078 1.00 86.12 747 ILE A CA 1
ATOM 5525 C C . ILE A 1 747 ? -0.779 -5.863 -30.148 1.00 86.12 747 ILE A C 1
ATOM 5527 O O . ILE A 1 747 ? 0.047 -5.217 -30.791 1.00 86.12 747 ILE A O 1
ATOM 5531 N N . GLU A 1 748 ? -2.092 -5.734 -30.325 1.00 83.62 748 GLU A N 1
ATOM 5532 C CA . GLU A 1 748 ? -2.690 -4.700 -31.168 1.00 83.62 748 GLU A CA 1
ATOM 5533 C C . GLU A 1 748 ? -3.142 -3.528 -30.293 1.00 83.62 748 GLU A C 1
ATOM 5535 O O . GLU A 1 748 ? -3.749 -3.726 -29.240 1.00 83.62 748 GLU A O 1
ATOM 5540 N N . LEU A 1 749 ? -2.799 -2.312 -30.721 1.00 78.44 749 LEU A N 1
ATOM 5541 C CA . LEU A 1 749 ? -3.260 -1.079 -30.088 1.00 78.44 749 LEU A CA 1
ATOM 5542 C C . LEU A 1 749 ? -4.710 -0.810 -30.517 1.00 78.44 749 LEU A C 1
ATOM 5544 O O . LEU A 1 749 ? -5.054 -1.030 -31.680 1.00 78.44 749 LEU A O 1
ATOM 5548 N N . ASP A 1 750 ? -5.534 -0.385 -29.560 1.00 63.28 750 ASP A N 1
ATOM 5549 C CA . ASP A 1 750 ? -6.982 -0.192 -29.680 1.00 63.28 750 ASP A CA 1
ATOM 5550 C C . ASP A 1 750 ? -7.415 1.158 -30.268 1.00 63.28 750 ASP A C 1
ATOM 5552 O O . ASP A 1 750 ? -6.848 2.209 -29.874 1.00 63.28 750 ASP A O 1
#

Secondary structure (DSSP, 8-state):
-EETTEE-EEEEGGGS--TT--HHHHHHHHHT-S-TT-TTSS--SSTTTSEEEEEEE--STT--EEEEEEEE-SSSS-EE-S---HHHHTTHHHHHHHHTSSPPBTTEEEEEEEETTT--EEEEEEE--TTSPPBP-TT-SS-BEEEEEEEES-BTTTTSSSSTTS-SSEEEEEE-SSTT-EEEEEEEEEEESEEEEEEETTTTT-TTS-GGGHHHHHHHHHHHHHHHHHHHHHHTTS-SSTTT--SSSSEEEEEEEPPTTSS-SEEEEEEETTEE-SS--HHHHHHHHHHHTSTTSHHHHHSSS--SSEEEEEETTEEEEEEEEEETTEEEEEEEEEEE----------------S-------------S--PPPPPPPP-------S-TTSSSSSSSSSSSSSTTS-PPP-GGGS--TT-EEEEEESS-TTSHHHHHHHHHHHHHHHHSTT--EEEEEE---GGGHHHHHHHHHH--TTSSEEEEE-HHHHHHHHTT-TT----GGGEEEEEEE---EEEEEEGGGT-SSGGGGSS-SSPEEEE-S-TTTTHHHHHHHHHHTT--EEEE---SSHHHHHHHHHHTS-SEEEEEHHHHHHHTHHHHHHTSEEEEEE--EE-TTS-EE--TT-TTSPBHHHHHHHHHSS---SHHHHHHHHHHIIIIIT-EEEEEETTS-HHHHHHHHHHHHHHHH-HHHHHHHHHHH--PPEE-STTHHHHHHHHH---HHHHHHHHHHHHHHH-PPP-